Protein AF-K2BB56-F1 (afdb_monomer_lite)

pLDDT: mean 77.37, std 14.76, range [31.28, 95.56]

Sequence (658 aa):
MFTKQLYRYIFGKWENLSQQEIQAIPMFFKDHKHNRELRSAIYKLNPELGEKLYGDADGHFYYYVPDDDSIRKSFETADQHYHYFSGRNTEIIFQAYQSLYLFYELIKNAFSGYSYESVTFFTYKMLVMFGNEENIEKSFELFDAYCDKNKITDLSDIINTTLKDELRQNPLQSKIDLAAWRKILNEKGIEAGNKLFYIATEIEAILGRAPVNYAEAVSAAGIIVYKQAEQYPVLAAFCVANFVPEEIFDKCVSHDKNQRENAANSRYWIFNHLLENQQIEFVQAMPHQDMDLDELSHIASHLNAEGQFVFVNQFANELKSEIQDRDDFSASLKSVKEEKAQRRLIELLGNENVRNFTKNMFEFKYNLKNIHVNYRTDYVEKVIGKEKILLLVKSYCEYNDFLELINKSDKQVTYLANFFGKEKIQAFVESHCQVIDQLNRIQPKERYAYLTQLIGAEKLRSVLSENWCMLEAVLKVFDESEREKILFDVIGLDELRKIIPLGSDKRAIDAITPLLPVDQQTSLLDKLTTDEEKAAKIEVLKVKEKIIKTTFSLGLFGMGWSGGEIELDDGSKKSVPASVQKQWNYVKWAEKESVPFAEAWKEISKIGIEAANAPVYLTQPTTVLSYLTRATATTEYYQSFLPKDEKLDAVNVNILKQ

Structure (mmCIF, N/CA/C/O backbone):
data_AF-K2BB56-F1
#
_entry.id   AF-K2BB56-F1
#
loop_
_atom_site.group_PDB
_atom_site.id
_atom_site.type_symbol
_atom_site.label_atom_id
_atom_site.label_alt_id
_atom_site.label_comp_id
_atom_site.label_asym_id
_atom_site.label_entity_id
_atom_site.label_seq_id
_atom_site.pdbx_PDB_ins_code
_atom_site.Cartn_x
_atom_site.Cartn_y
_atom_site.Cartn_z
_atom_site.occupancy
_atom_site.B_iso_or_equiv
_atom_site.auth_seq_id
_atom_site.auth_comp_id
_atom_site.auth_asym_id
_atom_site.auth_atom_id
_atom_site.pdbx_PDB_model_num
ATOM 1 N N . MET A 1 1 ? 23.797 20.425 -31.970 1.00 57.47 1 MET A N 1
ATOM 2 C CA . MET A 1 1 ? 24.286 21.027 -33.242 1.00 57.47 1 MET A CA 1
ATOM 3 C C . MET A 1 1 ? 25.611 21.787 -33.063 1.00 57.47 1 MET A C 1
ATOM 5 O O . MET A 1 1 ? 25.598 23.002 -32.887 1.00 57.47 1 MET A O 1
ATOM 9 N N . PHE A 1 2 ? 26.762 21.102 -33.083 1.00 73.88 2 PHE A N 1
ATOM 10 C CA . PHE A 1 2 ? 28.058 21.774 -32.863 1.00 73.88 2 PHE A CA 1
ATOM 11 C C . PHE A 1 2 ? 29.228 21.177 -33.669 1.00 73.88 2 PHE A C 1
ATOM 13 O O . PHE A 1 2 ? 30.092 21.934 -34.110 1.00 73.88 2 PHE A O 1
ATOM 20 N N . THR A 1 3 ? 29.274 19.863 -33.927 1.00 83.38 3 THR A N 1
ATOM 21 C CA . THR A 1 3 ? 30.502 19.207 -34.424 1.00 83.38 3 THR A CA 1
ATOM 22 C C . THR A 1 3 ? 30.732 19.380 -35.924 1.00 83.38 3 THR A C 1
ATOM 24 O O . THR A 1 3 ? 31.839 19.749 -36.318 1.00 83.38 3 THR A O 1
ATOM 27 N N . LYS A 1 4 ? 29.697 19.238 -36.766 1.00 88.62 4 LYS A N 1
ATOM 28 C CA . LYS A 1 4 ? 29.796 19.498 -38.214 1.00 88.62 4 LYS A CA 1
ATOM 29 C C . LYS A 1 4 ? 30.174 20.947 -38.488 1.00 88.62 4 LYS A C 1
ATOM 31 O O . LYS A 1 4 ? 31.019 21.220 -39.339 1.00 88.62 4 LYS A O 1
ATOM 36 N N . GLN A 1 5 ? 29.557 21.880 -37.764 1.00 86.94 5 GLN A N 1
ATOM 37 C CA . GLN A 1 5 ? 29.815 23.303 -37.960 1.00 86.94 5 GLN A CA 1
ATOM 38 C C . GLN A 1 5 ? 31.226 23.688 -37.499 1.00 86.94 5 GLN A C 1
ATOM 40 O O . GLN A 1 5 ? 31.925 24.391 -38.226 1.00 86.94 5 GLN A O 1
ATOM 45 N N . LEU A 1 6 ? 31.680 23.170 -36.348 1.00 86.00 6 LEU A N 1
ATOM 46 C CA . LEU A 1 6 ? 33.061 23.335 -35.890 1.00 86.00 6 LEU A CA 1
ATOM 47 C C . LEU A 1 6 ? 34.058 22.779 -36.918 1.00 86.00 6 LEU A C 1
ATOM 49 O O . LEU A 1 6 ? 35.023 23.462 -37.260 1.00 86.00 6 LEU A O 1
ATOM 53 N N . TYR A 1 7 ? 33.805 21.574 -37.442 1.00 88.56 7 TYR A N 1
ATOM 54 C CA . TYR A 1 7 ? 34.637 20.971 -38.482 1.00 88.56 7 TYR A CA 1
ATOM 55 C C . TYR A 1 7 ? 34.706 21.857 -39.731 1.00 88.56 7 TYR A C 1
ATOM 57 O O . TYR A 1 7 ? 35.798 22.162 -40.205 1.00 88.56 7 TYR A O 1
ATOM 65 N N . ARG A 1 8 ? 33.563 22.341 -40.233 1.00 88.25 8 ARG A N 1
ATOM 66 C CA . ARG A 1 8 ? 33.519 23.209 -41.422 1.00 88.25 8 ARG A CA 1
ATOM 67 C C . ARG A 1 8 ? 34.235 24.538 -41.209 1.00 88.25 8 ARG A C 1
ATOM 69 O O . ARG A 1 8 ? 34.868 25.024 -42.138 1.00 88.25 8 ARG A O 1
ATOM 76 N N . TYR A 1 9 ? 34.186 25.113 -40.009 1.00 88.12 9 TYR A N 1
ATOM 77 C CA . TYR A 1 9 ? 34.941 26.329 -39.710 1.00 88.12 9 TYR A CA 1
ATOM 78 C C . TYR A 1 9 ? 36.450 26.080 -39.648 1.00 88.12 9 TYR A C 1
ATOM 80 O O . TYR A 1 9 ? 37.216 26.873 -40.185 1.00 88.12 9 TYR A O 1
ATOM 88 N N . ILE A 1 10 ? 36.894 24.990 -39.023 1.00 85.81 10 ILE A N 1
ATOM 89 C CA . ILE A 1 10 ? 38.324 24.771 -38.760 1.00 85.81 10 ILE A CA 1
ATOM 90 C C . ILE A 1 10 ? 39.042 24.054 -39.904 1.00 85.81 10 ILE A C 1
ATOM 92 O O . ILE A 1 10 ? 40.208 24.326 -40.144 1.00 85.81 10 ILE A O 1
ATOM 96 N N . PHE A 1 11 ? 38.373 23.162 -40.622 1.00 86.00 11 PHE A N 1
ATOM 97 C CA . PHE A 1 11 ? 38.989 22.340 -41.668 1.00 86.00 11 PHE A CA 1
ATOM 98 C C . PHE A 1 11 ? 38.384 22.586 -43.055 1.00 86.00 11 PHE A C 1
ATOM 100 O O . PHE A 1 11 ? 38.945 22.154 -44.061 1.00 86.00 11 PHE A O 1
ATOM 107 N N . GLY A 1 12 ? 37.247 23.284 -43.133 1.00 82.25 12 GLY A N 1
ATOM 108 C CA . GLY A 1 12 ? 36.641 23.676 -44.399 1.00 82.25 12 GLY A CA 1
ATOM 109 C C . GLY A 1 12 ? 37.352 24.870 -45.035 1.00 82.25 12 GLY A C 1
ATOM 110 O O . GLY A 1 12 ? 37.909 25.736 -44.359 1.00 82.25 12 GLY A O 1
ATOM 111 N N . LYS A 1 13 ? 37.303 24.943 -46.368 1.00 79.88 13 LYS A N 1
ATOM 112 C CA . LYS A 1 13 ? 37.768 26.132 -47.088 1.00 79.88 13 LYS A CA 1
ATOM 113 C C . LYS A 1 13 ? 36.797 27.286 -46.870 1.00 79.88 13 LYS A C 1
ATOM 115 O O . LYS A 1 13 ? 35.587 27.101 -46.987 1.00 79.88 13 LYS A O 1
ATOM 120 N N . TRP A 1 14 ? 37.328 28.484 -46.641 1.00 76.44 14 TRP A N 1
ATOM 121 C CA . TRP A 1 14 ? 36.526 29.684 -46.387 1.00 76.44 14 TRP A CA 1
ATOM 122 C C . TRP A 1 14 ? 35.512 29.984 -47.503 1.00 76.44 14 TRP A C 1
ATOM 124 O O . TRP A 1 14 ? 34.374 30.364 -47.239 1.00 76.44 14 TRP A O 1
ATOM 134 N N . GLU A 1 15 ? 35.909 29.750 -48.754 1.00 79.56 15 GLU A N 1
ATOM 135 C CA . GLU A 1 15 ? 35.081 29.909 -49.959 1.00 79.56 15 GLU A CA 1
ATOM 136 C C . GLU A 1 15 ? 33.853 28.979 -50.011 1.00 79.56 15 GLU A C 1
ATOM 138 O O . GLU A 1 15 ? 32.899 29.265 -50.731 1.00 79.56 15 GLU A O 1
ATOM 143 N N . ASN A 1 16 ? 33.845 27.908 -49.209 1.00 83.00 16 ASN A N 1
ATOM 144 C CA . ASN A 1 16 ? 32.752 26.935 -49.128 1.00 83.00 16 ASN A CA 1
ATOM 145 C C . ASN A 1 16 ? 31.754 27.238 -47.992 1.00 83.00 16 ASN A C 1
ATOM 147 O O . ASN A 1 16 ? 30.825 26.457 -47.759 1.00 83.00 16 ASN A O 1
ATOM 151 N N . LEU A 1 17 ? 31.939 28.340 -47.257 1.00 83.19 17 LEU A N 1
ATOM 152 C CA . LEU A 1 17 ? 31.014 28.790 -46.217 1.00 83.19 17 LEU A CA 1
ATOM 153 C C . LEU A 1 17 ? 30.020 29.802 -46.796 1.00 83.19 17 LEU A C 1
ATOM 155 O O . LEU A 1 17 ? 30.388 30.733 -47.513 1.00 83.19 17 LEU A O 1
ATOM 159 N N . SER A 1 18 ? 28.741 29.649 -46.461 1.00 86.88 18 SER A N 1
ATOM 160 C CA . SER A 1 18 ? 27.720 30.630 -46.830 1.00 86.88 18 SER A CA 1
ATOM 161 C C . SER A 1 18 ? 27.905 31.947 -46.067 1.00 86.88 18 SER A C 1
ATOM 163 O O . SER A 1 18 ? 28.501 31.999 -44.991 1.00 86.88 18 SER A O 1
ATOM 165 N N . GLN A 1 19 ? 27.331 33.037 -46.585 1.00 85.19 19 GLN A N 1
ATOM 166 C CA . GLN A 1 19 ? 27.387 34.342 -45.911 1.00 85.19 19 GLN A CA 1
ATOM 167 C C . GLN A 1 19 ? 26.772 34.313 -44.503 1.00 85.19 19 GLN A C 1
ATOM 169 O O . GLN A 1 19 ? 27.274 34.977 -43.601 1.00 85.19 19 GLN A O 1
ATOM 174 N N . GLN A 1 20 ? 25.718 33.518 -44.297 1.00 86.81 20 GLN A N 1
ATOM 175 C CA . GLN A 1 20 ? 25.095 33.346 -42.981 1.00 86.81 20 GLN A CA 1
ATOM 176 C C . GLN A 1 20 ? 26.036 32.642 -41.997 1.00 86.81 20 GLN A C 1
ATOM 178 O O . GLN A 1 20 ? 26.155 33.065 -40.850 1.00 86.81 20 GLN A O 1
ATOM 183 N N . GLU A 1 21 ? 26.745 31.610 -42.452 1.00 85.56 21 GLU A N 1
ATOM 184 C CA . GLU A 1 21 ? 27.734 30.895 -41.642 1.00 85.56 21 GLU A CA 1
ATOM 185 C C . GLU A 1 21 ? 28.905 31.801 -41.271 1.00 85.56 21 GLU A C 1
ATOM 187 O O . GLU A 1 21 ? 29.275 31.887 -40.104 1.00 85.56 21 GLU A O 1
ATOM 192 N N . ILE A 1 22 ? 29.424 32.559 -42.240 1.00 85.81 22 ILE A N 1
ATOM 193 C CA . ILE A 1 22 ? 30.499 33.529 -42.009 1.00 85.81 22 ILE A CA 1
ATOM 194 C C . ILE A 1 22 ? 30.091 34.571 -40.955 1.00 85.81 22 ILE A C 1
ATOM 196 O O . ILE A 1 22 ? 30.876 34.889 -40.063 1.00 85.81 22 ILE A O 1
ATOM 200 N N . GLN A 1 23 ? 28.857 35.078 -41.015 1.00 86.62 23 GLN A N 1
ATOM 201 C CA . GLN A 1 23 ? 28.334 36.029 -40.026 1.00 86.62 23 GLN A CA 1
ATOM 202 C C . GLN A 1 23 ? 28.134 35.404 -38.635 1.00 86.62 23 GLN A C 1
ATOM 204 O O . GLN A 1 23 ? 28.211 36.114 -37.632 1.00 86.62 23 GLN A O 1
ATOM 209 N N . ALA A 1 24 ? 27.903 34.091 -38.555 1.00 88.38 24 ALA A N 1
ATOM 210 C CA . ALA A 1 24 ? 27.702 33.371 -37.300 1.00 88.38 24 ALA A CA 1
ATOM 211 C C . ALA A 1 24 ? 29.014 32.998 -36.583 1.00 88.38 24 ALA A C 1
ATOM 213 O O . ALA A 1 24 ? 28.994 32.791 -35.368 1.00 88.38 24 ALA A O 1
ATOM 214 N N . ILE A 1 25 ? 30.152 32.950 -37.292 1.00 87.12 25 ILE A N 1
ATOM 215 C CA . ILE A 1 25 ? 31.470 32.560 -36.752 1.00 87.12 25 ILE A CA 1
ATOM 216 C C . ILE A 1 25 ? 31.843 33.307 -35.451 1.00 87.12 25 ILE A C 1
ATOM 218 O O . ILE A 1 25 ? 32.153 32.637 -34.464 1.00 87.12 25 ILE A O 1
ATOM 222 N N . PRO A 1 26 ? 31.780 34.655 -35.362 1.00 86.50 26 PRO A N 1
ATOM 223 C CA . PRO A 1 26 ? 32.160 35.358 -34.133 1.00 86.50 26 PRO A CA 1
ATOM 224 C C . PRO A 1 26 ? 31.279 35.003 -32.933 1.00 86.50 26 PRO A C 1
ATOM 226 O O . PRO A 1 26 ? 31.759 34.970 -31.802 1.00 86.50 26 PRO A O 1
ATOM 229 N N . MET A 1 27 ? 29.990 34.738 -33.174 1.00 86.06 27 MET A N 1
ATOM 230 C CA . MET A 1 27 ? 29.059 34.334 -32.122 1.00 86.06 27 MET A CA 1
ATOM 231 C C . MET A 1 27 ? 29.323 32.890 -31.682 1.00 86.06 27 MET A C 1
ATOM 233 O O . MET A 1 27 ? 29.310 32.618 -30.487 1.00 86.06 27 MET A O 1
ATOM 237 N N . PHE A 1 28 ? 29.626 31.994 -32.627 1.00 85.81 28 PHE A N 1
ATOM 238 C CA . PHE A 1 28 ? 29.928 30.587 -32.357 1.00 85.81 28 PHE A CA 1
ATOM 239 C C . PHE A 1 28 ? 31.138 30.414 -31.423 1.00 85.81 28 PHE A C 1
ATOM 241 O O . PHE A 1 28 ? 31.110 29.581 -30.525 1.00 85.81 28 PHE A O 1
ATOM 248 N N . PHE A 1 29 ? 32.182 31.235 -31.584 1.00 84.50 29 PHE A N 1
ATOM 249 C CA . PHE A 1 29 ? 33.397 31.176 -30.755 1.00 84.50 29 PHE A CA 1
ATOM 250 C C . PHE A 1 29 ? 33.402 32.148 -29.562 1.00 84.50 29 PHE A C 1
ATOM 252 O O . PHE A 1 29 ? 34.416 32.255 -28.865 1.00 84.50 29 PHE A O 1
ATOM 259 N N . LYS A 1 30 ? 32.300 32.868 -29.306 1.00 83.75 30 LYS A N 1
ATOM 260 C CA . LYS A 1 30 ? 32.235 33.944 -28.302 1.00 83.75 30 LYS A CA 1
ATOM 261 C C . LYS A 1 30 ? 32.651 33.475 -26.906 1.00 83.75 30 LYS A C 1
ATOM 263 O O . LYS A 1 30 ? 33.483 34.124 -26.270 1.00 83.75 30 LYS A O 1
ATOM 268 N N . ASP A 1 31 ? 32.122 32.337 -26.472 1.00 77.31 31 ASP A N 1
ATOM 269 C CA . ASP A 1 31 ? 32.330 31.807 -25.118 1.00 77.31 31 ASP A CA 1
ATOM 270 C C . ASP A 1 31 ? 33.710 31.147 -24.945 1.00 77.31 31 ASP A C 1
ATOM 272 O O . ASP A 1 31 ? 34.175 30.932 -23.828 1.00 77.31 31 ASP A O 1
ATOM 276 N N . HIS A 1 32 ? 34.426 30.914 -26.051 1.00 75.25 32 HIS A N 1
ATOM 277 C CA . HIS A 1 32 ? 35.775 30.345 -26.066 1.00 75.25 32 HIS A CA 1
ATOM 278 C C . HIS A 1 32 ? 36.850 31.352 -26.498 1.00 75.25 32 HIS A C 1
ATOM 280 O O . HIS A 1 32 ? 37.993 30.973 -26.752 1.00 75.25 32 HIS A O 1
ATOM 286 N N . LYS A 1 33 ? 36.528 32.653 -26.546 1.00 73.44 33 LYS A N 1
ATOM 287 C CA . LYS A 1 33 ? 37.449 33.706 -27.010 1.00 73.44 33 LYS A CA 1
ATOM 288 C C . LYS A 1 33 ? 38.763 33.780 -26.218 1.00 73.44 33 LYS A C 1
ATOM 290 O O . LYS A 1 33 ? 39.783 34.209 -26.756 1.00 73.44 33 LYS A O 1
ATOM 295 N N . HIS A 1 34 ? 38.739 33.374 -24.951 1.00 76.56 34 HIS A N 1
ATOM 296 C CA . HIS A 1 34 ? 39.899 33.385 -24.054 1.00 76.56 34 HIS A CA 1
ATOM 297 C C . HIS A 1 34 ? 40.629 32.036 -23.963 1.00 76.56 34 HIS A C 1
ATOM 299 O O . HIS A 1 34 ? 41.622 31.938 -23.247 1.00 76.56 34 HIS A O 1
ATOM 305 N N . ASN A 1 35 ? 40.167 31.008 -24.680 1.00 79.56 35 ASN A N 1
ATOM 306 C CA . ASN A 1 35 ? 40.778 29.684 -24.672 1.00 79.56 35 ASN A CA 1
ATOM 307 C C . ASN A 1 35 ? 42.062 29.688 -25.520 1.00 79.56 35 ASN A C 1
ATOM 309 O O . ASN A 1 35 ? 42.016 29.814 -26.747 1.00 79.56 35 ASN A O 1
ATOM 313 N N . ARG A 1 36 ? 43.221 29.606 -24.857 1.00 79.81 36 ARG A N 1
ATOM 314 C CA . ARG A 1 36 ? 44.534 29.771 -25.496 1.00 79.81 36 ARG A CA 1
ATOM 315 C C . ARG A 1 36 ? 44.864 28.595 -26.412 1.00 79.81 36 ARG A C 1
ATOM 317 O O . ARG A 1 36 ? 45.452 28.796 -27.476 1.00 79.81 36 ARG A O 1
ATOM 324 N N . GLU A 1 37 ? 44.481 27.396 -26.007 1.00 78.06 37 GLU A N 1
ATOM 325 C CA . GLU A 1 37 ? 44.699 26.138 -26.704 1.00 78.06 37 GLU A CA 1
ATOM 326 C C . GLU A 1 37 ? 43.855 26.078 -27.981 1.00 78.06 37 GLU A C 1
ATOM 328 O O . GLU A 1 37 ? 44.403 25.854 -29.061 1.00 78.06 37 GLU A O 1
ATOM 333 N N . LEU A 1 38 ? 42.557 26.397 -27.887 1.00 80.62 38 LEU A N 1
ATOM 334 C CA . LEU A 1 38 ? 41.653 26.489 -29.037 1.00 80.62 38 LEU A CA 1
ATOM 335 C C . LEU A 1 38 ? 42.133 27.539 -30.039 1.00 80.62 38 LEU A C 1
ATOM 337 O O . LEU A 1 38 ? 42.207 27.270 -31.235 1.00 80.62 38 LEU A O 1
ATOM 341 N N . ARG A 1 39 ? 42.502 28.730 -29.553 1.00 81.50 39 ARG A N 1
ATOM 342 C CA . ARG A 1 39 ? 43.033 29.807 -30.394 1.00 81.50 39 ARG A CA 1
ATOM 343 C C . ARG A 1 39 ? 44.294 29.365 -31.134 1.00 81.50 39 ARG A C 1
ATOM 345 O O . ARG A 1 39 ? 44.382 29.547 -32.345 1.00 81.50 39 ARG A O 1
ATOM 352 N N . SER A 1 40 ? 45.244 28.754 -30.423 1.00 81.50 40 SER A N 1
ATOM 353 C CA . SER A 1 40 ? 46.497 28.256 -31.009 1.00 81.50 40 SER A CA 1
ATOM 354 C C . SER A 1 40 ? 46.246 27.175 -32.063 1.00 81.50 40 SER A C 1
ATOM 356 O O . SER A 1 40 ? 46.901 27.171 -33.103 1.00 81.50 40 SER A O 1
ATOM 358 N N . ALA A 1 41 ? 45.282 26.286 -31.818 1.00 81.31 41 ALA A N 1
ATOM 359 C CA . ALA A 1 41 ? 44.890 25.251 -32.765 1.00 81.31 41 ALA A CA 1
ATOM 360 C C . ALA A 1 41 ? 44.223 25.835 -34.018 1.00 81.31 41 ALA A C 1
ATOM 362 O O . ALA A 1 41 ? 44.574 25.446 -35.129 1.00 81.31 41 ALA A O 1
ATOM 363 N N . ILE A 1 42 ? 43.326 26.817 -33.860 1.00 84.00 42 ILE A N 1
ATOM 364 C CA . ILE A 1 42 ? 42.674 27.503 -34.984 1.00 84.00 42 ILE A CA 1
ATOM 365 C C . ILE A 1 42 ? 43.711 28.194 -35.870 1.00 84.00 42 ILE A C 1
ATOM 367 O O . ILE A 1 42 ? 43.692 27.960 -37.068 1.00 84.00 42 ILE A O 1
ATOM 371 N N . TYR A 1 43 ? 44.660 28.966 -35.326 1.00 82.69 43 TYR A N 1
ATOM 372 C CA . TYR A 1 43 ? 45.709 29.578 -36.162 1.00 82.69 43 TYR A CA 1
ATOM 373 C C . TYR A 1 43 ? 46.558 28.549 -36.907 1.00 82.69 43 TYR A C 1
ATOM 375 O O . TYR A 1 43 ? 47.042 28.828 -37.999 1.00 82.69 43 TYR A O 1
ATOM 383 N N . LYS A 1 44 ? 46.771 27.369 -36.315 1.00 83.38 44 LYS A N 1
ATOM 384 C CA . LYS A 1 44 ? 47.599 26.326 -36.918 1.00 83.38 44 LYS A CA 1
ATOM 385 C C . LYS A 1 44 ? 46.867 25.552 -38.018 1.00 83.38 44 LYS A C 1
ATOM 387 O O . LYS A 1 44 ? 47.503 25.184 -39.001 1.00 83.38 44 LYS A O 1
ATOM 392 N N . LEU A 1 45 ? 45.570 25.303 -37.842 1.00 83.38 45 LEU A N 1
ATOM 393 C CA . LEU A 1 45 ? 44.737 24.499 -38.743 1.00 83.38 45 LEU A CA 1
ATOM 394 C C . LEU A 1 45 ? 44.007 25.352 -39.797 1.00 83.38 45 LEU A C 1
ATOM 396 O O . LEU A 1 45 ? 43.843 24.910 -40.929 1.00 83.38 45 LEU A O 1
ATOM 400 N N . ASN A 1 46 ? 43.625 26.584 -39.450 1.00 85.38 46 ASN A N 1
ATOM 401 C CA . ASN A 1 46 ? 42.994 27.568 -40.331 1.00 85.38 46 ASN A CA 1
ATOM 402 C C . ASN A 1 46 ? 43.443 29.006 -39.981 1.00 85.38 46 ASN A C 1
ATOM 404 O O . ASN A 1 46 ? 42.743 29.725 -39.256 1.00 85.38 46 ASN A O 1
ATOM 408 N N . PRO A 1 47 ? 44.608 29.443 -40.502 1.00 83.50 47 PRO A N 1
ATOM 409 C CA . PRO A 1 47 ? 45.169 30.766 -40.220 1.00 83.50 47 PRO A CA 1
ATOM 410 C C . PRO A 1 47 ? 44.208 31.919 -40.538 1.00 83.50 47 PRO A C 1
ATOM 412 O O . PRO A 1 47 ? 44.077 32.843 -39.739 1.00 83.50 47 PRO A O 1
ATOM 415 N N . GLU A 1 48 ? 43.473 31.826 -41.653 1.00 84.69 48 GLU A N 1
ATOM 416 C CA . GLU A 1 48 ? 42.521 32.853 -42.097 1.00 84.69 48 GLU A CA 1
ATOM 417 C C . GLU A 1 48 ? 41.367 33.043 -41.095 1.00 84.69 48 GLU A C 1
ATOM 419 O O . GLU A 1 48 ? 40.957 34.170 -40.801 1.00 84.69 48 GLU A O 1
ATOM 424 N N . LEU A 1 49 ? 40.848 31.946 -40.529 1.00 85.12 49 LEU A N 1
ATOM 425 C CA . LEU A 1 49 ? 39.854 32.007 -39.456 1.00 85.12 49 LEU A CA 1
ATOM 426 C C . LEU A 1 49 ? 40.451 32.618 -38.178 1.00 85.12 49 LEU A C 1
ATOM 428 O O . LEU A 1 49 ? 39.792 33.429 -37.523 1.00 85.12 49 LEU A O 1
ATOM 432 N N . GLY A 1 50 ? 41.686 32.246 -37.831 1.00 83.00 50 GLY A N 1
ATOM 433 C CA . GLY A 1 50 ? 42.398 32.769 -36.664 1.00 83.00 50 GLY A CA 1
ATOM 434 C C . GLY A 1 50 ? 42.585 34.287 -36.714 1.00 83.00 50 GLY A C 1
ATOM 435 O O . GLY A 1 50 ? 42.245 34.980 -35.751 1.00 83.00 50 GLY A O 1
ATOM 436 N N . GLU A 1 51 ? 43.040 34.811 -37.854 1.00 83.00 51 GLU A N 1
ATOM 437 C CA . GLU A 1 51 ? 43.197 36.250 -38.102 1.00 83.00 51 GLU A CA 1
ATOM 438 C C . GLU A 1 51 ? 41.861 36.999 -37.991 1.00 83.00 51 GLU A C 1
ATOM 440 O O . GLU A 1 51 ? 41.782 38.046 -37.348 1.00 83.00 51 GLU A O 1
ATOM 445 N N . LYS A 1 52 ? 40.772 36.448 -38.542 1.00 81.62 52 LYS A N 1
ATOM 446 C CA . LYS A 1 52 ? 39.440 37.081 -38.481 1.00 81.62 52 LYS A CA 1
ATOM 447 C C . LYS A 1 52 ? 38.825 37.079 -37.084 1.00 81.62 52 LYS A C 1
ATOM 449 O O . LYS A 1 52 ? 38.163 38.045 -36.710 1.00 81.62 52 LYS A O 1
ATOM 454 N N . LEU A 1 53 ? 39.005 36.003 -36.319 1.00 81.75 53 LEU A N 1
ATOM 455 C CA . LEU A 1 53 ? 38.442 35.881 -34.971 1.00 81.75 53 LEU A CA 1
ATOM 456 C C . LEU A 1 53 ? 39.235 36.666 -33.924 1.00 81.75 53 LEU A C 1
ATOM 458 O O . LEU A 1 53 ? 38.648 37.190 -32.972 1.00 81.75 53 LEU A O 1
ATOM 462 N N . TYR A 1 54 ? 40.560 36.719 -34.071 1.00 81.38 54 TYR A N 1
ATOM 463 C CA . TYR A 1 54 ? 41.442 37.158 -32.994 1.00 81.38 54 TYR A CA 1
ATOM 464 C C . TYR A 1 54 ? 42.502 38.198 -33.401 1.00 81.38 54 TYR A C 1
ATOM 466 O O . TYR A 1 54 ? 43.266 38.618 -32.527 1.00 81.38 54 TYR A O 1
ATOM 474 N N . GLY A 1 55 ? 42.528 38.639 -34.665 1.00 79.56 55 GLY A N 1
ATOM 475 C CA . GLY A 1 55 ? 43.466 39.632 -35.207 1.00 79.56 55 GLY A CA 1
ATOM 476 C C . GLY A 1 55 ? 44.884 39.095 -35.422 1.00 79.56 55 GLY A C 1
ATOM 477 O O . GLY A 1 55 ? 45.114 37.889 -35.375 1.00 79.56 55 GLY A O 1
ATOM 478 N N . ASP A 1 56 ? 45.853 39.993 -35.597 1.00 68.50 56 ASP A N 1
ATOM 479 C CA . ASP A 1 56 ? 47.270 39.669 -35.403 1.00 68.50 56 ASP A CA 1
ATOM 480 C C . ASP A 1 56 ? 47.555 39.637 -33.901 1.00 68.50 56 ASP A C 1
ATOM 482 O O . ASP A 1 56 ? 47.239 40.589 -33.182 1.00 68.50 56 ASP A O 1
ATOM 486 N N . ALA A 1 57 ? 48.150 38.560 -33.393 1.00 53.88 57 ALA A N 1
ATOM 487 C CA . ALA A 1 57 ? 48.711 38.615 -32.049 1.00 53.88 57 ALA A CA 1
ATOM 488 C C . ALA A 1 57 ? 49.992 37.801 -31.933 1.00 53.88 57 ALA A C 1
ATOM 490 O O . ALA A 1 57 ? 50.073 36.656 -32.365 1.00 53.88 57 ALA A O 1
ATOM 491 N N . ASP A 1 58 ? 50.977 38.396 -31.280 1.00 53.25 58 ASP A N 1
ATOM 492 C CA . ASP A 1 58 ? 52.173 37.713 -30.819 1.00 53.25 58 ASP A CA 1
ATOM 493 C C . ASP A 1 58 ? 51.812 36.559 -29.861 1.00 53.25 58 ASP A C 1
ATOM 495 O O . ASP A 1 58 ? 51.006 36.725 -28.940 1.00 53.25 58 ASP A O 1
ATOM 499 N N . GLY A 1 59 ? 52.435 35.386 -30.058 1.00 54.62 59 GLY A N 1
ATOM 500 C CA . GLY A 1 59 ? 52.396 34.259 -29.107 1.00 54.62 59 GLY A CA 1
ATOM 501 C C . GLY A 1 59 ? 51.783 32.928 -29.579 1.00 54.62 59 GLY A C 1
ATOM 502 O O . GLY A 1 59 ? 51.588 32.040 -28.743 1.00 54.62 59 GLY A O 1
ATOM 503 N N . HIS A 1 60 ? 51.501 32.744 -30.873 1.00 61.22 60 HIS A N 1
ATOM 504 C CA . HIS A 1 60 ? 50.786 31.563 -31.405 1.00 61.22 60 HIS A CA 1
ATOM 505 C C . HIS A 1 60 ? 51.694 30.408 -31.855 1.00 61.22 60 HIS A C 1
ATOM 507 O O . HIS A 1 60 ? 51.848 30.210 -33.053 1.00 61.22 60 HIS A O 1
ATOM 513 N N . PHE A 1 61 ? 52.297 29.614 -30.956 1.00 55.97 61 PHE A N 1
ATOM 514 C CA . PHE A 1 61 ? 53.210 28.538 -31.419 1.00 55.97 61 PHE A CA 1
ATOM 515 C C . PHE A 1 61 ? 53.237 27.223 -30.621 1.00 55.97 61 PHE A C 1
ATOM 517 O O . PHE A 1 61 ? 54.188 26.461 -30.767 1.00 55.97 61 PHE A O 1
ATOM 524 N N . TYR A 1 62 ? 52.226 26.896 -29.811 1.00 63.59 62 TYR A N 1
ATOM 525 C CA . TYR A 1 62 ? 52.305 25.696 -28.953 1.00 63.59 62 TYR A CA 1
ATOM 526 C C . TYR A 1 62 ? 51.374 24.538 -29.338 1.00 63.59 62 TYR A C 1
ATOM 528 O O . TYR A 1 62 ? 51.440 23.490 -28.702 1.00 63.59 62 TYR A O 1
ATOM 536 N N . TYR A 1 63 ? 50.533 24.680 -30.372 1.00 70.50 63 TYR A N 1
ATOM 537 C CA . TYR A 1 63 ? 49.692 23.569 -30.826 1.00 70.50 63 TYR A CA 1
ATOM 538 C C . TYR A 1 63 ? 50.480 22.631 -31.749 1.00 70.50 63 TYR A C 1
ATOM 540 O O . TYR A 1 63 ? 50.860 23.007 -32.863 1.00 70.50 63 TYR A O 1
ATOM 548 N N . TYR A 1 64 ? 50.740 21.416 -31.271 1.00 76.00 64 TYR A N 1
ATOM 549 C CA . TYR A 1 64 ? 51.341 20.351 -32.066 1.00 76.00 64 TYR A CA 1
ATOM 550 C C . TYR A 1 64 ? 50.282 19.730 -32.981 1.00 76.00 64 TYR A C 1
ATOM 552 O O . TYR A 1 64 ? 49.238 19.287 -32.512 1.00 76.00 64 TYR A O 1
ATOM 560 N N . VAL A 1 65 ? 50.573 19.689 -34.282 1.00 76.25 65 VAL A N 1
ATOM 561 C CA . VAL A 1 65 ? 49.802 18.915 -35.259 1.00 76.25 65 VAL A CA 1
ATOM 562 C C . VAL A 1 65 ? 50.638 17.685 -35.603 1.00 76.25 65 VAL A C 1
ATOM 564 O O . VAL A 1 65 ? 51.759 17.863 -36.087 1.00 76.25 65 VAL A O 1
ATOM 567 N N . PRO A 1 66 ? 50.140 16.469 -35.334 1.00 81.75 66 PRO A N 1
ATOM 568 C CA . PRO A 1 66 ? 50.809 15.236 -35.733 1.00 81.75 66 PRO A CA 1
ATOM 569 C C . PRO A 1 66 ? 51.039 15.185 -37.244 1.00 81.75 66 PRO A C 1
ATOM 571 O O . PRO A 1 66 ? 50.185 15.626 -38.012 1.00 81.75 66 PRO A O 1
ATOM 574 N N . ASP A 1 67 ? 52.185 14.649 -37.663 1.00 86.19 67 ASP A N 1
ATOM 575 C CA . ASP A 1 67 ? 52.455 14.405 -39.080 1.00 86.19 67 ASP A CA 1
ATOM 576 C C . ASP A 1 67 ? 51.633 13.226 -39.628 1.00 86.19 67 ASP A C 1
ATOM 578 O O . ASP A 1 67 ? 51.165 12.354 -38.888 1.00 86.19 67 ASP A O 1
ATOM 582 N N . ASP A 1 68 ? 51.456 13.211 -40.949 1.00 87.69 68 ASP A N 1
ATOM 583 C CA . ASP A 1 68 ? 50.626 12.224 -41.642 1.00 87.69 68 ASP A CA 1
ATOM 584 C C . ASP A 1 68 ? 51.112 10.788 -41.418 1.00 87.69 68 ASP A C 1
ATOM 586 O O . ASP A 1 68 ? 50.290 9.881 -41.281 1.00 87.69 68 ASP A O 1
ATOM 590 N N . ASP A 1 69 ? 52.427 10.577 -41.313 1.00 89.69 69 ASP A N 1
ATOM 591 C CA . ASP A 1 69 ? 53.023 9.262 -41.057 1.00 89.69 69 ASP A CA 1
ATOM 592 C C . ASP A 1 69 ? 52.650 8.742 -39.661 1.00 89.69 69 ASP A C 1
ATOM 594 O O . ASP A 1 69 ? 52.311 7.567 -39.486 1.00 89.69 69 ASP A O 1
ATOM 598 N N . SER A 1 70 ? 52.638 9.623 -38.660 1.00 87.94 70 SER A N 1
ATOM 599 C CA . SER A 1 70 ? 52.219 9.308 -37.293 1.00 87.94 70 SER A CA 1
ATOM 600 C C . SER A 1 70 ? 50.728 8.978 -37.224 1.00 87.94 70 SER A C 1
ATOM 602 O O . SER A 1 70 ? 50.339 8.000 -36.576 1.00 87.94 70 SER A O 1
ATOM 604 N N . ILE A 1 71 ? 49.885 9.746 -37.925 1.00 90.88 71 ILE A N 1
ATOM 605 C CA . ILE A 1 71 ? 48.440 9.482 -38.011 1.00 90.88 71 ILE A CA 1
ATOM 606 C C . ILE A 1 71 ? 48.183 8.158 -38.745 1.00 90.88 71 ILE A C 1
ATOM 608 O O . ILE A 1 71 ? 47.342 7.366 -38.312 1.00 90.88 71 ILE A O 1
ATOM 612 N N . ARG A 1 72 ? 48.937 7.872 -39.812 1.00 91.50 72 ARG A N 1
ATOM 613 C CA . ARG A 1 72 ? 48.830 6.627 -40.586 1.00 91.50 72 ARG A CA 1
ATOM 614 C C . ARG A 1 72 ? 49.212 5.414 -39.761 1.00 91.50 72 ARG A C 1
ATOM 616 O O . ARG A 1 72 ? 48.439 4.465 -39.694 1.00 91.50 72 ARG A O 1
ATOM 623 N N . LYS A 1 73 ? 50.324 5.480 -39.033 1.00 89.44 73 LYS A N 1
ATOM 624 C CA . LYS A 1 73 ? 50.727 4.415 -38.110 1.00 89.44 73 LYS A CA 1
ATOM 625 C C . LYS A 1 73 ? 49.686 4.177 -37.012 1.00 89.44 73 LYS A C 1
ATOM 627 O O . LYS A 1 73 ? 49.438 3.034 -36.630 1.00 89.44 73 LYS A O 1
ATOM 632 N N . SER A 1 74 ? 49.064 5.245 -36.514 1.00 89.56 74 SER A N 1
ATOM 633 C CA . SER A 1 74 ? 47.951 5.192 -35.556 1.00 89.56 74 SER A CA 1
ATOM 634 C C . SER A 1 74 ? 46.739 4.448 -36.136 1.00 89.56 74 SER A C 1
ATOM 636 O O . SER A 1 74 ? 46.239 3.518 -35.502 1.00 89.56 74 SER A O 1
ATOM 638 N N . PHE A 1 75 ? 46.326 4.780 -37.364 1.00 90.69 75 PHE A N 1
ATOM 639 C CA . PHE A 1 75 ? 45.263 4.069 -38.080 1.00 90.69 75 PHE A CA 1
ATOM 640 C C . PHE A 1 75 ? 45.596 2.589 -38.298 1.00 90.69 75 PHE A C 1
ATOM 642 O O . PHE A 1 75 ? 44.790 1.725 -37.969 1.00 90.69 75 PHE A O 1
ATOM 649 N N . GLU A 1 76 ? 46.792 2.291 -38.807 1.00 89.38 76 GLU A N 1
ATOM 650 C CA . GLU A 1 76 ? 47.241 0.922 -39.075 1.00 89.38 76 GLU A CA 1
ATOM 651 C C . GLU A 1 76 ? 47.288 0.082 -37.800 1.00 89.38 76 GLU A C 1
ATOM 653 O O . GLU A 1 76 ? 46.845 -1.062 -37.805 1.00 89.38 76 GLU A O 1
ATOM 658 N N . THR A 1 77 ? 47.762 0.652 -36.689 1.00 87.88 77 THR A N 1
ATOM 659 C CA . THR A 1 77 ? 47.785 -0.031 -35.387 1.00 87.88 77 THR A CA 1
ATOM 660 C C . THR A 1 77 ? 46.367 -0.343 -34.906 1.00 87.88 77 THR A C 1
ATOM 662 O O . THR A 1 77 ? 46.110 -1.439 -34.409 1.00 87.88 77 THR A O 1
ATOM 665 N N . ALA A 1 78 ? 45.433 0.597 -35.072 1.00 87.06 78 ALA A N 1
ATOM 666 C CA . ALA A 1 78 ? 44.038 0.384 -34.711 1.00 87.06 78 ALA A CA 1
ATOM 667 C C . ALA A 1 78 ? 43.367 -0.668 -35.613 1.00 87.06 78 ALA A C 1
ATOM 669 O O . ALA A 1 78 ? 42.709 -1.570 -35.100 1.00 87.06 78 ALA A O 1
ATOM 670 N N . ASP A 1 79 ? 43.572 -0.626 -36.933 1.00 88.12 79 ASP A N 1
ATOM 671 C CA . ASP A 1 79 ? 42.992 -1.618 -37.850 1.00 88.12 79 ASP A CA 1
ATOM 672 C C . ASP A 1 79 ? 43.612 -3.010 -37.685 1.00 88.12 79 ASP A C 1
ATOM 674 O O . ASP A 1 79 ? 42.911 -4.011 -37.802 1.00 88.12 79 ASP A O 1
ATOM 678 N N . GLN A 1 80 ? 44.898 -3.096 -37.334 1.00 86.00 80 GLN A N 1
ATOM 679 C CA . GLN A 1 80 ? 45.543 -4.358 -36.957 1.00 86.00 80 GLN A CA 1
ATOM 680 C C . GLN A 1 80 ? 44.955 -4.964 -35.685 1.00 86.00 80 GLN A C 1
ATOM 682 O O . GLN A 1 80 ? 45.021 -6.175 -35.514 1.00 86.00 80 GLN A O 1
ATOM 687 N N . HIS A 1 81 ? 44.423 -4.140 -34.785 1.00 84.69 81 HIS A N 1
ATOM 688 C CA . HIS A 1 81 ? 43.807 -4.617 -33.556 1.00 84.69 81 HIS A CA 1
ATOM 689 C C . HIS A 1 81 ? 42.328 -4.976 -33.757 1.00 84.69 81 HIS A C 1
ATOM 691 O O . HIS A 1 81 ? 41.865 -5.983 -33.230 1.00 84.69 81 HIS A O 1
ATOM 697 N N . TYR A 1 82 ? 41.578 -4.165 -34.511 1.00 84.31 82 TYR A N 1
ATOM 698 C CA . TYR A 1 82 ? 40.118 -4.278 -34.606 1.00 84.31 82 TYR A CA 1
ATOM 699 C C . TYR A 1 82 ? 39.592 -4.896 -35.911 1.00 84.31 82 TYR A C 1
ATOM 701 O O . TYR A 1 82 ? 38.493 -5.444 -35.901 1.00 84.31 82 TYR A O 1
ATOM 709 N N . HIS A 1 83 ? 40.354 -4.852 -37.008 1.00 85.38 83 HIS A N 1
ATOM 710 C CA . HIS A 1 83 ? 40.074 -5.515 -38.292 1.00 85.38 83 HIS A CA 1
ATOM 711 C C . HIS A 1 83 ? 38.757 -5.134 -39.008 1.00 85.38 83 HIS A C 1
ATOM 713 O O . HIS A 1 83 ? 38.153 -5.978 -39.677 1.00 85.38 83 HIS A O 1
ATOM 719 N N . TYR A 1 84 ? 38.277 -3.887 -38.907 1.00 85.38 84 TYR A N 1
ATOM 720 C CA . TYR A 1 84 ? 37.032 -3.469 -39.585 1.00 85.38 84 TYR A CA 1
ATOM 721 C C . TYR A 1 84 ? 37.236 -2.935 -41.014 1.00 85.38 84 TYR A C 1
ATOM 723 O O . TYR A 1 84 ? 36.305 -2.996 -41.822 1.00 85.38 84 TYR A O 1
ATOM 731 N N . PHE A 1 85 ? 38.427 -2.433 -41.360 1.00 85.75 85 PHE A N 1
ATOM 732 C CA . PHE A 1 85 ? 38.710 -1.844 -42.679 1.00 85.75 85 PHE A CA 1
ATOM 733 C C . PHE A 1 85 ? 39.689 -2.662 -43.528 1.00 85.75 85 PHE A C 1
ATOM 735 O O . PHE A 1 85 ? 39.967 -2.304 -44.678 1.00 85.75 85 PHE A O 1
ATOM 742 N N . SER A 1 86 ? 40.166 -3.790 -43.005 1.00 73.81 86 SER A N 1
ATOM 743 C CA . SER A 1 86 ? 41.109 -4.667 -43.687 1.00 73.81 86 SER A CA 1
ATOM 744 C C . SER A 1 86 ? 40.578 -5.113 -45.065 1.00 73.81 86 SER A C 1
ATOM 746 O O . SER A 1 86 ? 39.463 -5.619 -45.208 1.00 73.81 86 SER A O 1
ATOM 748 N N . GLY A 1 87 ? 41.373 -4.901 -46.121 1.00 65.44 87 GLY A N 1
ATOM 749 C CA . GLY A 1 87 ? 41.018 -5.285 -47.496 1.00 65.44 87 GLY A CA 1
ATOM 750 C C . GLY A 1 87 ? 40.032 -4.355 -48.227 1.00 65.44 87 GLY A C 1
ATOM 751 O O . GLY A 1 87 ? 39.407 -4.792 -49.201 1.00 65.44 87 GLY A O 1
ATOM 752 N N . ARG A 1 88 ? 39.874 -3.103 -47.768 1.00 73.62 88 ARG A N 1
ATOM 753 C CA . ARG A 1 88 ? 39.158 -2.006 -48.457 1.00 73.62 88 ARG A CA 1
ATOM 754 C C . ARG A 1 88 ? 40.131 -0.990 -49.078 1.00 73.62 88 ARG A C 1
ATOM 756 O O . ARG A 1 88 ? 41.343 -1.142 -48.954 1.00 73.62 88 ARG A O 1
ATOM 763 N N . ASN A 1 89 ? 39.609 0.035 -49.763 1.00 71.94 89 ASN A N 1
ATOM 764 C CA . ASN A 1 89 ? 40.423 1.143 -50.274 1.00 71.94 89 ASN A CA 1
ATOM 765 C C . ASN A 1 89 ? 40.991 1.957 -49.102 1.00 71.94 89 ASN A C 1
ATOM 767 O O . ASN A 1 89 ? 40.319 2.820 -48.541 1.00 71.94 89 ASN A O 1
ATOM 771 N N . THR A 1 90 ? 42.230 1.650 -48.735 1.00 76.06 90 THR A N 1
ATOM 772 C CA . THR A 1 90 ? 42.888 2.175 -47.540 1.00 76.06 90 THR A CA 1
ATOM 773 C C . THR A 1 90 ? 43.095 3.683 -47.578 1.00 76.06 90 THR A C 1
ATOM 775 O O . THR A 1 90 ? 43.089 4.299 -46.518 1.00 76.06 90 THR A O 1
ATOM 778 N N . GLU A 1 91 ? 43.223 4.304 -48.754 1.00 85.69 91 GLU A N 1
ATOM 779 C CA . GLU A 1 91 ? 43.583 5.724 -48.829 1.00 85.69 91 GLU A CA 1
ATOM 780 C C . GLU A 1 91 ? 42.400 6.656 -48.543 1.00 85.69 91 GLU A C 1
ATOM 782 O O . GLU A 1 91 ? 42.536 7.600 -47.770 1.00 85.69 91 GLU A O 1
ATOM 787 N N . ILE A 1 92 ? 41.216 6.366 -49.091 1.00 86.25 92 ILE A N 1
ATOM 788 C CA . ILE A 1 92 ? 40.001 7.155 -48.812 1.00 86.25 92 ILE A CA 1
ATOM 789 C C . ILE A 1 92 ? 39.616 7.028 -47.327 1.00 86.25 92 ILE A C 1
ATOM 791 O O . ILE A 1 92 ? 39.293 8.013 -46.664 1.00 86.25 92 ILE A O 1
ATOM 795 N N . ILE A 1 93 ? 39.717 5.814 -46.779 1.00 88.56 93 ILE A N 1
ATOM 796 C CA . ILE A 1 93 ? 39.448 5.536 -45.363 1.00 88.56 93 ILE A CA 1
ATOM 797 C C . ILE A 1 93 ? 40.454 6.270 -44.475 1.00 88.56 93 ILE A C 1
ATOM 799 O O . ILE A 1 93 ? 40.064 6.869 -43.474 1.00 88.56 93 ILE A O 1
ATOM 803 N N . PHE A 1 94 ? 41.733 6.270 -44.859 1.00 90.62 94 PHE A N 1
ATOM 804 C CA . PHE A 1 94 ? 42.769 7.001 -44.145 1.00 90.62 94 PHE A CA 1
ATOM 805 C C . PHE A 1 94 ? 42.515 8.514 -44.147 1.00 90.62 94 PHE A C 1
ATOM 807 O O . PHE A 1 94 ? 42.633 9.135 -43.098 1.00 90.62 94 PHE A O 1
ATOM 814 N N . GLN A 1 95 ? 42.099 9.113 -45.266 1.00 89.62 95 GLN A N 1
ATOM 815 C CA . GLN A 1 95 ? 41.770 10.547 -45.322 1.00 89.62 95 GLN A CA 1
ATOM 816 C C . GLN A 1 95 ? 40.596 10.913 -44.398 1.00 89.62 95 GLN A C 1
ATOM 818 O O . GLN A 1 95 ? 40.628 11.934 -43.698 1.00 89.62 95 GLN A O 1
ATOM 823 N N . ALA A 1 96 ? 39.570 10.057 -44.343 1.00 89.81 96 ALA A N 1
ATOM 824 C CA . ALA A 1 96 ? 38.465 10.212 -43.401 1.00 89.81 96 ALA A CA 1
ATOM 825 C C . ALA A 1 96 ? 38.939 10.062 -41.943 1.00 89.81 96 ALA A C 1
ATOM 827 O O . ALA A 1 96 ? 38.595 10.884 -41.090 1.00 89.81 96 ALA A O 1
ATOM 828 N N . TYR A 1 97 ? 39.779 9.059 -41.664 1.00 91.62 97 TYR A N 1
ATOM 829 C CA . TYR A 1 97 ? 40.402 8.858 -40.356 1.00 91.62 97 TYR A CA 1
ATOM 830 C C . TYR A 1 97 ? 41.235 10.069 -39.931 1.00 91.62 97 TYR A C 1
ATOM 832 O O . TYR A 1 97 ? 41.071 10.556 -38.822 1.00 91.62 97 TYR A O 1
ATOM 840 N N . GLN A 1 98 ? 42.087 10.589 -40.813 1.00 91.31 98 GLN A N 1
ATOM 841 C CA . GLN A 1 98 ? 42.949 11.744 -40.570 1.00 91.31 98 GLN A CA 1
ATOM 842 C C . GLN A 1 98 ? 42.128 12.977 -40.188 1.00 91.31 98 GLN A C 1
ATOM 844 O O . GLN A 1 98 ? 42.441 13.653 -39.209 1.00 91.31 98 GLN A O 1
ATOM 849 N N . SER A 1 99 ? 41.035 13.233 -40.909 1.00 88.94 99 SER A N 1
ATOM 850 C CA . SER A 1 99 ? 40.132 14.348 -40.616 1.00 88.94 99 SER A CA 1
ATOM 851 C C . SER A 1 99 ? 39.477 14.219 -39.236 1.00 88.94 99 SER A C 1
ATOM 853 O O . SER A 1 99 ? 39.431 15.190 -38.481 1.00 88.94 99 SER A O 1
ATOM 855 N N . LEU A 1 100 ? 39.008 13.017 -38.876 1.00 89.25 100 LEU A N 1
ATOM 856 C CA . LEU A 1 100 ? 38.474 12.743 -37.536 1.00 89.25 100 LEU A CA 1
ATOM 857 C C . LEU A 1 100 ? 39.568 12.859 -36.466 1.00 89.25 100 LEU A C 1
ATOM 859 O O . LEU A 1 100 ? 39.329 13.437 -35.411 1.00 89.25 100 LEU A O 1
ATOM 863 N N . TYR A 1 101 ? 40.772 12.361 -36.747 1.00 89.06 101 TYR A N 1
ATOM 864 C CA . TYR A 1 101 ? 41.898 12.350 -35.817 1.00 89.06 101 TYR A CA 1
ATOM 865 C C . TYR A 1 101 ? 42.288 13.773 -35.419 1.00 89.06 101 TYR A C 1
ATOM 867 O O . TYR A 1 101 ? 42.383 14.092 -34.235 1.00 89.06 101 TYR A O 1
ATOM 875 N N . LEU A 1 102 ? 42.448 14.655 -36.408 1.00 87.06 102 LEU A N 1
ATOM 876 C CA . LEU A 1 102 ? 42.766 16.064 -36.183 1.00 87.06 102 LEU A CA 1
ATOM 877 C C . LEU A 1 102 ? 41.638 16.797 -35.449 1.00 87.06 102 LEU A C 1
ATOM 879 O O . LEU A 1 102 ? 41.903 17.624 -34.577 1.00 87.06 102 LEU A O 1
ATOM 883 N N . PHE A 1 103 ? 40.380 16.472 -35.755 1.00 86.31 103 PHE A N 1
ATOM 884 C CA . PHE A 1 103 ? 39.230 17.011 -35.034 1.00 86.31 103 PHE A CA 1
ATOM 885 C C . PHE A 1 103 ? 39.226 16.594 -33.552 1.00 86.31 103 PHE A C 1
ATOM 887 O O . PHE A 1 103 ? 38.975 17.423 -32.678 1.00 86.31 103 PHE A O 1
ATOM 894 N N . TYR A 1 104 ? 39.562 15.342 -33.237 1.00 82.06 104 TYR A N 1
ATOM 895 C CA . TYR A 1 104 ? 39.634 14.874 -31.851 1.00 82.06 104 TYR A CA 1
ATOM 896 C C . TYR A 1 104 ? 40.877 15.363 -31.103 1.00 82.06 104 TYR A C 1
ATOM 898 O O . TYR A 1 104 ? 40.768 15.692 -29.923 1.00 82.06 104 TYR A O 1
ATOM 906 N N . GLU A 1 105 ? 42.032 15.491 -31.763 1.00 81.19 105 GLU A N 1
ATOM 907 C CA . GLU A 1 105 ? 43.204 16.175 -31.193 1.00 81.19 105 GLU A CA 1
ATOM 908 C C . GLU A 1 105 ? 42.884 17.634 -30.848 1.00 81.19 105 GLU A C 1
ATOM 910 O O . GLU A 1 105 ? 43.314 18.153 -29.815 1.00 81.19 105 GLU A O 1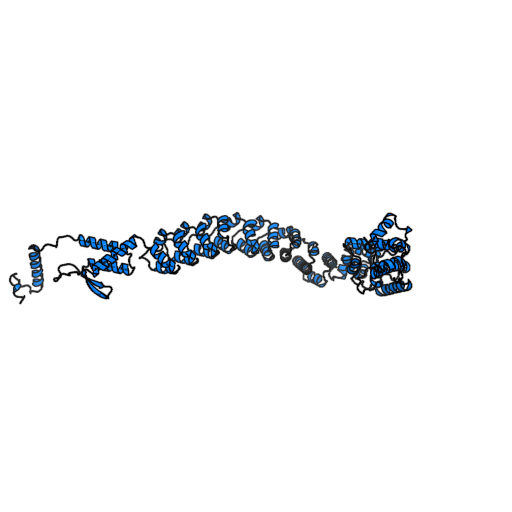
ATOM 915 N N . LEU A 1 106 ? 42.107 18.320 -31.688 1.00 80.81 106 LEU A N 1
ATOM 916 C CA . LEU A 1 106 ? 41.622 19.665 -31.395 1.00 80.81 106 LEU A CA 1
ATOM 917 C C . LEU A 1 106 ? 40.747 19.654 -30.141 1.00 80.81 106 LEU A C 1
ATOM 919 O O . LEU A 1 106 ? 41.008 20.424 -29.219 1.00 80.81 106 LEU A O 1
ATOM 923 N N . ILE A 1 107 ? 39.745 18.774 -30.085 1.00 78.25 107 ILE A N 1
ATOM 924 C CA . ILE A 1 107 ? 38.825 18.706 -28.948 1.00 78.25 107 ILE A CA 1
ATOM 925 C C . ILE A 1 107 ? 39.572 18.393 -27.644 1.00 78.25 107 ILE A C 1
ATOM 927 O O . ILE A 1 107 ? 39.391 19.089 -26.642 1.00 78.25 107 ILE A O 1
ATOM 931 N N . LYS A 1 108 ? 40.454 17.389 -27.667 1.00 76.50 108 LYS A N 1
ATOM 932 C CA . LYS A 1 108 ? 41.227 16.942 -26.505 1.00 76.50 108 LYS A CA 1
ATOM 933 C C . LYS A 1 108 ? 42.062 18.065 -25.897 1.00 76.50 108 LYS A C 1
ATOM 935 O O . LYS A 1 108 ? 42.061 18.251 -24.682 1.00 76.50 108 LYS A O 1
ATOM 940 N N . ASN A 1 109 ? 42.783 18.792 -26.744 1.00 73.69 109 ASN A N 1
ATOM 941 C CA . ASN A 1 109 ? 43.727 19.813 -26.304 1.00 73.69 109 ASN A CA 1
ATOM 942 C C . ASN A 1 109 ? 43.029 21.136 -25.953 1.00 73.69 109 ASN A C 1
ATOM 944 O O . ASN A 1 109 ? 43.504 21.855 -25.081 1.00 73.69 109 ASN A O 1
ATOM 948 N N . ALA A 1 110 ? 41.904 21.456 -26.600 1.00 70.06 110 ALA A N 1
ATOM 949 C CA . ALA A 1 110 ? 41.206 22.723 -26.407 1.00 70.06 110 ALA A CA 1
ATOM 950 C C . ALA A 1 110 ? 40.150 22.708 -25.288 1.00 70.06 110 ALA A C 1
ATOM 952 O O . ALA A 1 110 ? 39.874 23.759 -24.723 1.00 70.06 110 ALA A O 1
ATOM 953 N N . PHE A 1 111 ? 39.551 21.570 -24.929 1.00 66.69 111 PHE A N 1
ATOM 954 C CA . PHE A 1 111 ? 38.380 21.535 -24.031 1.00 66.69 111 PHE A CA 1
ATOM 955 C C . PHE A 1 111 ? 38.641 20.780 -22.710 1.00 66.69 111 PHE A C 1
ATOM 957 O O . PHE A 1 111 ? 37.800 20.009 -22.266 1.00 66.69 111 PHE A O 1
ATOM 964 N N . SER A 1 112 ? 39.822 20.990 -22.106 1.00 51.66 112 SER A N 1
ATOM 965 C CA . SER A 1 112 ? 40.349 20.401 -20.852 1.00 51.66 112 SER A CA 1
ATOM 966 C C . SER A 1 112 ? 39.349 19.621 -19.973 1.00 51.66 112 SER A C 1
ATOM 968 O O . SER A 1 112 ? 38.584 20.213 -19.213 1.00 51.66 112 SER A O 1
ATOM 970 N N . GLY A 1 113 ? 39.418 18.287 -20.017 1.00 52.56 113 GLY A N 1
ATOM 971 C CA . GLY A 1 113 ? 38.618 17.406 -19.150 1.00 52.56 113 GLY A CA 1
ATOM 972 C C . GLY A 1 113 ? 38.732 15.901 -19.431 1.00 52.56 113 GLY A C 1
ATOM 973 O O . GLY A 1 113 ? 37.992 15.116 -18.849 1.00 52.56 113 GLY A O 1
ATOM 974 N N . TYR A 1 114 ? 39.634 15.472 -20.319 1.00 56.50 114 TYR A N 1
ATOM 975 C CA . TYR A 1 114 ? 39.641 14.104 -20.846 1.00 56.50 114 TYR A CA 1
ATOM 976 C C . TYR A 1 114 ? 40.496 13.145 -20.011 1.00 56.50 114 TYR A C 1
ATOM 978 O O . TYR A 1 114 ? 41.668 13.416 -19.740 1.00 56.50 114 TYR A O 1
ATOM 986 N N . SER A 1 115 ? 39.930 11.990 -19.648 1.00 47.31 115 SER A N 1
ATOM 987 C CA . SER A 1 115 ? 40.678 10.868 -19.078 1.00 47.31 115 SER A CA 1
ATOM 988 C C . SER A 1 115 ? 41.331 10.024 -20.177 1.00 47.31 115 SER A C 1
ATOM 990 O O . SER A 1 115 ? 40.648 9.634 -21.113 1.00 47.31 115 SER A O 1
ATOM 992 N N . TYR A 1 116 ? 42.629 9.754 -20.007 1.00 47.00 116 TYR A N 1
ATOM 993 C CA . TYR A 1 116 ? 43.526 8.672 -20.477 1.00 47.00 116 TYR A CA 1
ATOM 994 C C . TYR A 1 116 ? 43.261 7.764 -21.709 1.00 47.00 116 TYR A C 1
ATOM 996 O O . TYR A 1 116 ? 44.190 7.046 -22.080 1.00 47.00 116 TYR A O 1
ATOM 1004 N N . GL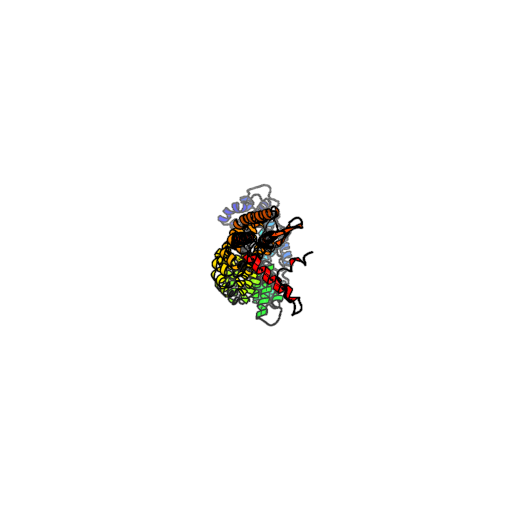U A 1 117 ? 42.111 7.756 -22.382 1.00 55.41 117 GLU A N 1
ATOM 1005 C CA . GLU A 1 117 ? 41.917 6.961 -23.603 1.00 55.41 117 GLU A CA 1
ATOM 1006 C C . GLU A 1 117 ? 42.574 7.635 -24.823 1.00 55.41 117 GLU A C 1
ATOM 1008 O O . GLU A 1 117 ? 42.584 8.860 -24.976 1.00 55.41 117 GLU A O 1
ATOM 1013 N N . SER A 1 118 ? 43.203 6.827 -25.684 1.00 69.19 118 SER A N 1
ATOM 1014 C CA . SER A 1 118 ? 43.978 7.326 -26.828 1.00 69.19 118 SER A CA 1
ATOM 1015 C C . SER A 1 118 ? 43.067 7.943 -27.900 1.00 69.19 118 SER A C 1
ATOM 1017 O O . SER A 1 118 ? 42.056 7.351 -28.270 1.00 69.19 118 SER A O 1
ATOM 1019 N N . VAL A 1 119 ? 43.443 9.102 -28.458 1.00 78.25 119 VAL A N 1
ATOM 1020 C CA . VAL A 1 119 ? 42.738 9.749 -29.591 1.00 78.25 119 VAL A CA 1
ATOM 1021 C C . VAL A 1 119 ? 42.551 8.777 -30.760 1.00 78.25 119 VAL A C 1
ATOM 1023 O O . VAL A 1 119 ? 41.516 8.784 -31.424 1.00 78.25 119 VAL A O 1
ATOM 1026 N N . THR A 1 120 ? 43.516 7.877 -30.946 1.00 83.19 120 THR A N 1
ATOM 1027 C CA . THR A 1 120 ? 43.466 6.743 -31.871 1.00 83.19 120 THR A CA 1
ATOM 1028 C C . THR A 1 120 ? 42.206 5.889 -31.710 1.00 83.19 120 THR A C 1
ATOM 1030 O O . THR A 1 120 ? 41.513 5.638 -32.695 1.00 83.19 120 THR A O 1
ATOM 1033 N N . PHE A 1 121 ? 41.868 5.473 -30.485 1.00 79.19 121 PHE A N 1
ATOM 1034 C CA . PHE A 1 121 ? 40.711 4.612 -30.224 1.00 79.19 121 PHE A CA 1
ATOM 1035 C C . PHE A 1 121 ? 39.395 5.295 -30.611 1.00 79.19 121 PHE A C 1
ATOM 1037 O O . PHE A 1 121 ? 38.616 4.746 -31.393 1.00 79.19 121 PHE A O 1
ATOM 1044 N N . PHE A 1 122 ? 39.178 6.521 -30.128 1.00 79.12 122 PHE A N 1
ATOM 1045 C CA . PHE A 1 122 ? 37.958 7.271 -30.423 1.00 79.12 122 PHE A CA 1
ATOM 1046 C C . PHE A 1 122 ? 37.803 7.556 -31.910 1.00 79.12 122 PHE A C 1
ATOM 1048 O O . PHE A 1 122 ? 36.722 7.364 -32.464 1.00 79.12 122 PHE A O 1
ATOM 1055 N N . THR A 1 123 ? 38.891 7.953 -32.567 1.00 87.19 123 THR A N 1
ATOM 1056 C CA . THR A 1 123 ? 38.893 8.227 -34.006 1.00 87.19 123 THR A CA 1
ATOM 1057 C C . THR A 1 123 ? 38.490 6.986 -34.794 1.00 87.19 123 THR A C 1
ATOM 1059 O O . THR A 1 123 ? 37.603 7.051 -35.648 1.00 87.19 123 THR A O 1
ATOM 1062 N N . TYR A 1 124 ? 39.101 5.839 -34.486 1.00 88.00 124 TYR A N 1
ATOM 1063 C CA . TYR A 1 124 ? 38.814 4.592 -35.184 1.00 88.00 124 TYR A CA 1
ATOM 1064 C C . TYR A 1 124 ? 37.365 4.148 -34.957 1.00 88.00 124 TYR A C 1
ATOM 1066 O O . TYR A 1 124 ? 36.646 3.852 -35.909 1.00 88.00 124 TYR A O 1
ATOM 1074 N N . LYS A 1 125 ? 36.890 4.184 -33.708 1.00 84.44 125 LYS A N 1
ATOM 1075 C CA . LYS A 1 125 ? 35.510 3.827 -33.358 1.00 84.44 125 LYS A CA 1
ATOM 1076 C C . LYS A 1 125 ? 34.483 4.730 -34.043 1.00 84.44 125 LYS A C 1
ATOM 1078 O O . LYS A 1 125 ? 33.490 4.238 -34.572 1.00 84.44 125 LYS A O 1
ATOM 1083 N N . MET A 1 126 ? 34.735 6.034 -34.092 1.00 84.62 126 MET A N 1
ATOM 1084 C CA . MET A 1 126 ? 33.880 6.992 -34.796 1.00 84.62 126 MET A CA 1
ATOM 1085 C C . MET A 1 126 ? 33.812 6.714 -36.288 1.00 84.62 126 MET A C 1
ATOM 1087 O O . MET A 1 126 ? 32.733 6.748 -36.882 1.00 84.62 126 MET A O 1
ATOM 1091 N N . LEU A 1 127 ? 34.950 6.373 -36.886 1.00 89.31 127 LEU A N 1
ATOM 1092 C CA . LEU A 1 127 ? 34.990 5.972 -38.279 1.00 89.31 127 LEU A CA 1
ATOM 1093 C C . LEU A 1 127 ? 34.181 4.687 -38.507 1.00 89.31 127 LEU A C 1
ATOM 1095 O O . LEU A 1 127 ? 33.442 4.601 -39.482 1.00 89.31 127 LEU A O 1
ATOM 1099 N N . VAL A 1 128 ? 34.235 3.710 -37.600 1.00 87.88 128 VAL A N 1
ATOM 1100 C CA . VAL A 1 128 ? 33.411 2.490 -37.680 1.00 87.88 128 VAL A CA 1
ATOM 1101 C C . VAL A 1 128 ? 31.916 2.815 -37.550 1.00 87.88 128 VAL A C 1
ATOM 1103 O O . VAL A 1 128 ? 31.136 2.423 -38.417 1.00 87.88 128 VAL A O 1
ATOM 1106 N N . MET A 1 129 ? 31.513 3.578 -36.532 1.00 84.31 129 MET A N 1
ATOM 1107 C CA . MET A 1 129 ? 30.102 3.789 -36.163 1.00 84.31 129 MET A CA 1
ATOM 1108 C C . MET A 1 129 ? 29.372 4.863 -36.975 1.00 84.31 129 MET A C 1
ATOM 1110 O O . MET A 1 129 ? 28.165 4.761 -37.177 1.00 84.31 129 MET A O 1
ATOM 1114 N N . PHE A 1 130 ? 30.082 5.883 -37.451 1.00 85.50 130 PHE A N 1
ATOM 1115 C CA . PHE A 1 130 ? 29.486 7.046 -38.121 1.00 85.50 130 PHE A CA 1
ATOM 1116 C C . PHE A 1 130 ? 30.160 7.407 -39.438 1.00 85.50 130 PHE A C 1
ATOM 1118 O O . PHE A 1 130 ? 29.675 8.284 -40.150 1.00 85.50 130 PHE A O 1
ATOM 1125 N N . GLY A 1 131 ? 31.273 6.751 -39.770 1.00 86.62 131 GLY A N 1
ATOM 1126 C CA . GLY A 1 131 ? 32.065 7.095 -40.936 1.00 86.62 131 GLY A CA 1
ATOM 1127 C C . GLY A 1 131 ? 31.260 7.083 -42.231 1.00 86.62 131 GLY A C 1
ATOM 1128 O O . GLY A 1 131 ? 30.474 6.181 -42.524 1.00 86.62 131 GLY A O 1
ATOM 1129 N N . ASN A 1 132 ? 31.513 8.082 -43.055 1.00 86.00 132 ASN A N 1
ATOM 1130 C CA . ASN A 1 132 ? 31.215 8.080 -44.467 1.00 86.00 132 ASN A CA 1
ATOM 1131 C C . ASN A 1 132 ? 32.524 8.394 -45.188 1.00 86.00 132 ASN A C 1
ATOM 1133 O O . ASN A 1 132 ? 33.001 9.525 -45.176 1.00 86.00 132 ASN A O 1
ATOM 1137 N N . GLU A 1 133 ? 33.114 7.344 -45.751 1.00 81.50 133 GLU A N 1
ATOM 1138 C CA . GLU A 1 133 ? 34.474 7.339 -46.298 1.00 81.50 133 GLU A CA 1
ATOM 1139 C C . GLU A 1 133 ? 34.610 8.345 -47.456 1.00 81.50 133 GLU A C 1
ATOM 1141 O O . GLU A 1 133 ? 35.642 8.986 -47.600 1.00 81.50 133 GLU A O 1
ATOM 1146 N N . GLU A 1 134 ? 33.538 8.561 -48.222 1.00 83.88 134 GLU A N 1
ATOM 1147 C CA . GLU A 1 134 ? 33.506 9.487 -49.361 1.00 83.88 134 GLU A CA 1
ATOM 1148 C C . GLU A 1 134 ? 33.112 10.923 -48.973 1.00 83.88 134 GLU A C 1
ATOM 1150 O O . GLU A 1 134 ? 33.375 11.864 -49.721 1.00 83.88 134 GLU A O 1
ATOM 1155 N N . ASN A 1 135 ? 32.452 11.111 -47.825 1.00 86.88 135 ASN A N 1
ATOM 1156 C CA . ASN A 1 135 ? 31.970 12.412 -47.370 1.00 86.88 135 ASN A CA 1
ATOM 1157 C C . ASN A 1 135 ? 32.100 12.555 -45.850 1.00 86.88 135 ASN A C 1
ATOM 1159 O O . ASN A 1 135 ? 31.190 12.250 -45.076 1.00 86.88 135 ASN A O 1
ATOM 1163 N N . ILE A 1 136 ? 33.230 13.106 -45.430 1.00 88.00 136 ILE A N 1
ATOM 1164 C CA . ILE A 1 136 ? 33.545 13.316 -44.023 1.00 88.00 136 ILE A CA 1
ATOM 1165 C C . ILE A 1 136 ? 32.545 14.229 -43.297 1.00 88.00 136 ILE A C 1
ATOM 1167 O O . ILE A 1 136 ? 32.179 13.939 -42.160 1.00 88.00 136 ILE A O 1
ATOM 1171 N N . GLU A 1 137 ? 32.012 15.264 -43.956 1.00 87.69 137 GLU A N 1
ATOM 1172 C CA . GLU A 1 137 ? 30.999 16.144 -43.356 1.00 87.69 137 GLU A CA 1
ATOM 1173 C C . GLU A 1 137 ? 29.727 15.378 -42.990 1.00 87.69 137 GLU A C 1
ATOM 1175 O O . GLU A 1 137 ? 29.106 15.657 -41.965 1.00 87.69 137 GLU A O 1
ATOM 1180 N N . LYS A 1 138 ? 29.361 14.374 -43.795 1.00 87.38 138 LYS A N 1
ATOM 1181 C CA . LYS A 1 138 ? 28.231 13.492 -43.499 1.00 87.38 138 LYS A CA 1
ATOM 1182 C C . LYS A 1 138 ? 28.492 12.608 -42.278 1.00 87.38 138 LYS A C 1
ATOM 1184 O O . LYS A 1 138 ? 27.542 12.271 -41.580 1.00 87.38 138 LYS A O 1
ATOM 1189 N N . SER A 1 139 ? 29.750 12.281 -41.977 1.00 87.62 139 SER A N 1
ATOM 1190 C CA . SER A 1 139 ? 30.107 11.575 -40.735 1.00 87.62 139 SER A CA 1
ATOM 1191 C C . SER A 1 139 ? 29.791 12.432 -39.507 1.00 87.62 139 SER A C 1
ATOM 1193 O O . SER A 1 139 ? 29.158 11.960 -38.565 1.00 87.62 139 SER A O 1
ATOM 1195 N N . PHE A 1 140 ? 30.158 13.717 -39.547 1.00 87.62 140 PHE A N 1
ATOM 1196 C CA . PHE A 1 140 ? 29.827 14.670 -38.484 1.00 87.62 140 PHE A CA 1
ATOM 1197 C C . PHE A 1 140 ? 28.332 14.984 -38.411 1.00 87.62 140 PHE A C 1
ATOM 1199 O O . PHE A 1 140 ? 27.805 15.172 -37.324 1.00 87.62 140 PHE A O 1
ATOM 1206 N N . GLU A 1 141 ? 27.626 15.002 -39.542 1.00 87.81 141 GLU A N 1
ATOM 1207 C CA . GLU A 1 141 ? 26.169 15.173 -39.563 1.00 87.81 141 GLU A CA 1
ATOM 1208 C C . GLU A 1 141 ? 25.439 14.023 -38.864 1.00 87.81 141 GLU A C 1
ATOM 1210 O O . GLU A 1 141 ? 24.545 14.259 -38.053 1.00 87.81 141 GLU A O 1
ATOM 1215 N N . LEU A 1 142 ? 25.839 12.779 -39.150 1.00 83.44 142 LEU A N 1
ATOM 1216 C CA . LEU A 1 142 ? 25.295 11.595 -38.483 1.00 83.44 142 LEU A CA 1
ATOM 1217 C C . LEU A 1 142 ? 25.588 11.625 -36.980 1.00 83.44 142 LEU A C 1
ATOM 1219 O O . LEU A 1 142 ? 24.734 11.253 -36.175 1.00 83.44 142 LEU A O 1
ATOM 1223 N N . PHE A 1 143 ? 26.769 12.109 -36.604 1.00 83.06 143 PHE A N 1
ATOM 1224 C CA . PHE A 1 143 ? 27.144 12.265 -35.208 1.00 83.06 143 PHE A CA 1
ATOM 1225 C C . PHE A 1 143 ? 26.351 13.365 -34.490 1.00 83.06 143 PHE A C 1
ATOM 1227 O O . PHE A 1 143 ? 25.813 13.126 -33.413 1.00 83.06 143 PHE A O 1
ATOM 1234 N N . ASP A 1 144 ? 26.200 14.544 -35.099 1.00 84.38 144 ASP A N 1
ATOM 1235 C CA . ASP A 1 144 ? 25.381 15.633 -34.556 1.00 84.38 144 ASP A CA 1
ATOM 1236 C C . ASP A 1 144 ? 23.919 15.191 -34.378 1.00 84.38 144 ASP A C 1
ATOM 1238 O O . ASP A 1 144 ? 23.329 15.438 -33.326 1.00 84.38 144 ASP A O 1
ATOM 1242 N N . ALA A 1 145 ? 23.349 14.478 -35.359 1.00 82.12 145 ALA A N 1
ATOM 1243 C CA . ALA A 1 145 ? 21.991 13.940 -35.269 1.00 82.12 145 ALA A CA 1
ATOM 1244 C C . ALA A 1 145 ? 21.832 12.954 -34.100 1.00 82.12 145 ALA A C 1
ATOM 1246 O O . ALA A 1 145 ? 20.797 12.938 -33.426 1.00 82.12 145 ALA A O 1
ATOM 1247 N N . TYR A 1 146 ? 22.862 12.148 -33.832 1.00 78.06 146 TYR A N 1
ATOM 1248 C CA . TYR A 1 146 ? 22.894 11.282 -32.663 1.00 78.06 146 TYR A CA 1
ATOM 1249 C C . TYR A 1 146 ? 22.933 12.083 -31.352 1.00 78.06 146 TYR A C 1
ATOM 1251 O O . TYR A 1 146 ? 22.142 11.802 -30.447 1.00 78.06 146 TYR A O 1
ATOM 1259 N N . CYS A 1 147 ? 23.802 13.091 -31.246 1.00 78.50 147 CYS A N 1
ATOM 1260 C CA . CYS A 1 147 ? 23.900 13.939 -30.056 1.00 78.50 147 CYS A CA 1
ATOM 1261 C C . CYS A 1 147 ? 22.575 14.655 -29.761 1.00 78.50 147 CYS A C 1
ATOM 1263 O O . CYS A 1 147 ? 22.110 14.641 -28.621 1.00 78.50 147 CYS A O 1
ATOM 1265 N N . ASP A 1 148 ? 21.920 15.200 -30.791 1.00 81.06 148 ASP A N 1
ATOM 1266 C CA . ASP A 1 148 ? 20.631 15.883 -30.658 1.00 81.06 148 ASP A CA 1
ATOM 1267 C C . ASP A 1 148 ? 19.522 14.907 -30.198 1.00 81.06 148 ASP A C 1
ATOM 1269 O O . ASP A 1 148 ? 18.758 15.226 -29.282 1.00 81.06 148 ASP A O 1
ATOM 1273 N N . LYS A 1 149 ? 19.468 13.682 -30.754 1.00 76.69 149 LYS A N 1
ATOM 1274 C CA . LYS A 1 149 ? 18.513 12.629 -30.341 1.00 76.69 149 LYS A CA 1
ATOM 1275 C C . LYS A 1 149 ? 18.671 12.244 -28.866 1.00 76.69 149 LYS A C 1
ATOM 1277 O O . LYS A 1 149 ? 17.672 11.979 -28.199 1.00 76.69 149 LYS A O 1
ATOM 1282 N N . ASN A 1 150 ? 19.903 12.237 -28.358 1.00 71.50 150 ASN A N 1
ATOM 1283 C CA . ASN A 1 150 ? 20.229 11.838 -26.985 1.00 71.50 150 ASN A CA 1
ATOM 1284 C C . ASN A 1 150 ? 20.397 13.026 -26.025 1.00 71.50 150 ASN A C 1
ATOM 1286 O O . ASN A 1 150 ? 20.806 12.834 -24.884 1.00 71.50 150 ASN A O 1
ATOM 1290 N N . LYS A 1 151 ? 20.048 14.245 -26.463 1.00 77.94 151 LYS A N 1
ATOM 1291 C CA . LYS A 1 151 ? 20.135 15.483 -25.668 1.00 77.94 151 LYS A CA 1
ATOM 1292 C C . LYS A 1 151 ? 21.534 15.741 -25.097 1.00 77.94 151 LYS A C 1
ATOM 1294 O O . LYS A 1 151 ? 21.664 16.306 -24.013 1.00 77.94 151 LYS A O 1
ATOM 1299 N N . ILE A 1 152 ? 22.574 15.345 -25.826 1.00 72.75 152 ILE A N 1
ATOM 1300 C CA . ILE A 1 152 ? 23.956 15.586 -25.424 1.00 72.75 152 ILE A CA 1
ATOM 1301 C C . ILE A 1 152 ? 24.329 17.005 -25.851 1.00 72.75 152 ILE A C 1
ATOM 1303 O O . ILE A 1 152 ? 24.409 17.305 -27.043 1.00 72.75 152 ILE A O 1
ATOM 1307 N N . THR A 1 153 ? 24.515 17.889 -24.874 1.00 70.56 153 THR A N 1
ATOM 1308 C CA . THR A 1 153 ? 24.735 19.324 -25.112 1.00 70.56 153 THR A CA 1
ATOM 1309 C C . THR A 1 153 ? 26.178 19.777 -24.902 1.00 70.56 153 THR A C 1
ATOM 1311 O O . THR A 1 153 ? 26.536 20.848 -25.385 1.00 70.56 153 THR A O 1
ATOM 1314 N N . ASP A 1 154 ? 27.001 18.986 -24.210 1.00 68.81 154 ASP A N 1
ATOM 1315 C CA . ASP A 1 154 ? 28.403 19.303 -23.912 1.00 68.81 154 ASP A CA 1
ATOM 1316 C C . ASP A 1 154 ? 29.355 18.414 -24.731 1.00 68.81 154 ASP A C 1
ATOM 1318 O O . ASP A 1 154 ? 29.194 17.197 -24.775 1.00 68.81 154 ASP A O 1
ATOM 1322 N N . LEU A 1 155 ? 30.371 19.006 -25.369 1.00 64.38 155 LEU A N 1
ATOM 1323 C CA . LEU A 1 155 ? 31.407 18.278 -26.120 1.00 64.38 155 LEU A CA 1
ATOM 1324 C C . LEU A 1 155 ? 32.192 17.271 -25.288 1.00 64.38 155 LEU A C 1
ATOM 1326 O O . LEU A 1 155 ? 32.629 16.249 -25.819 1.00 64.38 155 LEU A O 1
ATOM 1330 N N . SER A 1 156 ? 32.381 17.562 -24.006 1.00 62.34 156 SER A N 1
ATOM 1331 C CA . SER A 1 156 ? 33.041 16.646 -23.084 1.00 62.34 156 SER A CA 1
ATOM 1332 C C . SER A 1 156 ? 32.163 15.418 -22.811 1.00 62.34 156 SER A C 1
ATOM 1334 O O . SER A 1 156 ? 32.657 14.288 -22.847 1.00 62.34 156 SER A O 1
ATOM 1336 N N . ASP A 1 157 ? 30.847 15.608 -22.675 1.00 60.03 157 ASP A N 1
ATOM 1337 C CA . ASP A 1 157 ? 29.875 14.520 -22.539 1.00 60.03 157 ASP A CA 1
ATOM 1338 C C . ASP A 1 157 ? 29.761 13.697 -23.824 1.00 60.03 157 ASP A C 1
ATOM 1340 O O . ASP A 1 157 ? 29.666 12.473 -23.753 1.00 60.03 157 ASP A O 1
ATOM 1344 N N . ILE A 1 158 ? 29.837 14.329 -25.001 1.00 61.34 158 ILE A N 1
ATOM 1345 C CA . ILE A 1 158 ? 29.769 13.665 -26.314 1.00 61.34 158 ILE A CA 1
ATOM 1346 C C . ILE A 1 158 ? 30.765 12.498 -26.418 1.00 61.34 158 ILE A C 1
ATOM 1348 O O . ILE A 1 158 ? 30.392 11.417 -26.880 1.00 61.34 158 ILE A O 1
ATOM 1352 N N . ILE A 1 159 ? 32.005 12.683 -25.961 1.00 58.66 159 ILE A N 1
ATOM 1353 C CA . ILE A 1 159 ? 33.058 11.656 -26.021 1.00 58.66 159 ILE A CA 1
ATOM 1354 C C . ILE A 1 159 ? 32.924 10.665 -24.857 1.00 58.66 159 ILE A C 1
ATOM 1356 O O . ILE A 1 159 ? 32.973 9.453 -25.075 1.00 58.66 159 ILE A O 1
ATOM 1360 N N . ASN A 1 160 ? 32.683 11.166 -23.642 1.00 56.53 160 ASN A N 1
ATOM 1361 C CA . ASN A 1 160 ? 32.639 10.355 -22.421 1.00 56.53 160 ASN A CA 1
ATOM 1362 C C . ASN A 1 160 ? 31.392 9.455 -22.304 1.00 56.53 160 ASN A C 1
ATOM 1364 O O . ASN A 1 160 ? 31.432 8.458 -21.583 1.00 56.53 160 ASN A O 1
ATOM 1368 N N . THR A 1 161 ? 30.289 9.785 -22.986 1.00 57.16 161 THR A N 1
ATOM 1369 C CA . THR A 1 161 ? 29.024 9.023 -22.919 1.00 57.16 161 THR A CA 1
ATOM 1370 C C . THR A 1 161 ? 28.777 8.152 -24.151 1.00 57.16 161 THR A C 1
ATOM 1372 O O . THR A 1 161 ? 28.335 7.017 -24.011 1.00 57.16 161 THR A O 1
ATOM 1375 N N . THR A 1 162 ? 29.109 8.627 -25.356 1.00 56.78 162 THR A N 1
ATOM 1376 C CA . THR A 1 162 ? 28.797 7.915 -26.613 1.00 56.78 162 THR A CA 1
ATOM 1377 C C . THR A 1 162 ? 29.788 6.796 -26.930 1.00 56.78 162 THR A C 1
ATOM 1379 O O . THR A 1 162 ? 29.441 5.814 -27.587 1.00 56.78 162 THR A O 1
ATOM 1382 N N . LEU A 1 163 ? 31.045 6.940 -26.496 1.00 60.97 163 LEU A N 1
ATOM 1383 C CA . LEU A 1 163 ? 32.146 6.093 -26.954 1.00 60.97 163 LEU A CA 1
ATOM 1384 C C . LEU A 1 163 ? 32.804 5.254 -25.851 1.00 60.97 163 LEU A C 1
ATOM 1386 O O . LEU A 1 163 ? 33.757 4.547 -26.163 1.00 60.97 163 LEU A O 1
ATOM 1390 N N . LYS A 1 164 ? 32.253 5.247 -24.634 1.00 58.19 164 LYS A N 1
ATOM 1391 C CA . LYS A 1 164 ? 32.827 4.590 -23.448 1.00 58.19 164 LYS A CA 1
ATOM 1392 C C . LYS A 1 164 ? 33.015 3.070 -23.565 1.00 58.19 164 LYS A C 1
ATOM 1394 O O . LYS A 1 164 ? 33.955 2.530 -22.998 1.00 58.19 164 LYS A O 1
ATOM 1399 N N . ASP A 1 165 ? 32.130 2.375 -24.278 1.00 60.88 165 ASP A N 1
ATOM 1400 C CA . ASP A 1 165 ? 32.233 0.915 -24.411 1.00 60.88 165 ASP A CA 1
ATOM 1401 C C . ASP A 1 165 ? 33.352 0.513 -25.380 1.00 60.88 165 ASP A C 1
ATOM 1403 O O . ASP A 1 165 ? 33.463 1.066 -26.475 1.00 60.88 165 ASP A O 1
ATOM 1407 N N . GLU A 1 166 ? 34.168 -0.475 -25.027 1.00 64.88 166 GLU A N 1
ATOM 1408 C CA . GLU A 1 166 ? 35.244 -0.934 -25.906 1.00 64.88 166 GLU A CA 1
ATOM 1409 C C . GLU A 1 166 ? 34.673 -1.506 -27.219 1.00 64.88 166 GLU A C 1
ATOM 1411 O O . GLU A 1 166 ? 33.731 -2.303 -27.220 1.00 64.88 166 GLU A O 1
ATOM 1416 N N . LEU A 1 167 ? 35.232 -1.096 -28.362 1.00 73.06 167 LEU A N 1
ATOM 1417 C CA . LEU A 1 167 ? 34.957 -1.766 -29.632 1.00 73.06 167 LEU A CA 1
ATOM 1418 C C . LEU A 1 167 ? 35.588 -3.158 -29.529 1.00 73.06 167 LEU A C 1
ATOM 1420 O O . LEU A 1 167 ? 36.789 -3.229 -29.322 1.00 73.06 167 LEU A O 1
ATOM 1424 N N . ARG A 1 168 ? 34.860 -4.275 -29.652 1.00 72.19 168 ARG A N 1
ATOM 1425 C CA . ARG A 1 168 ? 35.568 -5.569 -29.680 1.00 72.19 168 ARG A CA 1
ATOM 1426 C C . ARG A 1 168 ? 36.265 -5.789 -31.012 1.00 72.19 168 ARG A C 1
ATOM 1428 O O . ARG A 1 168 ? 35.820 -5.326 -32.066 1.00 72.19 168 ARG A O 1
ATOM 1435 N N . GLN A 1 169 ? 37.373 -6.517 -30.924 1.00 76.69 169 GLN A N 1
ATOM 1436 C CA . GLN A 1 169 ? 38.089 -7.036 -32.081 1.00 76.69 169 GLN A CA 1
ATOM 1437 C C . GLN A 1 169 ? 37.126 -7.853 -32.936 1.00 76.69 169 GLN A C 1
ATOM 1439 O O . GLN A 1 169 ? 36.413 -8.690 -32.389 1.00 76.69 169 GLN A O 1
ATOM 1444 N N . ASN A 1 170 ? 37.116 -7.630 -34.250 1.00 72.19 170 ASN A N 1
ATOM 1445 C CA . ASN A 1 170 ? 36.377 -8.477 -35.176 1.00 72.19 170 ASN A CA 1
ATOM 1446 C C . ASN A 1 170 ? 37.071 -9.855 -35.238 1.00 72.19 170 ASN A C 1
ATOM 1448 O O . ASN A 1 170 ? 38.124 -9.976 -35.876 1.00 72.19 170 ASN A O 1
ATOM 1452 N N . PRO A 1 171 ? 36.522 -10.897 -34.580 1.00 61.59 171 PRO A N 1
ATOM 1453 C CA . PRO A 1 171 ? 37.260 -12.128 -34.290 1.00 61.59 171 PRO A CA 1
ATOM 1454 C C . PRO A 1 171 ? 37.497 -12.991 -35.534 1.00 61.59 171 PRO A C 1
ATOM 1456 O O . PRO A 1 171 ? 38.397 -13.827 -35.545 1.00 61.59 171 PRO A O 1
ATOM 1459 N N . LEU A 1 172 ? 36.703 -12.794 -36.589 1.00 61.91 172 LEU A N 1
ATOM 1460 C CA . LEU A 1 172 ? 36.755 -13.603 -37.808 1.00 61.91 172 LEU A CA 1
ATOM 1461 C C . LEU A 1 172 ? 37.499 -12.913 -38.956 1.00 61.91 172 LEU A C 1
ATOM 1463 O O . LEU A 1 172 ? 37.616 -13.504 -40.028 1.00 61.91 172 LEU A O 1
ATOM 1467 N N . GLN A 1 173 ? 37.977 -11.673 -38.760 1.00 65.31 173 GLN A N 1
ATOM 1468 C CA . GLN A 1 173 ? 38.610 -10.847 -39.806 1.00 65.31 173 GLN A CA 1
ATOM 1469 C C . GLN A 1 173 ? 37.789 -10.779 -41.110 1.00 65.31 173 GLN A C 1
ATOM 1471 O O . GLN A 1 173 ? 38.312 -10.549 -42.203 1.00 65.31 173 GLN A O 1
ATOM 1476 N N . SER A 1 174 ? 36.483 -11.015 -41.013 1.00 66.25 174 SER A N 1
ATOM 1477 C CA . SER A 1 174 ? 35.573 -11.083 -42.145 1.00 66.25 174 SER A CA 1
ATOM 1478 C C . SER A 1 174 ? 35.055 -9.696 -42.490 1.00 66.25 174 SER A C 1
ATOM 1480 O O . SER A 1 174 ? 34.927 -8.822 -41.630 1.00 66.25 174 SER A O 1
ATOM 1482 N N . LYS A 1 175 ? 34.722 -9.497 -43.768 1.00 71.81 175 LYS A N 1
ATOM 1483 C CA . LYS A 1 175 ? 34.144 -8.241 -44.248 1.00 71.81 175 LYS A CA 1
ATOM 1484 C C . LYS A 1 175 ? 32.722 -8.085 -43.708 1.00 71.81 175 LYS A C 1
ATOM 1486 O O . LYS A 1 175 ? 31.808 -8.673 -44.266 1.00 71.81 175 LYS A O 1
ATOM 1491 N N . ILE A 1 176 ? 32.567 -7.271 -42.667 1.00 83.25 176 ILE A N 1
ATOM 1492 C CA . ILE A 1 176 ? 31.268 -6.802 -42.168 1.00 83.25 176 ILE A CA 1
ATOM 1493 C C . ILE A 1 176 ? 30.785 -5.653 -43.062 1.00 83.25 176 ILE A C 1
ATOM 1495 O O . ILE A 1 176 ? 31.577 -4.772 -43.436 1.00 83.25 176 ILE A O 1
ATOM 1499 N N . ASP A 1 177 ? 29.492 -5.609 -43.383 1.00 86.50 177 ASP A N 1
ATOM 1500 C CA . ASP A 1 177 ? 28.903 -4.471 -44.095 1.00 86.50 177 ASP A CA 1
ATOM 1501 C C . ASP A 1 177 ? 28.646 -3.297 -43.137 1.00 86.50 177 ASP A C 1
ATOM 1503 O O . ASP A 1 177 ? 27.537 -3.052 -42.655 1.00 86.50 177 ASP A O 1
ATOM 1507 N N . LEU A 1 178 ? 29.702 -2.523 -42.876 1.00 87.06 178 LEU A N 1
ATOM 1508 C CA . LEU A 1 178 ? 29.620 -1.315 -42.053 1.00 87.06 178 LEU A CA 1
ATOM 1509 C C . LEU A 1 178 ? 28.510 -0.348 -42.502 1.00 87.06 178 LEU A C 1
ATOM 1511 O O . LEU A 1 178 ? 27.922 0.319 -41.658 1.00 87.06 178 LEU A O 1
ATOM 1515 N N . ALA A 1 179 ? 28.190 -0.254 -43.797 1.00 85.06 179 ALA A N 1
ATOM 1516 C CA . ALA A 1 179 ? 27.172 0.686 -44.261 1.00 85.06 179 ALA A CA 1
ATOM 1517 C C . ALA A 1 179 ? 25.762 0.250 -43.837 1.00 85.06 179 ALA A C 1
ATOM 1519 O O . ALA A 1 179 ? 24.955 1.096 -43.443 1.00 85.06 179 ALA A O 1
ATOM 1520 N N . ALA A 1 180 ? 25.470 -1.052 -43.886 1.00 86.31 180 ALA A N 1
ATOM 1521 C CA . ALA A 1 180 ? 24.227 -1.607 -43.358 1.00 86.31 180 ALA A CA 1
ATOM 1522 C C . ALA A 1 180 ? 24.155 -1.460 -41.831 1.00 86.31 180 ALA A C 1
ATOM 1524 O O . ALA A 1 180 ? 23.182 -0.909 -41.319 1.00 86.31 180 ALA A O 1
ATOM 1525 N N . TRP A 1 181 ? 25.211 -1.828 -41.104 1.00 87.00 181 TRP A N 1
ATOM 1526 C CA . TRP A 1 181 ? 25.229 -1.734 -39.639 1.00 87.00 181 TRP A CA 1
ATOM 1527 C C . TRP A 1 181 ? 25.094 -0.308 -39.109 1.00 87.00 181 TRP A C 1
ATOM 1529 O O . TRP A 1 181 ? 24.355 -0.077 -38.154 1.00 87.00 181 TRP A O 1
ATOM 1539 N N . ARG A 1 182 ? 25.706 0.679 -39.770 1.00 86.00 182 ARG A N 1
ATOM 1540 C CA . ARG A 1 182 ? 25.512 2.102 -39.444 1.00 86.00 182 ARG A CA 1
ATOM 1541 C C . ARG A 1 182 ? 24.040 2.524 -39.533 1.00 86.00 182 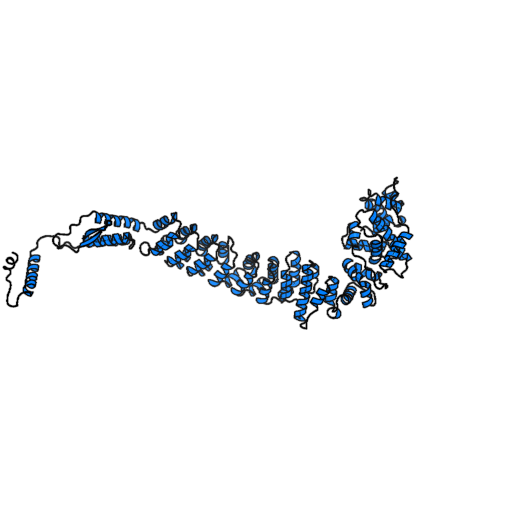ARG A C 1
ATOM 1543 O O . ARG A 1 182 ? 23.615 3.389 -38.772 1.00 86.00 182 ARG A O 1
ATOM 1550 N N . LYS A 1 183 ? 23.229 1.928 -40.418 1.00 83.31 183 LYS A N 1
ATOM 1551 C CA . LYS A 1 183 ? 21.776 2.194 -40.453 1.00 83.31 183 LYS A CA 1
ATOM 1552 C C . LYS A 1 183 ? 21.088 1.632 -39.209 1.00 83.31 183 LYS A C 1
ATOM 1554 O O . LYS A 1 183 ? 20.342 2.358 -38.561 1.00 83.31 183 LYS A O 1
ATOM 1559 N N . ILE A 1 184 ? 21.423 0.400 -38.826 1.00 84.00 184 ILE A N 1
ATOM 1560 C CA . ILE A 1 184 ? 20.882 -0.273 -37.634 1.00 84.00 184 ILE A CA 1
ATOM 1561 C C . ILE A 1 184 ? 21.191 0.506 -36.349 1.00 84.00 184 ILE A C 1
ATOM 1563 O O . ILE A 1 184 ? 20.289 0.744 -35.545 1.00 84.00 184 ILE A O 1
ATOM 1567 N N . LEU A 1 185 ? 22.439 0.964 -36.184 1.00 78.25 185 LEU A N 1
ATOM 1568 C CA . LEU A 1 185 ? 22.875 1.777 -35.038 1.00 78.25 185 LEU A CA 1
ATOM 1569 C C . LEU A 1 185 ? 22.025 3.053 -34.870 1.00 78.25 185 LEU A C 1
ATOM 1571 O O . LEU A 1 185 ? 21.755 3.491 -33.751 1.00 78.25 185 LEU A O 1
ATOM 1575 N N . ASN A 1 186 ? 21.552 3.632 -35.977 1.00 73.50 186 ASN A N 1
ATOM 1576 C CA . ASN A 1 186 ? 20.775 4.870 -35.977 1.00 73.50 186 ASN A CA 1
ATOM 1577 C C . ASN A 1 186 ? 19.263 4.661 -35.739 1.00 73.50 186 ASN A C 1
ATOM 1579 O O . ASN A 1 186 ? 18.603 5.553 -35.191 1.00 73.50 186 ASN A O 1
ATOM 1583 N N . GLU A 1 187 ? 18.705 3.493 -36.085 1.00 75.38 187 GLU A N 1
ATOM 1584 C CA . GLU A 1 187 ? 17.264 3.200 -35.978 1.00 75.38 187 GLU A CA 1
ATOM 1585 C C . GLU A 1 187 ? 16.746 3.265 -34.528 1.00 75.38 187 GLU A C 1
ATOM 1587 O O . GLU A 1 187 ? 15.839 4.046 -34.221 1.00 75.38 187 GLU A O 1
ATOM 1592 N N . LYS A 1 188 ? 17.337 2.494 -33.605 1.00 67.94 188 LYS A N 1
ATOM 1593 C CA . LYS A 1 188 ? 16.877 2.395 -32.200 1.00 67.94 188 LYS A CA 1
ATOM 1594 C C . LYS A 1 188 ? 17.779 3.085 -31.176 1.00 67.94 188 LYS A C 1
ATOM 1596 O O . LYS A 1 188 ? 17.388 3.196 -30.021 1.00 67.94 188 LYS A O 1
ATOM 1601 N N . GLY A 1 189 ? 18.901 3.651 -31.618 1.00 65.25 189 GLY A N 1
ATOM 1602 C CA . GLY A 1 189 ? 19.899 4.289 -30.759 1.00 65.25 189 GLY A CA 1
ATOM 1603 C C . GLY A 1 189 ? 21.164 3.440 -30.645 1.00 65.25 189 GLY A C 1
ATOM 1604 O O . GLY A 1 189 ? 21.118 2.214 -30.746 1.00 65.25 189 GLY A O 1
ATOM 1605 N N . ILE A 1 190 ? 22.297 4.113 -30.447 1.00 63.72 190 ILE A N 1
ATOM 1606 C CA . ILE A 1 190 ? 23.627 3.499 -30.522 1.00 63.72 190 ILE A CA 1
ATOM 1607 C C . ILE A 1 190 ? 23.868 2.510 -29.400 1.00 63.72 190 ILE A C 1
ATOM 1609 O O . ILE A 1 190 ? 24.506 1.506 -29.648 1.00 63.72 190 ILE A O 1
ATOM 1613 N N . GLU A 1 191 ? 23.316 2.706 -28.207 1.00 64.50 191 GLU A N 1
ATOM 1614 C CA . GLU A 1 191 ? 23.465 1.725 -27.127 1.00 64.50 191 GLU A CA 1
ATOM 1615 C C . GLU A 1 191 ? 22.825 0.371 -27.489 1.00 64.50 191 GLU A C 1
ATOM 1617 O O . GLU A 1 191 ? 23.463 -0.680 -27.412 1.00 64.50 191 GLU A O 1
ATOM 1622 N N . ALA A 1 192 ? 21.583 0.406 -27.980 1.00 66.12 192 ALA A N 1
ATOM 1623 C CA . ALA A 1 192 ? 20.843 -0.777 -28.411 1.00 66.12 192 ALA A CA 1
ATOM 1624 C C . ALA A 1 192 ? 21.456 -1.428 -29.660 1.00 66.12 192 ALA A C 1
ATOM 1626 O O . ALA A 1 192 ? 21.460 -2.651 -29.794 1.00 66.12 192 ALA A O 1
ATOM 1627 N N . GLY A 1 193 ? 21.986 -0.615 -30.574 1.00 71.75 193 GLY A N 1
ATOM 1628 C CA . GLY A 1 193 ? 22.678 -1.085 -31.765 1.00 71.75 193 GLY A CA 1
ATOM 1629 C C . GLY A 1 193 ? 24.089 -1.613 -31.486 1.00 71.75 193 GLY A C 1
ATOM 1630 O O . GLY A 1 193 ? 24.484 -2.596 -32.101 1.00 71.75 193 GLY A O 1
ATOM 1631 N N . ASN A 1 194 ? 24.840 -1.018 -30.554 1.00 71.44 194 ASN A N 1
ATOM 1632 C CA . ASN 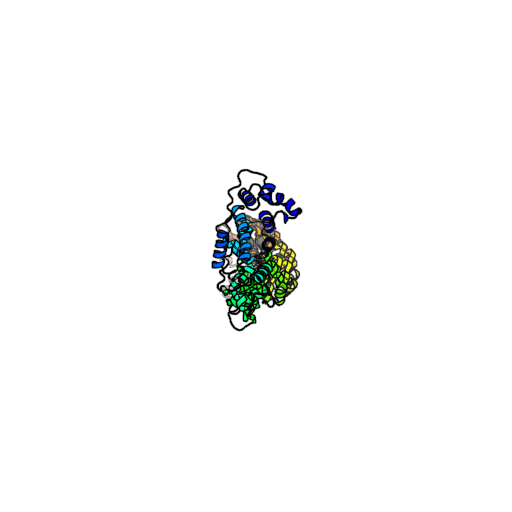A 1 194 ? 26.233 -1.368 -30.257 1.00 71.44 194 ASN A CA 1
ATOM 1633 C C . ASN A 1 194 ? 26.353 -2.793 -29.737 1.00 71.44 194 ASN A C 1
ATOM 1635 O O . ASN A 1 194 ? 27.277 -3.501 -30.122 1.00 71.44 194 ASN A O 1
ATOM 1639 N N . LYS A 1 195 ? 25.409 -3.241 -28.904 1.00 71.88 195 LYS A N 1
ATOM 1640 C CA . LYS A 1 195 ? 25.414 -4.621 -28.397 1.00 71.88 195 LYS A CA 1
ATOM 1641 C C . LYS A 1 195 ? 25.011 -5.654 -29.449 1.00 71.88 195 LYS A C 1
ATOM 1643 O O . LYS A 1 195 ? 25.391 -6.810 -29.326 1.00 71.88 195 LYS A O 1
ATOM 1648 N N . LEU A 1 196 ? 24.277 -5.260 -30.489 1.00 81.06 196 LEU A N 1
ATOM 1649 C CA . LEU A 1 196 ? 24.061 -6.122 -31.656 1.00 81.06 196 LEU A CA 1
ATOM 1650 C C . LEU A 1 196 ? 25.288 -6.105 -32.567 1.00 81.06 196 LEU A C 1
ATOM 1652 O O . LEU A 1 196 ? 25.732 -7.150 -33.025 1.00 81.06 196 LEU A O 1
ATOM 1656 N N . PHE A 1 197 ? 25.872 -4.925 -32.773 1.00 82.44 197 PHE A N 1
ATOM 1657 C CA . PHE A 1 197 ? 27.087 -4.739 -33.561 1.00 82.44 197 PHE A CA 1
ATOM 1658 C C . PHE A 1 197 ? 28.276 -5.515 -32.980 1.00 82.44 197 PHE A C 1
ATOM 1660 O O . PHE A 1 197 ? 29.131 -6.008 -33.707 1.00 82.44 197 PHE A O 1
ATOM 1667 N N . TYR A 1 198 ? 28.277 -5.685 -31.662 1.00 78.94 198 TYR A N 1
ATOM 1668 C CA . TYR A 1 198 ? 29.199 -6.513 -30.903 1.00 78.94 198 TYR A CA 1
ATOM 1669 C C . TYR A 1 198 ? 29.274 -7.981 -31.394 1.00 78.94 198 TYR A C 1
ATOM 1671 O O . TYR A 1 198 ? 30.345 -8.581 -31.355 1.00 78.94 198 TYR A O 1
ATOM 1679 N N . ILE A 1 199 ? 28.161 -8.534 -31.888 1.00 80.94 199 ILE A N 1
ATOM 1680 C CA . ILE A 1 199 ? 28.060 -9.866 -32.515 1.00 80.94 199 ILE A CA 1
ATOM 1681 C C . ILE A 1 199 ? 27.687 -9.754 -34.005 1.00 80.94 199 ILE A C 1
ATOM 1683 O O . ILE A 1 199 ? 27.011 -10.621 -34.563 1.00 80.94 199 ILE A O 1
ATOM 1687 N N . ALA A 1 200 ? 28.073 -8.652 -34.662 1.00 86.31 200 ALA A N 1
ATOM 1688 C CA . ALA A 1 200 ? 27.698 -8.382 -36.049 1.00 86.31 200 ALA A CA 1
ATOM 1689 C C . ALA A 1 200 ? 28.124 -9.508 -36.988 1.00 86.31 200 ALA A C 1
ATOM 1691 O O . ALA A 1 200 ? 27.376 -9.882 -37.889 1.00 86.31 200 ALA A O 1
ATOM 1692 N N . THR A 1 201 ? 29.312 -10.064 -36.768 1.00 84.38 201 THR A N 1
ATOM 1693 C CA . THR A 1 201 ? 29.844 -11.105 -37.634 1.00 84.38 201 THR A CA 1
ATOM 1694 C C . THR A 1 201 ? 29.063 -12.405 -37.514 1.00 84.38 201 THR A C 1
ATOM 1696 O O . THR A 1 201 ? 28.753 -13.035 -38.522 1.00 84.38 201 THR A O 1
ATOM 1699 N N . GLU A 1 202 ? 28.710 -12.804 -36.298 1.00 86.00 202 GLU A N 1
ATOM 1700 C CA . GLU A 1 202 ? 27.881 -13.971 -36.027 1.00 86.00 202 GLU A CA 1
ATOM 1701 C C . GLU A 1 202 ? 26.472 -13.778 -36.602 1.00 86.00 202 GLU A C 1
ATOM 1703 O O . GLU A 1 202 ? 25.919 -14.698 -37.205 1.00 86.00 202 GLU A O 1
ATOM 1708 N N . ILE A 1 203 ? 25.916 -12.564 -36.496 1.00 88.44 203 ILE A N 1
ATOM 1709 C CA . ILE A 1 203 ? 24.626 -12.206 -37.100 1.00 88.44 203 ILE A CA 1
ATOM 1710 C C . ILE A 1 203 ? 24.689 -12.328 -38.626 1.00 88.44 203 ILE A C 1
ATOM 1712 O O . ILE A 1 203 ? 23.820 -12.964 -39.224 1.00 88.44 203 ILE A O 1
ATOM 1716 N N . GLU A 1 204 ? 25.714 -11.766 -39.270 1.00 89.75 204 GLU A N 1
ATOM 1717 C CA . GLU A 1 204 ? 25.893 -11.879 -40.722 1.00 89.75 204 GLU A CA 1
ATOM 1718 C C . GLU A 1 204 ? 26.142 -13.321 -41.168 1.00 89.75 204 GLU A C 1
ATOM 1720 O O . GLU A 1 204 ? 25.650 -13.725 -42.220 1.00 89.75 204 GLU A O 1
ATOM 1725 N N . ALA A 1 205 ? 26.854 -14.118 -40.367 1.00 86.31 205 ALA A N 1
ATOM 1726 C CA . ALA A 1 205 ? 27.085 -15.531 -40.643 1.00 86.31 205 ALA A CA 1
ATOM 1727 C C . ALA A 1 205 ? 25.781 -16.344 -40.606 1.00 86.31 205 ALA A C 1
ATOM 1729 O O . ALA A 1 205 ? 25.578 -17.198 -41.468 1.00 86.31 205 ALA A O 1
ATOM 1730 N N . ILE A 1 206 ? 24.879 -16.053 -39.660 1.00 87.44 206 ILE A N 1
ATOM 1731 C CA . ILE A 1 206 ? 23.546 -16.674 -39.597 1.00 87.44 206 ILE A CA 1
ATOM 1732 C C . ILE A 1 206 ? 22.674 -16.245 -40.777 1.00 87.44 206 ILE A C 1
ATOM 1734 O O . ILE A 1 206 ? 21.995 -17.073 -41.381 1.00 87.44 206 ILE A O 1
ATOM 1738 N N . LEU A 1 207 ? 22.675 -14.953 -41.107 1.00 88.31 207 LEU A N 1
ATOM 1739 C CA . LEU A 1 207 ? 21.811 -14.400 -42.151 1.00 88.31 207 LEU A CA 1
ATOM 1740 C C . LEU A 1 207 ? 22.362 -14.611 -43.572 1.00 88.31 207 LEU A C 1
ATOM 1742 O O . LEU A 1 207 ? 21.630 -14.439 -44.548 1.00 88.31 207 LEU A O 1
ATOM 1746 N N . GLY A 1 208 ? 23.651 -14.927 -43.713 1.00 86.88 208 GLY A N 1
ATOM 1747 C CA . GLY A 1 208 ? 24.381 -14.940 -44.986 1.00 86.88 208 GLY A CA 1
ATOM 1748 C C . GLY A 1 208 ? 24.575 -13.552 -45.617 1.00 86.88 208 GLY A C 1
ATOM 1749 O O . GLY A 1 208 ? 25.048 -13.452 -46.750 1.00 86.88 208 GLY A O 1
ATOM 1750 N N . ARG A 1 209 ? 24.172 -12.485 -44.918 1.00 90.88 209 ARG A N 1
ATOM 1751 C CA . ARG A 1 209 ? 24.246 -11.076 -45.330 1.00 90.88 209 ARG A CA 1
ATOM 1752 C C . ARG A 1 209 ? 24.088 -10.157 -44.119 1.00 90.88 209 ARG A C 1
ATOM 1754 O O . ARG A 1 209 ? 23.638 -10.589 -43.063 1.00 90.88 209 ARG A O 1
ATOM 1761 N N . ALA A 1 210 ? 24.338 -8.868 -44.315 1.00 88.62 210 ALA A N 1
ATOM 1762 C CA . ALA A 1 210 ? 23.982 -7.845 -43.342 1.00 88.62 210 ALA A CA 1
ATOM 1763 C C . ALA A 1 210 ? 22.465 -7.774 -43.077 1.00 88.62 210 ALA A C 1
ATOM 1765 O O . ALA A 1 210 ? 21.664 -7.983 -44.006 1.00 88.62 210 ALA A O 1
ATOM 1766 N N . PRO A 1 211 ? 22.048 -7.478 -41.831 1.00 89.44 211 PRO A N 1
ATOM 1767 C CA . PRO A 1 211 ? 20.640 -7.291 -41.502 1.00 89.44 211 PRO A CA 1
ATOM 1768 C C . PRO A 1 211 ? 20.067 -6.056 -42.213 1.00 89.44 211 PRO A C 1
ATOM 1770 O O . PRO A 1 211 ? 20.736 -5.035 -42.369 1.00 89.44 211 PRO A O 1
ATOM 1773 N N . VAL A 1 212 ? 18.805 -6.142 -42.638 1.00 89.19 212 VAL A N 1
ATOM 1774 C CA . VAL A 1 212 ? 18.089 -5.058 -43.329 1.00 89.19 212 VAL A CA 1
ATOM 1775 C C . VAL A 1 212 ? 17.583 -4.002 -42.347 1.00 89.19 212 VAL A C 1
ATOM 1777 O O . VAL A 1 212 ? 17.511 -2.829 -42.705 1.00 89.19 212 VAL A O 1
ATOM 1780 N N . ASN A 1 213 ? 17.200 -4.413 -41.135 1.00 87.88 213 ASN A N 1
ATOM 1781 C CA . ASN A 1 213 ? 16.635 -3.549 -40.097 1.00 87.88 213 ASN A CA 1
ATOM 1782 C C . ASN A 1 213 ? 16.921 -4.097 -38.689 1.00 87.88 213 ASN A C 1
ATOM 1784 O O . ASN A 1 213 ? 17.361 -5.239 -38.523 1.00 87.88 213 ASN A O 1
ATOM 1788 N N . TYR A 1 214 ? 16.663 -3.277 -37.668 1.00 85.06 214 TYR A N 1
ATOM 1789 C CA . TYR A 1 214 ? 16.943 -3.616 -36.272 1.00 85.06 214 TYR A CA 1
ATOM 1790 C C . TYR A 1 214 ? 16.232 -4.896 -35.796 1.00 85.06 214 TYR A C 1
ATOM 1792 O O . TYR A 1 214 ? 16.821 -5.690 -35.068 1.00 85.06 214 TYR A O 1
ATOM 1800 N N . ALA A 1 215 ? 14.989 -5.137 -36.224 1.00 85.00 215 ALA A N 1
ATOM 1801 C CA . ALA A 1 215 ? 14.222 -6.312 -35.797 1.00 85.00 215 ALA A CA 1
ATOM 1802 C C . ALA A 1 215 ? 14.827 -7.630 -36.314 1.00 85.00 215 ALA A C 1
ATOM 1804 O O . ALA A 1 215 ? 14.848 -8.632 -35.596 1.00 85.00 215 ALA A O 1
ATOM 1805 N N . GLU A 1 216 ? 15.354 -7.623 -37.539 1.00 88.00 216 GLU A N 1
ATOM 1806 C CA . GLU A 1 216 ? 16.063 -8.771 -38.105 1.00 88.00 216 GLU A CA 1
ATOM 1807 C C . GLU A 1 216 ? 17.370 -9.047 -37.350 1.00 88.00 216 GLU A C 1
ATOM 1809 O O . GLU A 1 216 ? 17.641 -10.194 -36.998 1.00 88.00 216 GLU A O 1
ATOM 1814 N N . ALA A 1 217 ? 18.134 -7.997 -37.022 1.00 88.94 217 ALA A N 1
ATOM 1815 C CA . ALA A 1 217 ? 19.359 -8.120 -36.232 1.00 88.94 217 ALA A CA 1
ATOM 1816 C C . ALA A 1 217 ? 19.087 -8.700 -34.832 1.00 88.94 217 ALA A C 1
ATOM 1818 O O . ALA A 1 217 ? 19.798 -9.599 -34.392 1.00 88.94 217 ALA A O 1
ATOM 1819 N N . VAL A 1 218 ? 18.025 -8.241 -34.161 1.00 87.88 218 VAL A N 1
ATOM 1820 C CA . VAL A 1 218 ? 17.582 -8.768 -32.857 1.00 87.88 218 VAL A CA 1
ATOM 1821 C C . VAL A 1 218 ? 17.180 -10.241 -32.944 1.00 87.88 218 VAL A C 1
ATOM 1823 O O . VAL A 1 218 ? 17.529 -11.031 -32.069 1.00 87.88 218 VAL A O 1
ATOM 1826 N N . SER A 1 219 ? 16.466 -10.628 -34.001 1.00 86.00 219 SER A N 1
ATOM 1827 C CA . SER A 1 219 ? 16.020 -12.015 -34.182 1.00 86.00 219 SER A CA 1
ATOM 1828 C C . SER A 1 219 ? 17.206 -12.958 -34.400 1.00 86.00 219 SER A C 1
ATOM 1830 O O . SER A 1 219 ? 17.287 -14.006 -33.762 1.00 86.00 219 SER A O 1
ATOM 1832 N N . ALA A 1 220 ? 18.160 -12.562 -35.249 1.00 89.25 220 ALA A N 1
ATOM 1833 C CA . ALA A 1 220 ? 19.388 -13.318 -35.485 1.00 89.25 220 ALA A CA 1
ATOM 1834 C C . ALA A 1 220 ? 20.262 -13.403 -34.223 1.00 89.25 220 ALA A C 1
ATOM 1836 O O . ALA A 1 220 ? 20.739 -14.480 -33.876 1.00 89.25 220 ALA A O 1
ATOM 1837 N N . ALA A 1 221 ? 20.401 -12.296 -33.487 1.00 88.81 221 ALA A N 1
ATOM 1838 C CA . ALA A 1 221 ? 21.063 -12.269 -32.185 1.00 88.81 221 ALA A CA 1
ATOM 1839 C C . ALA A 1 221 ? 20.420 -13.235 -31.183 1.00 88.81 221 ALA A C 1
ATOM 1841 O O . ALA A 1 221 ? 21.134 -13.908 -30.445 1.00 88.81 221 ALA A O 1
ATOM 1842 N N . GLY A 1 222 ? 19.089 -13.354 -31.184 1.00 87.06 222 GLY A N 1
ATOM 1843 C CA . GLY A 1 222 ? 18.378 -14.292 -30.318 1.00 87.06 222 GLY A CA 1
ATOM 1844 C C . GLY A 1 222 ? 18.825 -15.736 -30.535 1.00 87.06 222 GLY A C 1
ATOM 1845 O O . GLY A 1 222 ? 19.069 -16.443 -29.563 1.00 87.06 222 GLY A O 1
ATOM 1846 N N . ILE A 1 223 ? 19.014 -16.143 -31.794 1.00 87.88 223 ILE A N 1
ATOM 1847 C CA . ILE A 1 223 ? 19.489 -17.486 -32.169 1.00 87.88 223 ILE A CA 1
ATOM 1848 C C . ILE A 1 223 ? 20.932 -17.729 -31.699 1.00 87.88 223 ILE A C 1
ATOM 1850 O O . ILE A 1 223 ? 21.280 -18.848 -31.335 1.00 87.88 223 ILE A O 1
ATOM 1854 N N . ILE A 1 224 ? 21.762 -16.683 -31.674 1.00 86.69 224 ILE A N 1
ATOM 1855 C CA . ILE A 1 224 ? 23.161 -16.758 -31.221 1.00 86.69 224 ILE A CA 1
ATOM 1856 C C . ILE A 1 224 ? 23.233 -16.902 -29.703 1.00 86.69 224 ILE A C 1
ATOM 1858 O O . ILE A 1 224 ? 24.007 -17.708 -29.193 1.00 86.69 224 ILE A O 1
ATOM 1862 N N . VAL A 1 225 ? 22.461 -16.080 -28.991 1.00 83.94 225 VAL A N 1
ATOM 1863 C CA . VAL A 1 225 ? 22.586 -15.902 -27.540 1.00 83.94 225 VAL A CA 1
ATOM 1864 C C . VAL A 1 225 ? 21.791 -16.949 -26.762 1.00 83.94 225 VAL A C 1
ATOM 1866 O O . VAL A 1 225 ? 22.212 -17.332 -25.676 1.00 83.94 225 VAL A O 1
ATOM 1869 N N . TYR A 1 226 ? 20.664 -17.434 -27.293 1.00 86.69 226 TYR A N 1
ATOM 1870 C CA . TYR A 1 226 ? 19.760 -18.314 -26.555 1.00 86.69 226 TYR A CA 1
ATOM 1871 C C . TYR A 1 226 ? 19.549 -19.658 -27.259 1.00 86.69 226 TYR A C 1
ATOM 1873 O O . TYR A 1 226 ? 18.961 -19.736 -28.339 1.00 86.69 226 TYR A O 1
ATOM 1881 N N . LYS A 1 227 ? 19.934 -20.757 -26.598 1.00 83.31 227 LYS A N 1
ATOM 1882 C CA . LYS A 1 227 ? 19.895 -22.121 -27.170 1.00 83.31 227 LYS A CA 1
ATOM 1883 C C . LYS A 1 227 ? 18.517 -22.578 -27.651 1.00 83.31 227 LYS A C 1
ATOM 1885 O O . LYS A 1 227 ? 18.434 -23.396 -28.560 1.00 83.31 227 LYS A O 1
ATOM 1890 N N . GLN A 1 228 ? 17.439 -22.088 -27.034 1.00 78.06 228 GLN A N 1
ATOM 1891 C CA . GLN A 1 228 ? 16.057 -22.451 -27.385 1.00 78.06 228 GLN A CA 1
ATOM 1892 C C . GLN A 1 228 ? 15.321 -21.349 -28.162 1.00 78.06 228 GLN A C 1
ATOM 1894 O O . GLN A 1 228 ? 14.093 -21.376 -28.252 1.00 78.06 228 GLN A O 1
ATOM 1899 N N . ALA A 1 229 ? 16.039 -20.380 -28.738 1.00 82.19 229 ALA A N 1
ATOM 1900 C CA . ALA A 1 229 ? 15.432 -19.287 -29.499 1.00 82.19 229 ALA A CA 1
ATOM 1901 C C . ALA A 1 229 ? 14.540 -19.767 -30.651 1.00 82.19 229 ALA A C 1
ATOM 1903 O O . ALA A 1 229 ? 13.522 -19.143 -30.924 1.00 82.19 229 ALA A O 1
ATOM 1904 N N . GLU A 1 230 ? 14.867 -20.894 -31.291 1.00 81.06 230 GLU A N 1
ATOM 1905 C CA . GLU A 1 230 ? 14.038 -21.469 -32.361 1.00 81.06 230 GLU A CA 1
ATOM 1906 C C . GLU A 1 230 ? 12.639 -21.881 -31.875 1.00 81.06 230 GLU A C 1
ATOM 1908 O O . GLU A 1 230 ? 11.669 -21.792 -32.625 1.00 81.06 230 GLU A O 1
ATOM 1913 N N . GLN A 1 231 ? 12.522 -22.306 -30.614 1.00 73.38 231 GLN A N 1
ATOM 1914 C CA . GLN A 1 231 ? 11.249 -22.703 -30.006 1.00 73.38 231 GLN A CA 1
ATOM 1915 C C . GLN A 1 231 ? 10.477 -21.495 -29.457 1.00 73.38 231 GLN A C 1
ATOM 1917 O O . GLN A 1 231 ? 9.247 -21.511 -29.439 1.00 73.38 231 GLN A O 1
ATOM 1922 N N . TYR A 1 232 ? 11.186 -20.433 -29.055 1.00 73.50 232 TYR A N 1
ATOM 1923 C CA . TYR A 1 232 ? 10.611 -19.226 -28.450 1.00 73.50 232 TYR A CA 1
ATOM 1924 C C . TYR A 1 232 ? 11.161 -17.930 -29.085 1.00 73.50 232 TYR A C 1
ATOM 1926 O O . TYR A 1 232 ? 11.756 -17.1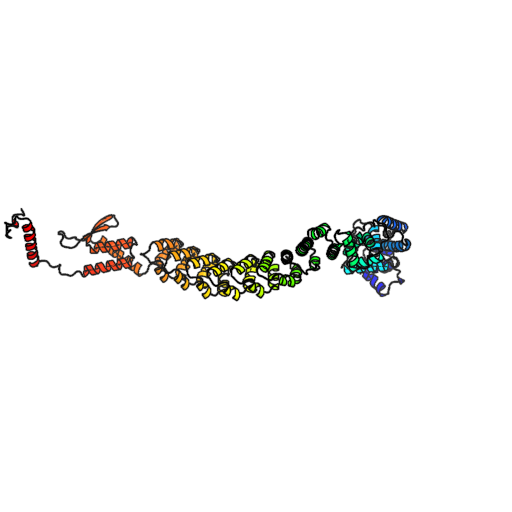01 -28.388 1.00 73.50 232 TYR A O 1
ATOM 1934 N N . PRO A 1 233 ? 10.950 -17.698 -30.396 1.00 73.25 233 PRO A N 1
ATOM 1935 C CA . PRO A 1 233 ? 11.640 -16.634 -31.134 1.00 73.25 233 PRO A CA 1
ATOM 1936 C C . PRO A 1 233 ? 11.233 -15.223 -30.695 1.00 73.25 233 PRO A C 1
ATOM 1938 O O . PRO A 1 233 ? 12.070 -14.326 -30.628 1.00 73.25 233 PRO A O 1
ATOM 1941 N N . VAL A 1 234 ? 9.961 -15.023 -30.336 1.00 70.75 234 VAL A N 1
ATOM 1942 C CA . VAL A 1 234 ? 9.456 -13.728 -29.844 1.00 70.75 234 VAL A CA 1
ATOM 1943 C C . VAL A 1 234 ? 10.057 -13.388 -28.478 1.00 70.75 234 VAL A C 1
ATOM 1945 O O . VAL A 1 234 ? 10.434 -12.243 -28.235 1.00 70.75 234 VAL A O 1
ATOM 1948 N N . LEU A 1 235 ? 10.190 -14.391 -27.604 1.00 71.62 235 LEU A N 1
ATOM 1949 C CA . LEU A 1 235 ? 10.779 -14.229 -26.278 1.00 71.62 235 LEU A CA 1
ATOM 1950 C C . LEU A 1 235 ? 12.278 -13.942 -26.375 1.00 71.62 235 LEU A C 1
ATOM 1952 O O . LEU A 1 235 ? 12.758 -13.012 -25.742 1.00 71.62 235 LEU A O 1
ATOM 1956 N N . ALA A 1 236 ? 12.999 -14.686 -27.214 1.00 79.81 236 ALA A N 1
ATOM 1957 C CA . ALA A 1 236 ? 14.422 -14.469 -27.453 1.00 79.81 236 ALA A CA 1
ATOM 1958 C C . ALA A 1 236 ? 14.689 -13.064 -28.013 1.00 79.81 236 ALA A C 1
ATOM 1960 O O . ALA A 1 236 ? 15.567 -12.361 -27.518 1.00 79.81 236 ALA A O 1
ATOM 1961 N N . ALA A 1 237 ? 13.888 -12.611 -28.984 1.00 77.06 237 ALA A N 1
ATOM 1962 C CA . ALA A 1 237 ? 13.983 -11.258 -29.525 1.00 77.06 237 ALA A CA 1
ATOM 1963 C C . ALA A 1 237 ? 13.740 -10.182 -28.449 1.00 77.06 237 ALA A C 1
ATOM 1965 O O . ALA A 1 237 ? 14.486 -9.206 -28.365 1.00 77.06 237 ALA A O 1
ATOM 1966 N N . PHE A 1 238 ? 12.734 -10.374 -27.590 1.00 74.75 238 PHE A N 1
ATOM 1967 C CA . PHE A 1 238 ? 12.495 -9.494 -26.445 1.00 74.75 238 PHE A CA 1
ATOM 1968 C C . PHE A 1 238 ? 13.686 -9.497 -25.477 1.00 74.75 238 PHE A C 1
ATOM 1970 O O . PHE A 1 238 ? 14.153 -8.438 -25.067 1.00 74.75 238 PHE A O 1
ATOM 1977 N N . CYS A 1 239 ? 14.214 -10.669 -25.132 1.00 78.94 239 CYS A N 1
ATOM 1978 C CA . CYS A 1 239 ? 15.339 -10.799 -24.215 1.00 78.94 239 CYS A CA 1
ATOM 1979 C C . CYS A 1 239 ? 16.611 -10.132 -24.766 1.00 78.94 239 CYS A C 1
ATOM 1981 O O . CYS A 1 239 ? 17.273 -9.416 -24.017 1.00 78.94 239 CYS A O 1
ATOM 1983 N N . VAL A 1 240 ? 16.896 -10.245 -26.071 1.00 81.56 240 VAL A N 1
ATOM 1984 C CA . VAL A 1 240 ? 18.002 -9.516 -26.721 1.00 81.56 240 VAL A CA 1
ATOM 1985 C C . VAL A 1 240 ? 17.788 -8.006 -26.656 1.00 81.56 240 VAL A C 1
ATOM 1987 O O . VAL A 1 240 ? 18.697 -7.277 -26.260 1.00 81.56 240 VAL A O 1
ATOM 1990 N N . ALA A 1 241 ? 16.601 -7.526 -27.041 1.00 74.31 241 ALA A N 1
ATOM 1991 C CA . ALA A 1 241 ? 16.306 -6.093 -27.088 1.00 74.31 241 ALA A CA 1
ATOM 1992 C C . ALA A 1 241 ? 16.409 -5.421 -25.707 1.00 74.31 241 ALA A C 1
ATOM 1994 O O . ALA A 1 241 ? 16.722 -4.235 -25.629 1.00 74.31 241 ALA A O 1
ATOM 1995 N N . ASN A 1 242 ? 16.179 -6.191 -24.640 1.00 71.62 242 ASN A N 1
ATOM 1996 C CA . ASN A 1 242 ? 16.153 -5.719 -23.255 1.00 71.62 242 ASN A CA 1
ATOM 1997 C C . ASN A 1 242 ? 17.324 -6.241 -22.409 1.00 71.62 242 ASN A C 1
ATOM 1999 O O . ASN A 1 242 ? 17.319 -6.092 -21.192 1.00 71.62 242 ASN A O 1
ATOM 2003 N N . PHE A 1 243 ? 18.334 -6.845 -23.040 1.00 72.88 243 PHE A N 1
ATOM 2004 C CA . PHE A 1 243 ? 19.561 -7.316 -22.387 1.00 72.88 243 PHE A CA 1
ATOM 2005 C C . PHE A 1 243 ? 19.349 -8.324 -21.247 1.00 72.88 243 PHE A C 1
ATOM 2007 O O . PHE A 1 243 ? 20.111 -8.346 -20.280 1.00 72.88 243 PHE A O 1
ATOM 2014 N N . VAL A 1 244 ? 18.334 -9.177 -21.365 1.00 76.94 244 VAL A N 1
ATOM 2015 C CA . VAL A 1 244 ? 18.035 -10.211 -20.371 1.00 76.94 244 VAL A CA 1
ATOM 2016 C C . VAL A 1 244 ? 19.087 -11.333 -20.466 1.00 76.94 244 VAL A C 1
ATOM 2018 O O . VAL A 1 244 ? 19.286 -11.877 -21.554 1.00 76.94 244 VAL A O 1
ATOM 2021 N N . PRO A 1 245 ? 19.767 -11.722 -19.371 1.00 77.88 245 PRO A N 1
ATOM 2022 C CA . PRO A 1 245 ? 20.796 -12.767 -19.407 1.00 77.88 245 PRO A CA 1
ATOM 2023 C C . PRO A 1 245 ? 20.283 -14.134 -19.892 1.00 77.88 245 PRO A C 1
ATOM 2025 O O . PRO A 1 245 ? 19.135 -14.495 -19.620 1.00 77.88 245 PRO A O 1
ATOM 2028 N N . GLU A 1 246 ? 21.157 -14.929 -20.534 1.00 82.38 246 GLU A N 1
ATOM 2029 C CA . GLU A 1 246 ? 20.852 -16.306 -20.984 1.00 82.38 246 GLU A CA 1
ATOM 2030 C C . GLU A 1 246 ? 20.292 -17.156 -19.843 1.00 82.38 246 GLU A C 1
ATOM 2032 O O . GLU A 1 246 ? 19.296 -17.829 -20.037 1.00 82.38 246 GLU A O 1
ATOM 2037 N N . GLU A 1 247 ? 20.825 -17.047 -18.624 1.00 78.38 247 GLU A N 1
ATOM 2038 C CA . GLU A 1 247 ? 20.328 -17.802 -17.465 1.00 78.38 247 GLU A CA 1
ATOM 2039 C C . GLU A 1 247 ? 18.865 -17.497 -17.107 1.00 78.38 247 GLU A C 1
ATOM 2041 O O . GLU A 1 247 ? 18.147 -18.378 -16.635 1.00 78.38 247 GLU A O 1
ATOM 2046 N N . ILE A 1 248 ? 18.415 -16.251 -17.298 1.00 71.12 248 ILE A N 1
ATOM 2047 C CA . ILE A 1 248 ? 17.022 -15.865 -17.048 1.00 71.12 248 ILE A CA 1
ATOM 2048 C C . ILE A 1 248 ? 16.147 -16.401 -18.172 1.00 71.12 248 ILE A C 1
ATOM 2050 O O . ILE A 1 248 ? 15.119 -17.007 -17.886 1.00 71.12 248 ILE A O 1
ATOM 2054 N N . PHE A 1 249 ? 16.578 -16.254 -19.428 1.00 77.00 249 PHE A N 1
ATOM 2055 C CA . PHE A 1 249 ? 15.893 -16.866 -20.564 1.00 77.00 249 PHE A CA 1
ATOM 2056 C C . PHE A 1 249 ? 15.777 -18.385 -20.387 1.00 77.00 249 PHE A C 1
ATOM 2058 O O . PHE A 1 249 ? 14.682 -18.926 -20.477 1.00 77.00 249 PHE A O 1
ATOM 2065 N N . ASP A 1 250 ? 16.868 -19.064 -20.041 1.00 74.50 250 ASP A N 1
ATOM 2066 C CA . ASP A 1 250 ? 16.916 -20.503 -19.813 1.00 74.50 250 ASP A CA 1
ATOM 2067 C C . ASP A 1 250 ? 16.011 -20.909 -18.656 1.00 74.50 250 ASP A C 1
ATOM 2069 O O . ASP A 1 250 ? 15.286 -21.884 -18.794 1.00 74.50 250 ASP A O 1
ATOM 2073 N N . LYS A 1 251 ? 15.950 -20.161 -17.549 1.00 67.69 251 LYS A N 1
ATOM 2074 C CA . LYS A 1 251 ? 14.940 -20.390 -16.496 1.00 67.69 251 LYS A CA 1
ATOM 2075 C C . LYS A 1 251 ? 13.510 -20.222 -17.008 1.00 67.69 251 LYS A C 1
ATOM 2077 O O . LYS A 1 251 ? 12.630 -20.960 -16.583 1.00 67.69 251 LYS A O 1
ATOM 2082 N N . CYS A 1 252 ? 13.278 -19.291 -17.931 1.00 65.62 252 CYS A N 1
ATOM 2083 C CA . CYS A 1 252 ? 11.970 -19.104 -18.552 1.00 65.62 252 CYS A CA 1
ATOM 2084 C C . CYS A 1 252 ? 11.597 -20.276 -19.462 1.00 65.62 252 CYS A C 1
ATOM 2086 O O . CYS A 1 252 ? 10.426 -20.627 -19.535 1.00 65.62 252 CYS A O 1
ATOM 2088 N N . VAL A 1 253 ? 12.561 -20.886 -20.153 1.00 67.25 253 VAL A N 1
ATOM 2089 C CA . VAL A 1 253 ? 12.294 -21.961 -21.124 1.00 67.25 253 VAL A CA 1
ATOM 2090 C C . VAL A 1 253 ? 12.591 -23.371 -20.593 1.00 67.25 253 VAL A C 1
ATOM 2092 O O . VAL A 1 253 ? 12.242 -24.362 -21.232 1.00 67.25 253 VAL A O 1
ATOM 2095 N N . SER A 1 254 ? 13.213 -23.502 -19.418 1.00 60.81 254 SER A N 1
ATOM 2096 C CA . SER A 1 254 ? 13.504 -24.779 -18.766 1.00 60.81 254 SER A CA 1
ATOM 2097 C C . SER A 1 254 ? 12.409 -25.137 -17.757 1.00 60.81 254 SER A C 1
ATOM 2099 O O . SER A 1 254 ? 12.506 -24.806 -16.586 1.00 60.81 254 SER A O 1
ATOM 2101 N N . HIS A 1 255 ? 11.381 -25.861 -18.223 1.00 50.69 255 HIS A N 1
ATOM 2102 C CA . HIS A 1 255 ? 10.822 -27.097 -17.626 1.00 50.69 255 HIS A CA 1
ATOM 2103 C C . HIS A 1 255 ? 9.406 -27.453 -18.162 1.00 50.69 255 HIS A C 1
ATOM 2105 O O . HIS A 1 255 ? 8.547 -26.607 -18.370 1.00 50.69 255 HIS A O 1
ATOM 2111 N N . ASP A 1 256 ? 9.252 -28.759 -18.425 1.00 45.78 256 ASP A N 1
ATOM 2112 C CA . ASP A 1 256 ? 8.122 -29.663 -18.738 1.00 45.78 256 ASP A CA 1
ATOM 2113 C C . ASP A 1 256 ? 6.706 -29.193 -19.186 1.00 45.78 256 ASP A C 1
ATOM 2115 O O . ASP A 1 256 ? 5.918 -28.659 -18.416 1.00 45.78 256 ASP A O 1
ATOM 2119 N N . LYS A 1 257 ? 6.349 -29.594 -20.422 1.00 42.97 257 LYS A N 1
ATOM 2120 C CA . LYS A 1 257 ? 5.064 -30.080 -21.009 1.00 42.97 257 LYS A CA 1
ATOM 2121 C C . LYS A 1 257 ? 3.686 -29.429 -20.752 1.00 42.97 257 LYS A C 1
ATOM 2123 O O . LYS A 1 257 ? 2.813 -29.661 -21.591 1.00 42.97 257 LYS A O 1
ATOM 2128 N N . ASN A 1 258 ? 3.455 -28.600 -19.737 1.00 47.50 258 ASN A N 1
ATOM 2129 C CA . ASN A 1 258 ? 2.173 -27.899 -19.547 1.00 47.50 258 ASN A CA 1
ATOM 2130 C C . ASN A 1 258 ? 2.253 -26.451 -20.057 1.00 47.50 258 ASN A C 1
ATOM 2132 O O . ASN A 1 258 ? 2.440 -25.502 -19.305 1.00 47.50 258 ASN A O 1
ATOM 2136 N N . GLN A 1 259 ? 2.083 -26.269 -21.370 1.00 50.47 259 GLN A N 1
ATOM 2137 C CA . GLN A 1 259 ? 2.292 -24.990 -22.075 1.00 50.47 259 GLN A CA 1
ATOM 2138 C C . GLN A 1 259 ? 1.539 -23.764 -21.509 1.00 50.47 259 GLN A C 1
ATOM 2140 O O . GLN A 1 259 ? 1.977 -22.646 -21.763 1.00 50.47 259 GLN A O 1
ATOM 2145 N N . ARG A 1 260 ? 0.438 -23.934 -20.760 1.00 46.59 260 ARG A N 1
ATOM 2146 C CA . ARG A 1 260 ? -0.339 -22.811 -20.191 1.00 46.59 260 ARG A CA 1
ATOM 2147 C C . ARG A 1 260 ? 0.148 -22.357 -18.812 1.00 46.59 260 ARG A C 1
ATOM 2149 O O . ARG A 1 260 ? 0.392 -21.172 -18.644 1.00 46.59 260 ARG A O 1
ATOM 2156 N N . GLU A 1 261 ? 0.371 -23.278 -17.875 1.00 44.75 261 GLU A N 1
ATOM 2157 C CA . GLU A 1 261 ? 0.949 -22.964 -16.549 1.00 44.75 261 GLU A CA 1
ATOM 2158 C C . GLU A 1 261 ? 2.412 -22.494 -16.659 1.00 44.75 261 GLU A C 1
ATOM 2160 O O . GLU A 1 261 ? 2.920 -21.756 -15.814 1.00 44.75 261 GLU A O 1
ATOM 2165 N N . ASN A 1 262 ? 3.103 -22.893 -17.730 1.00 51.81 262 ASN A N 1
ATOM 2166 C CA . ASN A 1 262 ? 4.506 -22.554 -17.934 1.00 51.81 262 ASN A CA 1
ATOM 2167 C C . ASN A 1 262 ? 4.706 -21.143 -18.487 1.00 51.81 262 ASN A C 1
ATOM 2169 O O . ASN A 1 262 ? 5.598 -20.453 -18.012 1.00 51.81 262 ASN A O 1
ATOM 2173 N N . ALA A 1 263 ? 3.869 -20.678 -19.424 1.00 50.12 263 ALA A N 1
ATOM 2174 C CA . ALA A 1 263 ? 3.969 -19.311 -19.946 1.00 50.12 263 ALA A CA 1
ATOM 2175 C C . ALA A 1 263 ? 3.830 -18.259 -18.831 1.00 50.12 263 ALA A C 1
ATOM 2177 O O . ALA A 1 263 ? 4.507 -17.228 -18.877 1.00 50.12 263 ALA A O 1
ATOM 2178 N N . ALA A 1 264 ? 3.008 -18.562 -17.821 1.00 50.28 264 ALA A N 1
ATOM 2179 C CA . ALA A 1 264 ? 2.813 -17.717 -16.655 1.00 50.28 264 ALA A CA 1
ATOM 2180 C C . ALA A 1 264 ? 4.076 -17.612 -15.772 1.00 50.28 264 ALA A C 1
ATOM 2182 O O . ALA A 1 264 ? 4.570 -16.534 -15.436 1.00 50.28 264 ALA A O 1
ATOM 2183 N N . ASN A 1 265 ? 4.701 -18.757 -15.484 1.00 54.16 265 ASN A N 1
ATOM 2184 C CA . ASN A 1 265 ? 5.940 -18.815 -14.705 1.00 54.16 265 ASN A CA 1
ATOM 2185 C C . ASN A 1 265 ? 7.153 -18.226 -15.450 1.00 54.16 265 ASN A C 1
ATOM 2187 O O . ASN A 1 265 ? 8.038 -17.638 -14.828 1.00 54.16 265 ASN A O 1
ATOM 2191 N N . SER A 1 266 ? 7.208 -18.338 -16.779 1.00 56.75 266 SER A N 1
ATOM 2192 C CA . SER A 1 266 ? 8.273 -17.762 -17.609 1.00 56.75 266 SER A CA 1
ATOM 2193 C C . SER A 1 266 ? 8.243 -16.230 -17.609 1.00 56.75 266 SER A C 1
ATOM 2195 O O . SER A 1 266 ? 9.275 -15.581 -17.439 1.00 56.75 266 SER A O 1
ATOM 2197 N N . ARG A 1 267 ? 7.060 -15.624 -17.775 1.00 62.06 267 ARG A N 1
ATOM 2198 C CA . ARG A 1 267 ? 6.917 -14.160 -17.784 1.00 62.06 267 ARG A CA 1
ATOM 2199 C C . ARG A 1 267 ? 7.200 -13.562 -16.409 1.00 62.06 267 ARG A C 1
ATOM 2201 O O . ARG A 1 267 ? 7.885 -12.543 -16.332 1.00 62.06 267 ARG A O 1
ATOM 2208 N N . TYR A 1 268 ? 6.794 -14.246 -15.341 1.00 63.31 268 TYR A N 1
ATOM 2209 C CA . TYR A 1 268 ? 7.110 -13.894 -13.955 1.00 63.31 268 TYR A CA 1
ATOM 2210 C C . TYR A 1 268 ? 8.612 -13.642 -13.708 1.00 63.31 268 TYR A C 1
ATOM 2212 O O . TYR A 1 268 ? 8.979 -12.640 -13.091 1.00 63.31 268 TYR A O 1
ATOM 2220 N N . TRP A 1 269 ? 9.507 -14.504 -14.211 1.00 65.94 269 TRP A N 1
ATOM 2221 C CA . TRP A 1 269 ? 10.956 -14.346 -14.004 1.00 65.94 269 TRP A CA 1
ATOM 2222 C C . TRP A 1 269 ? 11.541 -13.140 -14.741 1.00 65.94 269 TRP A C 1
ATOM 2224 O O . TRP A 1 269 ? 12.393 -12.442 -14.190 1.00 65.94 269 TRP A O 1
ATOM 2234 N N . ILE A 1 270 ? 11.062 -12.866 -15.956 1.00 66.75 270 ILE A N 1
ATOM 2235 C CA . ILE A 1 270 ? 11.467 -11.682 -16.723 1.00 66.75 270 ILE A CA 1
ATOM 2236 C C . ILE A 1 270 ? 10.949 -10.418 -16.045 1.00 66.75 270 ILE A C 1
ATOM 2238 O O . ILE A 1 270 ? 11.717 -9.478 -15.861 1.00 66.75 270 ILE A O 1
ATOM 2242 N N . PHE A 1 271 ? 9.689 -10.409 -15.606 1.00 69.06 271 PHE A N 1
ATOM 2243 C CA . PHE A 1 271 ? 9.125 -9.282 -14.871 1.00 69.06 271 PHE A CA 1
ATOM 2244 C C . PHE A 1 271 ? 9.911 -8.981 -13.598 1.00 69.06 271 PHE A C 1
ATOM 2246 O O . PHE A 1 271 ? 10.267 -7.827 -13.375 1.00 69.06 271 PHE A O 1
ATOM 2253 N N . ASN A 1 272 ? 10.254 -9.999 -12.807 1.00 66.50 272 ASN A N 1
ATOM 2254 C CA . ASN A 1 272 ? 11.087 -9.812 -11.620 1.00 66.50 272 ASN A CA 1
ATOM 2255 C C . ASN A 1 272 ? 12.458 -9.245 -11.955 1.00 66.50 272 ASN A C 1
ATOM 2257 O O . ASN A 1 272 ? 12.877 -8.279 -11.329 1.00 66.50 272 ASN A O 1
ATOM 2261 N N . HIS A 1 273 ? 13.126 -9.787 -12.972 1.00 68.88 273 HIS A N 1
ATOM 2262 C CA . HIS A 1 273 ? 14.428 -9.281 -13.384 1.00 68.88 273 HIS A CA 1
ATOM 2263 C C . HIS A 1 273 ? 14.360 -7.805 -13.808 1.00 68.88 273 HIS A C 1
ATOM 2265 O O . HIS A 1 273 ? 15.181 -7.001 -13.370 1.00 68.88 273 HIS A O 1
ATOM 2271 N N . LEU A 1 274 ? 13.362 -7.425 -14.611 1.00 68.75 274 LEU A N 1
ATOM 2272 C CA . LEU A 1 274 ? 13.180 -6.038 -15.049 1.00 68.75 274 LEU A CA 1
ATOM 2273 C C . LEU A 1 274 ? 12.833 -5.110 -13.872 1.00 68.75 274 LEU A C 1
ATOM 2275 O O . LEU A 1 274 ? 13.372 -4.009 -13.773 1.00 68.75 274 LEU A O 1
ATOM 2279 N N . LEU A 1 275 ? 11.974 -5.549 -12.948 1.00 66.94 275 LEU A N 1
ATOM 2280 C CA . LEU A 1 275 ? 11.596 -4.768 -11.767 1.00 66.94 275 LEU A CA 1
ATOM 2281 C C . LEU A 1 275 ? 12.770 -4.579 -10.795 1.00 66.94 275 LEU A C 1
ATOM 2283 O O . LEU A 1 275 ? 13.001 -3.459 -10.339 1.00 66.94 275 LEU A O 1
ATOM 2287 N N . GLU A 1 276 ? 13.545 -5.632 -10.520 1.00 67.31 276 GLU A N 1
ATOM 2288 C CA . GLU A 1 276 ? 14.748 -5.576 -9.674 1.00 67.31 276 GLU A CA 1
ATOM 2289 C C . GLU A 1 276 ? 15.808 -4.621 -10.242 1.00 67.31 276 GLU A C 1
ATOM 2291 O O . GLU A 1 276 ? 16.477 -3.917 -9.485 1.00 67.31 276 GLU A O 1
ATOM 2296 N N . ASN A 1 277 ? 15.916 -4.537 -11.571 1.00 64.31 277 ASN A N 1
ATOM 2297 C CA . ASN A 1 277 ? 16.847 -3.642 -12.264 1.00 64.31 277 ASN A CA 1
ATOM 2298 C C . ASN A 1 277 ? 16.255 -2.255 -12.582 1.00 64.31 277 ASN A C 1
ATOM 2300 O O . ASN A 1 277 ? 16.864 -1.488 -13.324 1.00 64.31 277 ASN A O 1
ATOM 2304 N N . GLN A 1 278 ? 15.090 -1.909 -12.017 1.00 64.25 278 GLN A N 1
ATOM 2305 C CA . GLN A 1 278 ? 14.401 -0.621 -12.217 1.00 64.25 278 GLN A CA 1
ATOM 2306 C C . GLN A 1 278 ? 14.077 -0.296 -13.689 1.00 64.25 278 GLN A C 1
ATOM 2308 O O . GLN A 1 278 ? 13.871 0.858 -14.056 1.00 64.25 278 GLN A O 1
ATOM 2313 N N . GLN A 1 279 ? 13.966 -1.323 -14.526 1.00 65.81 279 GLN A N 1
ATOM 2314 C CA . GLN A 1 279 ? 13.717 -1.258 -15.965 1.00 65.81 279 GLN A CA 1
ATOM 2315 C C . GLN A 1 279 ? 12.214 -1.203 -16.272 1.00 65.81 279 GLN A C 1
ATOM 2317 O O . GLN A 1 279 ? 11.642 -2.027 -16.989 1.00 65.81 279 GLN A O 1
ATOM 2322 N N . ILE A 1 280 ? 11.555 -0.216 -15.672 1.00 61.16 280 ILE A N 1
ATOM 2323 C CA . ILE A 1 280 ? 10.098 -0.086 -15.634 1.00 61.16 280 ILE A CA 1
ATOM 2324 C C . ILE A 1 280 ? 9.533 0.098 -17.053 1.00 61.16 280 ILE A C 1
ATOM 2326 O O . ILE A 1 280 ? 8.578 -0.583 -17.414 1.00 61.16 280 ILE A O 1
ATOM 2330 N N . GLU A 1 281 ? 10.134 0.922 -17.915 1.00 55.97 281 GLU A N 1
ATOM 2331 C CA . GLU A 1 281 ? 9.645 1.105 -19.293 1.00 55.97 281 GLU A CA 1
ATOM 2332 C C . GLU A 1 281 ? 9.551 -0.200 -20.108 1.00 55.97 281 GLU A C 1
ATOM 2334 O O . GLU A 1 281 ? 8.703 -0.319 -20.993 1.00 55.97 281 GLU A O 1
ATOM 2339 N N . PHE A 1 282 ? 10.356 -1.211 -19.780 1.00 61.19 282 PHE A N 1
ATOM 2340 C CA . PHE A 1 282 ? 10.381 -2.486 -20.497 1.00 61.19 282 PHE A CA 1
ATOM 2341 C C . PHE A 1 282 ? 9.305 -3.460 -20.019 1.00 61.19 282 PHE A C 1
ATOM 2343 O O . PHE A 1 282 ? 8.760 -4.217 -20.824 1.00 61.19 282 PHE A O 1
ATOM 2350 N N . VAL A 1 283 ? 8.905 -3.362 -18.749 1.00 62.44 283 VAL A N 1
ATOM 2351 C CA . VAL A 1 283 ? 7.704 -4.029 -18.223 1.00 62.44 283 VAL A CA 1
ATOM 2352 C C . VAL A 1 283 ? 6.463 -3.557 -19.010 1.00 62.44 283 VAL A C 1
ATOM 2354 O O . VAL A 1 283 ? 5.568 -4.354 -19.269 1.00 62.44 283 VAL A O 1
ATOM 2357 N N . GLN A 1 284 ? 6.419 -2.288 -19.460 1.00 57.75 284 GLN A N 1
ATOM 2358 C CA . GLN A 1 284 ? 5.264 -1.716 -20.188 1.00 57.75 284 GLN A CA 1
ATOM 2359 C C . GLN A 1 284 ? 5.146 -2.231 -21.622 1.00 57.75 284 GLN A C 1
ATOM 2361 O O . GLN A 1 284 ? 4.062 -2.213 -22.203 1.00 57.75 284 GLN A O 1
ATOM 2366 N N . ALA A 1 285 ? 6.268 -2.643 -22.209 1.00 58.91 285 ALA A N 1
ATOM 2367 C CA . ALA A 1 285 ? 6.336 -3.143 -23.576 1.00 58.91 285 ALA A CA 1
ATOM 2368 C C . ALA A 1 285 ? 6.084 -4.658 -23.667 1.00 58.91 285 ALA A C 1
ATOM 2370 O O . ALA A 1 285 ? 6.053 -5.206 -24.771 1.00 58.91 285 ALA A O 1
ATOM 2371 N N . MET A 1 286 ? 5.925 -5.342 -22.528 1.00 63.50 286 MET A N 1
ATOM 2372 C CA . MET A 1 286 ? 5.772 -6.789 -22.497 1.00 63.50 286 MET A CA 1
ATOM 2373 C C . MET A 1 286 ? 4.360 -7.211 -22.963 1.00 63.50 286 MET A C 1
ATOM 2375 O O . MET A 1 286 ? 3.364 -6.579 -22.586 1.00 63.50 286 MET A O 1
ATOM 2379 N N . PRO A 1 287 ? 4.237 -8.270 -23.789 1.00 60.75 287 PRO A N 1
ATOM 2380 C CA . PRO A 1 287 ? 2.939 -8.808 -24.186 1.00 60.75 287 PRO A CA 1
ATOM 2381 C C . PRO A 1 287 ? 2.148 -9.294 -22.965 1.00 60.75 287 PRO A C 1
ATOM 2383 O O . PRO A 1 287 ? 2.575 -10.207 -22.260 1.00 60.75 287 PRO A O 1
ATOM 2386 N N . HIS A 1 288 ? 0.990 -8.678 -22.737 1.00 61.81 288 HIS A N 1
ATOM 2387 C CA . HIS A 1 288 ? 0.158 -8.877 -21.546 1.00 61.81 288 HIS A CA 1
ATOM 2388 C C . HIS A 1 288 ? -1.117 -9.678 -21.787 1.00 61.81 288 HIS A C 1
ATOM 2390 O O . HIS A 1 288 ? -1.851 -9.973 -20.850 1.00 61.81 288 HIS A O 1
ATOM 2396 N N . GLN A 1 289 ? -1.361 -10.050 -23.042 1.00 59.47 289 GLN A N 1
ATOM 2397 C CA . GLN A 1 289 ? -2.442 -10.955 -23.403 1.00 59.47 289 GLN A CA 1
ATOM 2398 C C . GLN A 1 289 ? -2.215 -12.313 -22.724 1.00 59.47 289 GLN A C 1
ATOM 2400 O O . GLN A 1 289 ? -1.081 -12.801 -22.663 1.00 59.47 289 GLN A O 1
ATOM 2405 N N . ASP A 1 290 ? -3.295 -12.894 -22.203 1.00 57.62 290 ASP A N 1
ATOM 2406 C CA . ASP A 1 290 ? -3.310 -14.194 -21.525 1.00 57.62 290 ASP A CA 1
ATOM 2407 C C . ASP A 1 290 ? -2.476 -14.253 -20.229 1.00 57.62 290 ASP A C 1
ATOM 2409 O O . ASP A 1 290 ? -1.877 -15.292 -19.948 1.00 57.62 290 ASP A O 1
ATOM 2413 N N . MET A 1 291 ? -2.359 -13.148 -19.478 1.00 61.69 291 MET A N 1
ATOM 2414 C CA . MET A 1 291 ? -1.805 -13.201 -18.116 1.00 61.69 291 MET A CA 1
ATOM 2415 C C . MET A 1 291 ? -2.849 -13.696 -17.121 1.00 61.69 291 MET A C 1
ATOM 2417 O O . MET A 1 291 ? -3.996 -13.250 -17.162 1.00 61.69 291 MET A O 1
ATOM 2421 N N . ASP A 1 292 ? -2.437 -14.586 -16.224 1.00 62.97 292 ASP A N 1
ATOM 2422 C CA . ASP A 1 292 ? -3.305 -15.105 -15.172 1.00 62.97 292 ASP A CA 1
ATOM 2423 C C . ASP A 1 292 ? -3.324 -14.207 -13.922 1.00 62.97 292 ASP A C 1
ATOM 2425 O O . ASP A 1 292 ? -2.585 -13.223 -13.782 1.00 62.97 292 ASP A O 1
ATOM 2429 N N . LEU A 1 293 ? -4.220 -14.534 -12.991 1.00 64.50 293 LEU A N 1
ATOM 2430 C CA . LEU A 1 293 ? -4.423 -13.745 -11.784 1.00 64.50 293 LEU A CA 1
ATOM 2431 C C . LEU A 1 293 ? -3.202 -13.718 -10.851 1.00 64.50 293 LEU A C 1
ATOM 2433 O O . LEU A 1 293 ? -3.005 -12.719 -10.148 1.00 64.50 293 LEU A O 1
ATOM 2437 N N . ASP A 1 294 ? -2.398 -14.781 -10.825 1.00 62.53 294 ASP A N 1
ATOM 2438 C CA . ASP A 1 294 ? -1.217 -14.888 -9.967 1.00 62.53 294 ASP A CA 1
ATOM 2439 C C . ASP A 1 294 ? -0.089 -13.992 -10.497 1.00 62.53 294 ASP A C 1
ATOM 2441 O O . ASP A 1 294 ? 0.524 -13.246 -9.724 1.00 62.53 294 ASP A O 1
ATOM 2445 N N . GLU A 1 295 ? 0.119 -13.965 -11.816 1.00 63.53 295 GLU A N 1
ATOM 2446 C CA . GLU A 1 295 ? 1.043 -13.044 -12.487 1.00 63.53 295 GLU A CA 1
ATOM 2447 C C . GLU A 1 295 ? 0.659 -11.583 -12.235 1.00 63.53 295 GLU A C 1
ATOM 2449 O O . GLU A 1 295 ? 1.482 -10.770 -11.799 1.00 63.53 295 GLU A O 1
ATOM 2454 N N . LEU A 1 296 ? -0.614 -11.251 -12.459 1.00 65.88 296 LEU A N 1
ATOM 2455 C CA . LEU A 1 296 ? -1.138 -9.899 -12.276 1.00 65.88 296 LEU A CA 1
ATOM 2456 C C . LEU A 1 296 ? -1.036 -9.444 -10.816 1.00 65.88 296 LEU A C 1
ATOM 2458 O O . LEU A 1 296 ? -0.647 -8.308 -10.533 1.00 65.88 296 LEU A O 1
ATOM 2462 N N . SER A 1 297 ? -1.336 -10.348 -9.884 1.00 63.41 297 SER A N 1
ATOM 2463 C CA . SER A 1 297 ? -1.193 -10.147 -8.441 1.00 63.41 297 SER A CA 1
ATOM 2464 C C . SER A 1 297 ? 0.252 -9.878 -8.031 1.00 63.41 297 SER A C 1
ATOM 2466 O O . SER A 1 297 ? 0.521 -8.977 -7.230 1.00 63.41 297 SER A O 1
ATOM 2468 N N . HIS A 1 298 ? 1.194 -10.640 -8.585 1.00 66.06 298 HIS A N 1
ATOM 2469 C CA . HIS A 1 298 ? 2.612 -10.482 -8.297 1.00 66.06 298 HIS A CA 1
ATOM 2470 C C . HIS A 1 298 ? 3.158 -9.155 -8.821 1.00 66.06 298 HIS A C 1
ATOM 2472 O O . HIS A 1 298 ? 3.804 -8.422 -8.067 1.00 66.06 298 HIS A O 1
ATOM 2478 N N . ILE A 1 299 ? 2.832 -8.796 -10.066 1.00 64.88 299 ILE A N 1
ATOM 2479 C CA . ILE A 1 299 ? 3.185 -7.495 -10.648 1.00 64.88 299 ILE A CA 1
ATOM 2480 C C . ILE A 1 299 ? 2.621 -6.375 -9.773 1.00 64.88 299 ILE A C 1
ATOM 2482 O O . ILE A 1 299 ? 3.368 -5.494 -9.353 1.00 64.88 299 ILE A O 1
ATOM 2486 N N . ALA A 1 300 ? 1.332 -6.442 -9.425 1.00 64.50 300 ALA A N 1
ATOM 2487 C CA . ALA A 1 300 ? 0.665 -5.429 -8.614 1.00 64.50 300 ALA A CA 1
ATOM 2488 C C . ALA A 1 300 ? 1.277 -5.263 -7.209 1.00 64.50 300 ALA A C 1
ATOM 2490 O O . ALA A 1 300 ? 1.260 -4.158 -6.667 1.00 64.50 300 ALA A O 1
ATOM 2491 N N . SER A 1 301 ? 1.866 -6.321 -6.638 1.00 62.16 301 SER A N 1
ATOM 2492 C CA . SER A 1 301 ? 2.548 -6.270 -5.336 1.00 62.16 301 SER A CA 1
ATOM 2493 C C . SER A 1 301 ? 3.867 -5.480 -5.330 1.00 62.16 301 SER A C 1
ATOM 2495 O O . SER A 1 301 ? 4.336 -5.111 -4.255 1.00 62.16 301 SER A O 1
ATOM 2497 N N . HIS A 1 302 ? 4.434 -5.182 -6.506 1.00 60.78 302 HIS A N 1
ATOM 2498 C CA . HIS A 1 302 ? 5.684 -4.425 -6.672 1.00 60.78 302 HIS A CA 1
ATOM 2499 C C . HIS A 1 302 ? 5.458 -2.974 -7.141 1.00 60.78 302 HIS A C 1
ATOM 2501 O O . HIS A 1 302 ? 6.421 -2.229 -7.345 1.00 60.78 302 HIS A O 1
ATOM 2507 N N . LEU A 1 303 ? 4.200 -2.553 -7.326 1.00 60.47 303 LEU A N 1
ATOM 2508 C CA . LEU A 1 303 ? 3.844 -1.205 -7.780 1.00 60.47 303 LEU A CA 1
ATOM 2509 C C . LEU A 1 303 ? 3.744 -0.255 -6.581 1.00 60.47 303 LEU A C 1
ATOM 2511 O O . LEU A 1 303 ? 2.678 -0.060 -5.993 1.00 60.47 303 LEU A O 1
ATOM 2515 N N . ASN A 1 304 ? 4.876 0.353 -6.232 1.00 55.41 304 ASN A N 1
ATOM 2516 C CA . ASN A 1 304 ? 5.041 1.122 -4.996 1.00 55.41 304 ASN A CA 1
ATOM 2517 C C . ASN A 1 304 ? 5.141 2.642 -5.253 1.00 55.41 304 ASN A C 1
ATOM 2519 O O . ASN A 1 304 ? 5.023 3.440 -4.322 1.00 55.41 304 ASN A O 1
ATOM 2523 N N . ALA A 1 305 ? 5.348 3.069 -6.506 1.00 55.41 305 ALA A N 1
ATOM 2524 C CA . ALA A 1 305 ? 5.548 4.471 -6.887 1.00 55.41 305 ALA A CA 1
ATOM 2525 C C . ALA A 1 305 ? 4.462 5.010 -7.835 1.00 55.41 305 ALA A C 1
ATOM 2527 O O . ALA A 1 305 ? 3.888 4.282 -8.639 1.00 55.41 305 ALA A O 1
ATOM 2528 N N . GLU A 1 306 ? 4.217 6.327 -7.807 1.00 49.81 306 GLU A N 1
ATOM 2529 C CA . GLU A 1 306 ? 3.175 6.972 -8.627 1.00 49.81 306 GLU A CA 1
ATOM 2530 C C . GLU A 1 306 ? 3.350 6.771 -10.145 1.00 49.81 306 GLU A C 1
ATOM 2532 O O . GLU A 1 306 ? 2.365 6.595 -10.861 1.00 49.81 306 GLU A O 1
ATOM 2537 N N . GLY A 1 307 ? 4.596 6.694 -10.626 1.00 48.44 307 GLY A N 1
ATOM 2538 C CA . GLY A 1 307 ? 4.913 6.381 -12.028 1.00 48.44 307 GLY A CA 1
ATOM 2539 C C . GLY A 1 307 ? 4.663 4.919 -12.427 1.00 48.44 307 GLY A C 1
ATOM 2540 O O . GLY A 1 307 ? 4.583 4.611 -13.613 1.00 48.44 307 GLY A O 1
ATOM 2541 N N . GLN A 1 308 ? 4.486 4.023 -11.452 1.00 55.38 308 GLN A N 1
ATOM 2542 C CA . GLN A 1 308 ? 4.232 2.594 -11.648 1.00 55.38 308 GLN A CA 1
ATOM 2543 C C . GLN A 1 308 ? 2.725 2.254 -11.669 1.00 55.38 308 GLN A C 1
ATOM 2545 O O . GLN A 1 308 ? 2.349 1.103 -11.857 1.00 55.38 308 GLN A O 1
ATOM 2550 N N . PHE A 1 309 ? 1.812 3.225 -11.547 1.00 56.31 309 PHE A N 1
ATOM 2551 C CA . PHE A 1 309 ? 0.369 2.949 -11.689 1.00 56.31 309 PHE A CA 1
ATOM 2552 C C . PHE A 1 309 ? -0.122 2.921 -13.140 1.00 56.31 309 PHE A C 1
ATOM 2554 O O . PHE A 1 309 ? -1.244 2.481 -13.398 1.00 56.31 309 PHE A O 1
ATOM 2561 N N . VAL A 1 310 ? 0.716 3.330 -14.101 1.00 55.88 310 VAL A N 1
ATOM 2562 C CA . VAL A 1 310 ? 0.431 3.158 -15.538 1.00 55.88 310 VAL A CA 1
ATOM 2563 C C . VAL A 1 310 ? 0.223 1.673 -15.874 1.00 55.88 310 VAL A C 1
ATOM 2565 O O . VAL A 1 310 ? -0.659 1.349 -16.662 1.00 55.88 310 VAL A O 1
ATOM 2568 N N . PHE A 1 311 ? 0.935 0.778 -15.185 1.00 56.47 311 PHE A N 1
ATOM 2569 C CA . PHE A 1 311 ? 0.830 -0.678 -15.320 1.00 56.47 311 PHE A CA 1
ATOM 2570 C C . PHE A 1 311 ? -0.532 -1.223 -14.915 1.00 56.47 311 PHE A C 1
ATOM 2572 O O . PHE A 1 311 ? -1.138 -1.984 -15.658 1.00 56.47 311 PHE A O 1
ATOM 2579 N N . VAL A 1 312 ? -1.064 -0.772 -13.775 1.00 59.03 312 VAL A N 1
ATOM 2580 C CA . VAL A 1 312 ? -2.395 -1.188 -13.303 1.00 59.03 312 VAL A CA 1
ATOM 2581 C C . VAL A 1 312 ? -3.466 -0.839 -14.340 1.00 59.03 312 VAL A C 1
ATOM 2583 O O . VAL A 1 312 ? -4.389 -1.613 -14.557 1.00 59.03 312 VAL A O 1
ATOM 2586 N N . ASN A 1 313 ? -3.320 0.298 -15.031 1.00 61.88 313 ASN A N 1
ATOM 2587 C CA . ASN A 1 313 ? -4.230 0.691 -16.109 1.00 61.88 313 ASN A CA 1
ATOM 2588 C C . ASN A 1 313 ? -4.044 -0.127 -17.391 1.00 61.88 313 ASN A C 1
ATOM 2590 O O . ASN A 1 313 ? -5.029 -0.362 -18.086 1.00 61.88 313 ASN A O 1
ATOM 2594 N N . GLN A 1 314 ? -2.814 -0.534 -17.713 1.00 62.28 314 GLN A N 1
ATOM 2595 C CA . GLN A 1 314 ? -2.534 -1.386 -18.871 1.00 62.28 314 GLN A CA 1
ATOM 2596 C C . GLN A 1 314 ? -3.139 -2.779 -18.696 1.00 62.28 314 GLN A C 1
ATOM 2598 O O . GLN A 1 314 ? -3.747 -3.274 -19.633 1.00 62.28 314 GLN A O 1
ATOM 2603 N N . PHE A 1 315 ? -3.067 -3.346 -17.489 1.00 64.12 315 PHE A N 1
ATOM 2604 C CA . PHE A 1 315 ? -3.638 -4.660 -17.170 1.00 64.12 315 PHE A CA 1
ATOM 2605 C C . PHE A 1 315 ? -5.080 -4.593 -16.663 1.00 64.12 315 PHE A C 1
ATOM 2607 O O . PHE A 1 315 ? -5.605 -5.559 -16.118 1.00 64.12 315 PHE A O 1
ATOM 2614 N N . ALA A 1 316 ? -5.729 -3.432 -16.764 1.00 66.31 316 ALA A N 1
ATOM 2615 C CA . ALA A 1 316 ? -7.046 -3.227 -16.178 1.00 66.31 316 ALA A CA 1
ATOM 2616 C C . ALA A 1 316 ? -8.120 -4.120 -16.801 1.00 66.31 316 ALA A C 1
ATOM 2618 O O . ALA A 1 316 ? -9.084 -4.470 -16.123 1.00 66.31 316 ALA A O 1
ATOM 2619 N N . ASN A 1 317 ? -7.988 -4.441 -18.089 1.00 70.50 317 ASN A N 1
ATOM 2620 C CA . ASN A 1 317 ? -8.953 -5.278 -18.790 1.00 70.50 317 ASN A CA 1
ATOM 2621 C C . ASN A 1 317 ? -8.760 -6.751 -18.425 1.00 70.50 317 ASN A C 1
ATOM 2623 O O . ASN A 1 317 ? -9.746 -7.432 -18.171 1.00 70.50 317 ASN A O 1
ATOM 2627 N N . GLU A 1 318 ? -7.510 -7.192 -18.316 1.00 72.62 318 GLU A N 1
ATOM 2628 C CA . GLU A 1 318 ? -7.114 -8.536 -17.905 1.00 72.62 318 GLU A CA 1
ATOM 2629 C C . GLU A 1 318 ? -7.468 -8.778 -16.431 1.00 72.62 318 GLU A C 1
ATOM 2631 O O . GLU A 1 318 ? -8.141 -9.744 -16.099 1.00 72.62 318 GLU A O 1
ATOM 2636 N N . LEU A 1 319 ? -7.164 -7.831 -15.535 1.00 71.50 319 LEU A N 1
ATOM 2637 C CA . LEU A 1 319 ? -7.592 -7.893 -14.131 1.00 71.50 319 LEU A CA 1
ATOM 2638 C C . LEU A 1 319 ? -9.117 -7.989 -13.997 1.00 71.50 319 LEU A C 1
ATOM 2640 O O . LEU A 1 319 ? -9.618 -8.692 -13.126 1.00 71.50 319 LEU A O 1
ATOM 2644 N N . LYS A 1 320 ? -9.871 -7.288 -14.852 1.00 74.25 320 LYS A N 1
ATOM 2645 C CA . LYS A 1 320 ? -11.337 -7.388 -14.879 1.00 74.25 320 LYS A CA 1
ATOM 2646 C C . LYS A 1 320 ? -11.835 -8.714 -15.439 1.00 74.25 320 LYS A C 1
ATOM 2648 O O . LYS A 1 320 ? -12.917 -9.136 -15.042 1.00 74.25 320 LYS A O 1
ATOM 2653 N N . SER A 1 321 ? -11.122 -9.317 -16.391 1.00 77.00 321 SER A N 1
ATOM 2654 C CA . SER A 1 321 ? -11.515 -10.604 -16.965 1.00 77.00 321 SER A CA 1
ATOM 2655 C C . SER A 1 321 ? -11.176 -11.770 -16.050 1.00 77.00 321 SER A C 1
ATOM 2657 O O . SER A 1 321 ? -11.943 -12.726 -16.033 1.00 77.00 321 SER A O 1
ATOM 2659 N N . GLU A 1 322 ? -10.087 -11.676 -15.287 1.00 78.12 322 GLU A N 1
ATOM 2660 C CA . GLU A 1 322 ? -9.639 -12.727 -14.370 1.00 78.12 322 GLU A CA 1
ATOM 2661 C C . GLU A 1 322 ? -10.332 -12.654 -13.005 1.00 78.12 322 GLU A C 1
ATOM 2663 O O . GLU A 1 322 ? -10.648 -13.686 -12.428 1.00 78.12 322 GLU A O 1
ATOM 2668 N N . ILE A 1 323 ? -10.637 -11.457 -12.486 1.00 81.19 323 ILE A N 1
ATOM 2669 C CA . ILE A 1 323 ? -11.368 -11.313 -11.216 1.00 81.19 323 ILE A CA 1
ATOM 2670 C C . ILE A 1 323 ? -12.867 -11.467 -11.478 1.00 81.19 323 ILE A C 1
ATOM 2672 O O . ILE A 1 323 ? -13.611 -10.488 -11.611 1.00 81.19 323 ILE A O 1
ATOM 2676 N N . GLN A 1 324 ? -13.307 -12.719 -11.573 1.00 80.25 324 GLN A N 1
ATOM 2677 C CA . GLN A 1 324 ? -14.695 -13.074 -11.874 1.00 80.25 324 GLN A CA 1
ATOM 2678 C C . GLN A 1 324 ? -15.512 -13.268 -10.602 1.00 80.25 324 GLN A C 1
ATOM 2680 O O . GLN A 1 324 ? -16.724 -13.018 -10.592 1.00 80.25 324 GLN A O 1
ATOM 2685 N N . ASP A 1 325 ? -14.861 -13.697 -9.522 1.00 82.12 325 ASP A N 1
ATOM 2686 C CA . ASP A 1 325 ? -15.535 -14.005 -8.276 1.00 82.12 325 ASP A CA 1
ATOM 2687 C C . ASP A 1 325 ? -14.848 -13.448 -7.017 1.00 82.12 325 ASP A C 1
ATOM 2689 O O . ASP A 1 325 ? -13.933 -12.620 -7.032 1.00 82.12 325 ASP A O 1
ATOM 2693 N N . ARG A 1 326 ? -15.410 -13.844 -5.873 1.00 82.69 326 ARG A N 1
ATOM 2694 C CA . ARG A 1 326 ? -14.991 -13.389 -4.550 1.00 82.69 326 ARG A CA 1
ATOM 2695 C C . ARG A 1 326 ? -13.627 -13.949 -4.148 1.00 82.69 326 ARG A C 1
ATOM 2697 O O . ARG A 1 326 ? -12.905 -13.261 -3.421 1.00 82.69 326 ARG A O 1
ATOM 2704 N N . ASP A 1 327 ? -13.317 -15.186 -4.515 1.00 83.56 327 ASP A N 1
ATOM 2705 C CA . ASP A 1 327 ? -12.066 -15.835 -4.133 1.00 83.56 327 ASP A CA 1
ATOM 2706 C C . ASP A 1 327 ? -10.912 -15.213 -4.923 1.00 83.56 327 ASP A C 1
ATOM 2708 O O . ASP A 1 327 ? -9.917 -14.821 -4.304 1.00 83.56 327 ASP A O 1
ATOM 2712 N N . ASP A 1 328 ? -11.125 -14.955 -6.216 1.00 83.00 328 ASP A N 1
ATOM 2713 C CA . ASP A 1 328 ? -10.203 -14.203 -7.074 1.00 83.00 328 ASP A CA 1
ATOM 2714 C C . ASP A 1 328 ? -9.920 -12.814 -6.492 1.00 83.00 328 ASP A C 1
ATOM 2716 O O . ASP A 1 328 ? -8.777 -12.446 -6.210 1.00 83.00 328 ASP A O 1
ATOM 2720 N N . PHE A 1 329 ? -10.985 -12.056 -6.202 1.00 85.94 329 PHE A N 1
ATOM 2721 C CA . PHE A 1 329 ? -10.867 -10.710 -5.642 1.00 85.94 329 PHE A CA 1
ATOM 2722 C C . PHE A 1 329 ? -10.087 -10.700 -4.325 1.00 85.94 329 PHE A C 1
ATOM 2724 O O . PHE A 1 329 ? -9.251 -9.825 -4.077 1.00 85.94 329 PHE A O 1
ATOM 2731 N N . SER A 1 330 ? -10.348 -11.680 -3.460 1.00 83.12 330 SER A N 1
ATOM 2732 C CA . SER A 1 330 ? -9.681 -11.749 -2.167 1.00 83.12 330 SER A CA 1
ATOM 2733 C C . SER A 1 330 ? -8.210 -12.145 -2.287 1.00 83.12 330 SER A C 1
ATOM 2735 O O . SER A 1 330 ? -7.386 -11.638 -1.517 1.00 83.12 330 SER A O 1
ATOM 2737 N N . ALA A 1 331 ? -7.872 -13.033 -3.227 1.00 82.12 331 ALA A N 1
ATOM 2738 C CA . ALA A 1 331 ? -6.494 -13.400 -3.529 1.00 82.12 331 ALA A CA 1
ATOM 2739 C C . ALA A 1 331 ? -5.703 -12.175 -4.013 1.00 82.12 331 ALA A C 1
ATOM 2741 O O . ALA A 1 331 ? -4.634 -11.890 -3.466 1.00 82.12 331 ALA A O 1
ATOM 2742 N N . SER A 1 332 ? -6.285 -11.377 -4.914 1.00 79.00 332 SER A N 1
ATOM 2743 C CA . SER A 1 332 ? -5.678 -10.133 -5.403 1.00 79.00 332 SER A CA 1
ATOM 2744 C C . SER A 1 332 ? -5.512 -9.073 -4.313 1.00 79.00 332 SER A C 1
ATOM 2746 O O . SER A 1 332 ? -4.486 -8.403 -4.236 1.00 79.00 332 SER A O 1
ATOM 2748 N N . LEU A 1 333 ? -6.486 -8.915 -3.411 1.00 82.75 333 LEU A N 1
ATOM 2749 C CA . LEU A 1 333 ? -6.324 -7.994 -2.279 1.00 82.75 333 LEU A CA 1
ATOM 2750 C C . LEU A 1 333 ? -5.198 -8.421 -1.332 1.00 82.75 333 LEU A C 1
ATOM 2752 O O . LEU A 1 333 ? -4.533 -7.574 -0.740 1.00 82.75 333 LEU A O 1
ATOM 2756 N N . LYS A 1 334 ? -4.997 -9.729 -1.155 1.00 82.56 334 LYS A N 1
ATOM 2757 C CA . LYS A 1 334 ? -3.968 -10.273 -0.264 1.00 82.56 334 LYS A CA 1
ATOM 2758 C C . LYS A 1 334 ? -2.558 -10.131 -0.847 1.00 82.56 334 LYS A C 1
ATOM 2760 O O . LYS A 1 334 ? -1.607 -9.969 -0.079 1.00 82.56 334 LYS A O 1
ATOM 2765 N N . SER A 1 335 ? -2.414 -10.227 -2.166 1.00 73.50 335 SER A N 1
ATOM 2766 C CA . SER A 1 335 ? -1.130 -10.077 -2.860 1.00 73.50 335 SER A CA 1
ATOM 2767 C C . SER A 1 335 ? -0.683 -8.614 -2.918 1.00 73.50 335 SER A C 1
ATOM 2769 O O . SER A 1 335 ? 0.486 -8.314 -2.672 1.00 73.50 335 SER A O 1
ATOM 2771 N N . VAL A 1 336 ? -1.617 -7.687 -3.136 1.00 75.44 336 VAL A N 1
ATOM 2772 C CA . VAL A 1 336 ? -1.339 -6.249 -3.189 1.00 75.44 336 VAL A CA 1
ATOM 2773 C C . VAL A 1 336 ? -1.298 -5.663 -1.779 1.00 75.44 336 VAL A C 1
ATOM 2775 O O . VAL A 1 336 ? -2.335 -5.412 -1.176 1.00 75.44 336 VAL A O 1
ATOM 2778 N N . LYS A 1 337 ? -0.101 -5.423 -1.234 1.00 72.25 337 LYS A N 1
ATOM 2779 C CA . LYS A 1 337 ? 0.065 -4.910 0.142 1.00 72.25 337 LYS A CA 1
ATOM 2780 C C . LYS A 1 337 ? 0.009 -3.386 0.257 1.00 72.25 337 LYS A C 1
ATOM 2782 O O . LYS A 1 337 ? -0.302 -2.879 1.332 1.00 72.25 337 LYS A O 1
ATOM 2787 N N . GLU A 1 338 ? 0.298 -2.671 -0.824 1.00 78.88 338 GLU A N 1
ATOM 2788 C CA . GLU A 1 338 ? 0.402 -1.211 -0.822 1.00 78.88 338 GLU A CA 1
ATOM 2789 C C . GLU A 1 338 ? -0.959 -0.510 -0.930 1.00 78.88 338 GLU A C 1
ATOM 2791 O O . GLU A 1 338 ? -1.809 -0.861 -1.751 1.00 78.88 338 GLU A O 1
ATOM 2796 N N . GLU A 1 339 ? -1.146 0.547 -0.133 1.00 84.25 339 GLU A N 1
ATOM 2797 C CA . GLU A 1 339 ? -2.408 1.295 -0.022 1.00 84.25 339 GLU A CA 1
ATOM 2798 C C . GLU A 1 339 ? -2.900 1.839 -1.372 1.00 84.25 339 GLU A C 1
ATOM 2800 O O . GLU A 1 339 ? -4.053 1.639 -1.764 1.00 84.25 339 GLU A O 1
ATOM 2805 N N . LYS A 1 340 ? -2.009 2.529 -2.097 1.00 77.81 340 LYS A N 1
ATOM 2806 C CA . LYS A 1 340 ? -2.332 3.172 -3.377 1.00 77.81 340 LYS A CA 1
ATOM 2807 C C . LYS A 1 340 ? -2.692 2.138 -4.448 1.00 77.81 340 LYS A C 1
ATOM 2809 O O . LYS A 1 340 ? -3.629 2.358 -5.215 1.00 77.81 340 LYS A O 1
ATOM 2814 N N . ALA A 1 341 ? -1.993 1.002 -4.465 1.00 73.94 341 ALA A N 1
ATOM 2815 C CA . ALA A 1 341 ? -2.242 -0.087 -5.403 1.00 73.94 341 ALA A CA 1
ATOM 2816 C C . ALA A 1 341 ? -3.592 -0.769 -5.136 1.00 73.94 341 ALA A C 1
ATOM 2818 O O . ALA A 1 341 ? -4.375 -0.951 -6.069 1.00 73.94 341 ALA A O 1
ATOM 2819 N N . GLN A 1 342 ? -3.928 -1.046 -3.869 1.00 82.38 342 GLN A N 1
ATOM 2820 C CA . GLN A 1 342 ? -5.240 -1.595 -3.508 1.00 82.38 342 GLN A CA 1
ATOM 2821 C C . GLN A 1 342 ? -6.390 -0.658 -3.883 1.00 82.38 342 GLN A C 1
ATOM 2823 O O . GLN A 1 342 ? -7.394 -1.103 -4.444 1.00 82.38 342 GLN A O 1
ATOM 2828 N N . ARG A 1 343 ? -6.247 0.649 -3.613 1.00 85.19 343 ARG A N 1
ATOM 2829 C CA . ARG A 1 343 ? -7.250 1.641 -4.017 1.00 85.19 343 ARG A CA 1
ATOM 2830 C C . ARG A 1 343 ? -7.460 1.605 -5.529 1.00 85.19 343 ARG A C 1
ATOM 2832 O O . ARG A 1 343 ? -8.603 1.575 -5.979 1.00 85.19 343 ARG A O 1
ATOM 2839 N N . ARG A 1 344 ? -6.376 1.564 -6.309 1.00 77.31 344 ARG A N 1
ATOM 2840 C CA . ARG A 1 344 ? -6.474 1.554 -7.770 1.00 77.31 344 ARG A CA 1
ATOM 2841 C C . ARG A 1 344 ? -7.117 0.275 -8.308 1.00 77.31 344 ARG A C 1
ATOM 2843 O O . ARG A 1 344 ? -7.964 0.368 -9.190 1.00 77.31 344 ARG A O 1
ATOM 2850 N N . LEU A 1 345 ? -6.768 -0.890 -7.761 1.00 79.44 345 LEU A N 1
ATOM 2851 C CA . LEU A 1 345 ? -7.393 -2.170 -8.114 1.00 79.44 345 LEU A CA 1
ATOM 2852 C C . LEU A 1 345 ? -8.919 -2.117 -7.925 1.00 79.44 345 LEU A C 1
ATOM 2854 O O . LEU A 1 345 ? -9.678 -2.484 -8.820 1.00 79.44 345 LEU A O 1
ATOM 2858 N N . ILE A 1 346 ? -9.373 -1.596 -6.785 1.00 86.44 346 ILE A N 1
ATOM 2859 C CA . ILE A 1 346 ? -10.801 -1.452 -6.483 1.00 86.44 346 ILE A CA 1
ATOM 2860 C C . ILE A 1 346 ? -11.485 -0.437 -7.408 1.00 86.44 346 ILE A C 1
ATOM 2862 O O . ILE A 1 346 ? -12.589 -0.698 -7.887 1.00 86.44 346 ILE A O 1
ATOM 2866 N N . GLU A 1 347 ? -10.837 0.694 -7.701 1.00 83.44 347 GLU A N 1
ATOM 2867 C CA . GLU A 1 347 ? -11.343 1.672 -8.674 1.00 83.44 347 GLU A CA 1
ATOM 2868 C C . GLU A 1 347 ? -11.532 1.055 -10.063 1.00 83.44 347 GLU A C 1
ATOM 2870 O O . GLU A 1 347 ? -12.522 1.353 -10.733 1.00 83.44 347 GLU A O 1
ATOM 2875 N N . LEU A 1 348 ? -10.608 0.191 -10.494 1.00 78.25 348 LEU A N 1
ATOM 2876 C CA . LEU A 1 348 ? -10.709 -0.492 -11.778 1.00 78.25 348 LEU A CA 1
ATOM 2877 C C . LEU A 1 348 ? -11.872 -1.472 -11.810 1.00 78.25 348 LEU A C 1
ATOM 2879 O O . LEU A 1 348 ? -12.688 -1.389 -12.726 1.00 78.25 348 LEU A O 1
ATOM 2883 N N . LEU A 1 349 ? -11.968 -2.369 -10.827 1.00 82.44 349 LEU A N 1
ATOM 2884 C CA . LEU A 1 349 ? -13.058 -3.347 -10.741 1.00 82.44 349 LEU A CA 1
ATOM 2885 C C . LEU A 1 349 ? -14.426 -2.671 -10.621 1.00 82.44 349 LEU A C 1
ATOM 2887 O O . LEU A 1 349 ? -15.427 -3.209 -11.093 1.00 82.44 349 LEU A O 1
ATOM 2891 N N . GLY A 1 350 ? -14.456 -1.476 -10.035 1.00 85.69 350 GLY A N 1
ATOM 2892 C CA . GLY A 1 350 ? -15.658 -0.700 -9.803 1.00 85.69 350 GLY A CA 1
ATOM 2893 C C . GLY A 1 350 ? -16.344 -1.106 -8.502 1.00 85.69 350 GLY A C 1
ATOM 2894 O O . GLY A 1 350 ? -16.479 -2.284 -8.164 1.00 85.69 350 GLY A O 1
ATOM 2895 N N . ASN A 1 351 ? -16.834 -0.102 -7.774 1.00 88.88 351 ASN A N 1
ATOM 2896 C CA . ASN A 1 351 ? -17.427 -0.293 -6.449 1.00 88.88 351 ASN A CA 1
ATOM 2897 C C . ASN A 1 351 ? -18.604 -1.282 -6.454 1.00 88.88 351 ASN A C 1
ATOM 2899 O O . ASN A 1 351 ? -18.801 -2.000 -5.479 1.00 88.88 351 ASN A O 1
ATOM 2903 N N . GLU A 1 352 ? -19.389 -1.336 -7.533 1.00 87.69 352 GLU A N 1
ATOM 2904 C CA . GLU A 1 352 ? -20.542 -2.236 -7.637 1.00 87.69 352 GLU A CA 1
ATOM 2905 C C . GLU A 1 352 ? -20.131 -3.714 -7.682 1.00 87.69 352 GLU A C 1
ATOM 2907 O O . GLU A 1 352 ? -20.684 -4.524 -6.938 1.00 87.69 352 GLU A O 1
ATOM 2912 N N . ASN A 1 353 ? -19.096 -4.055 -8.454 1.00 87.19 353 ASN A N 1
ATOM 2913 C CA . ASN A 1 353 ? -18.564 -5.418 -8.499 1.00 87.19 353 ASN A CA 1
ATOM 2914 C C . ASN A 1 353 ? -17.990 -5.830 -7.142 1.00 87.19 353 ASN A C 1
ATOM 2916 O O . ASN A 1 353 ? -18.328 -6.889 -6.618 1.00 87.19 353 ASN A O 1
ATOM 2920 N N . VAL A 1 354 ? -17.233 -4.942 -6.493 1.00 88.75 354 VAL A N 1
ATOM 2921 C CA . VAL A 1 354 ? -16.692 -5.199 -5.148 1.00 88.75 354 VAL A CA 1
ATOM 2922 C C . VAL A 1 354 ? -17.806 -5.403 -4.108 1.00 88.75 354 VAL A C 1
ATOM 2924 O O . VAL A 1 354 ? -17.716 -6.282 -3.244 1.00 88.75 354 VAL A O 1
ATOM 2927 N N . ARG A 1 355 ? -18.912 -4.651 -4.207 1.00 91.19 355 ARG A N 1
ATOM 2928 C CA . ARG A 1 355 ? -20.112 -4.876 -3.378 1.00 91.19 355 ARG A CA 1
ATOM 2929 C C . ARG A 1 355 ? -20.778 -6.220 -3.674 1.00 91.19 355 ARG A C 1
ATOM 2931 O O . ARG A 1 355 ? -21.349 -6.814 -2.757 1.00 91.19 355 ARG A O 1
ATOM 2938 N N . ASN A 1 356 ? -20.728 -6.700 -4.914 1.00 89.19 356 ASN A N 1
ATOM 2939 C CA . ASN A 1 356 ? -21.257 -8.009 -5.304 1.00 89.19 356 ASN A CA 1
ATOM 2940 C C . ASN A 1 356 ? -20.384 -9.165 -4.800 1.00 89.19 356 ASN A C 1
ATOM 2942 O O . ASN A 1 356 ? -20.931 -10.207 -4.439 1.00 89.19 356 ASN A O 1
ATOM 2946 N N . PHE A 1 357 ? -19.071 -8.956 -4.670 1.00 88.88 357 PHE A N 1
ATOM 2947 C CA . PHE A 1 357 ? -18.141 -9.880 -4.004 1.00 88.88 357 PHE A CA 1
ATOM 2948 C C . PHE A 1 357 ? -18.252 -9.871 -2.472 1.00 88.88 357 PHE A C 1
ATOM 2950 O O . PHE A 1 357 ? -17.635 -10.693 -1.802 1.00 88.88 357 PHE A O 1
ATOM 2957 N N . THR A 1 358 ? -19.035 -8.944 -1.910 1.00 90.31 358 THR A N 1
ATOM 2958 C CA . THR A 1 358 ? -19.248 -8.791 -0.465 1.00 90.31 358 THR A CA 1
ATOM 2959 C C . THR A 1 358 ? -20.729 -8.991 -0.121 1.00 90.31 358 THR A C 1
ATOM 2961 O O . THR A 1 358 ? -21.476 -8.040 0.117 1.00 90.31 358 THR A O 1
ATOM 2964 N N . LYS A 1 359 ? -21.203 -10.236 -0.138 1.00 88.50 359 LYS A N 1
ATOM 2965 C CA . LYS A 1 359 ? -22.617 -10.614 0.034 1.00 88.50 359 LYS A CA 1
ATOM 2966 C C . LYS A 1 359 ? -23.039 -10.755 1.494 1.00 88.50 359 LYS A C 1
ATOM 2968 O O . LYS A 1 359 ? -24.210 -10.533 1.797 1.00 88.50 359 LYS A O 1
ATOM 2973 N N . ASN A 1 360 ? -22.118 -11.116 2.384 1.00 89.88 360 ASN A N 1
ATOM 2974 C CA . ASN A 1 360 ? -22.384 -11.349 3.807 1.00 89.88 360 ASN A CA 1
ATOM 2975 C C . ASN A 1 360 ? -21.264 -10.789 4.709 1.00 89.88 360 ASN A C 1
ATOM 2977 O O . ASN A 1 360 ? -20.221 -10.332 4.234 1.00 89.88 360 ASN A O 1
ATOM 2981 N N . MET A 1 361 ? -21.503 -10.793 6.024 1.00 89.06 361 MET A N 1
ATOM 2982 C CA . MET A 1 361 ? -20.571 -10.225 7.003 1.00 89.06 361 MET A CA 1
ATOM 2983 C C . MET A 1 361 ? -19.235 -10.984 7.067 1.00 89.06 361 MET A C 1
ATOM 2985 O O . MET A 1 361 ? -18.191 -10.376 7.296 1.00 89.06 361 MET A O 1
ATOM 2989 N N . PHE A 1 362 ? -19.242 -12.296 6.806 1.00 88.75 362 PHE A N 1
ATOM 2990 C CA . PHE A 1 362 ? -18.022 -13.103 6.755 1.00 88.75 362 PHE A CA 1
ATOM 2991 C C . PHE A 1 362 ? -17.101 -12.660 5.610 1.00 88.75 362 PHE A C 1
ATOM 2993 O O . PHE A 1 362 ? -15.912 -12.428 5.825 1.00 88.75 362 PHE A O 1
ATOM 3000 N N . GLU A 1 363 ? -17.652 -12.469 4.412 1.00 89.38 363 GLU A N 1
ATOM 3001 C CA . GLU A 1 363 ? -16.917 -11.964 3.248 1.00 89.38 363 GLU A CA 1
ATOM 3002 C C . GLU A 1 363 ? -16.405 -10.543 3.480 1.00 89.38 363 GLU A C 1
ATOM 3004 O O . GLU A 1 363 ? -15.243 -10.254 3.202 1.00 89.38 363 GLU A O 1
ATOM 3009 N N . PHE A 1 364 ? -17.228 -9.675 4.073 1.00 91.00 364 PHE A N 1
ATOM 3010 C CA . PHE A 1 364 ? -16.805 -8.326 4.443 1.00 91.00 364 PHE A CA 1
ATOM 3011 C C . PHE A 1 364 ? -15.611 -8.342 5.405 1.00 91.00 364 PHE A C 1
ATOM 3013 O O . PHE A 1 364 ? -14.615 -7.660 5.155 1.00 91.00 364 PHE A O 1
ATOM 3020 N N . LYS A 1 365 ? -15.674 -9.159 6.465 1.00 89.31 365 LYS A N 1
ATOM 3021 C CA . LYS A 1 365 ? -14.587 -9.328 7.441 1.00 89.31 365 LYS A CA 1
ATOM 3022 C C . LYS A 1 365 ? -13.317 -9.860 6.779 1.00 89.31 365 LYS A C 1
ATOM 3024 O O . LYS A 1 365 ? -12.226 -9.362 7.058 1.00 89.31 365 LYS A O 1
ATOM 3029 N N . TYR A 1 366 ? -13.457 -10.846 5.894 1.00 88.62 366 TYR A N 1
ATOM 3030 C CA . TYR A 1 366 ? -12.337 -11.431 5.164 1.00 88.62 366 TYR A CA 1
ATOM 3031 C C . TYR A 1 366 ? -11.645 -10.401 4.265 1.00 88.62 366 TYR A C 1
ATOM 3033 O O . TYR A 1 366 ? -10.435 -10.207 4.380 1.00 88.62 366 TYR A O 1
ATOM 3041 N N . ASN A 1 367 ? -12.416 -9.675 3.452 1.00 89.12 367 ASN A N 1
ATOM 3042 C CA . ASN A 1 367 ? -11.890 -8.659 2.542 1.00 89.12 367 ASN A CA 1
ATOM 3043 C C . ASN A 1 367 ? -11.217 -7.529 3.326 1.00 89.12 367 ASN A C 1
ATOM 3045 O O . ASN A 1 367 ? -10.065 -7.191 3.067 1.00 89.12 367 ASN A O 1
ATOM 3049 N N . LEU A 1 368 ? -11.884 -6.996 4.355 1.00 88.75 368 LEU A N 1
ATOM 3050 C CA . LEU A 1 368 ? -11.366 -5.874 5.138 1.00 88.75 368 LEU A CA 1
ATOM 3051 C C . LEU A 1 368 ? -10.069 -6.211 5.892 1.00 88.75 368 LEU A C 1
ATOM 3053 O O . LEU A 1 368 ? -9.219 -5.339 6.069 1.00 88.75 368 LEU A O 1
ATOM 3057 N N . LYS A 1 369 ? -9.878 -7.471 6.309 1.00 87.50 369 LYS A N 1
ATOM 3058 C CA . LYS A 1 369 ? -8.618 -7.924 6.918 1.00 87.50 369 LYS A CA 1
ATOM 3059 C C . LYS A 1 369 ? -7.437 -7.787 5.953 1.00 87.50 369 LYS A C 1
ATOM 3061 O O . LYS A 1 369 ? -6.346 -7.439 6.405 1.00 87.50 369 LYS A O 1
ATOM 3066 N N . ASN A 1 370 ? -7.671 -8.029 4.665 1.00 87.25 370 ASN A N 1
ATOM 3067 C CA . ASN A 1 370 ? -6.666 -7.914 3.609 1.00 87.25 370 ASN A CA 1
ATOM 3068 C C . ASN A 1 370 ? -6.511 -6.472 3.092 1.00 87.25 370 ASN A C 1
ATOM 3070 O O . ASN A 1 370 ? -5.489 -6.155 2.495 1.00 87.25 370 ASN A O 1
ATOM 3074 N N . ILE A 1 371 ? -7.463 -5.572 3.370 1.00 88.62 371 ILE A N 1
ATOM 3075 C CA . ILE A 1 371 ? -7.327 -4.142 3.059 1.00 88.62 371 ILE A CA 1
ATOM 3076 C C . ILE A 1 371 ? -6.306 -3.474 3.992 1.00 88.62 371 ILE A C 1
ATOM 3078 O O . ILE A 1 371 ? -6.354 -3.626 5.223 1.00 88.62 371 ILE A O 1
ATOM 3082 N N . HIS A 1 372 ? -5.418 -2.684 3.392 1.00 86.81 372 HIS A N 1
ATOM 3083 C CA . HIS A 1 372 ? -4.407 -1.871 4.051 1.00 86.81 372 HIS A CA 1
ATOM 3084 C C . HIS A 1 372 ? -5.044 -0.944 5.092 1.00 86.81 372 HIS A C 1
ATOM 3086 O O . HIS A 1 372 ? -6.058 -0.294 4.829 1.00 86.81 372 HIS A O 1
ATOM 3092 N N . VAL A 1 373 ? -4.447 -0.861 6.286 1.00 84.12 373 VAL A N 1
ATOM 3093 C CA . VAL A 1 373 ? -5.065 -0.233 7.471 1.00 84.12 373 VAL A CA 1
ATOM 3094 C C . VAL A 1 373 ? -5.522 1.209 7.229 1.00 84.12 373 VAL A C 1
ATOM 3096 O O . VAL A 1 373 ? -6.614 1.581 7.656 1.00 84.12 373 VAL A O 1
ATOM 3099 N N . ASN A 1 374 ? -4.740 1.986 6.479 1.00 83.94 374 ASN A N 1
ATOM 3100 C CA . ASN A 1 374 ? -5.047 3.380 6.155 1.00 83.94 374 ASN A CA 1
ATOM 3101 C C . ASN A 1 374 ? -6.210 3.533 5.163 1.00 83.94 374 ASN A C 1
ATOM 3103 O O . ASN A 1 374 ? -6.899 4.548 5.183 1.00 83.94 374 ASN A O 1
ATOM 3107 N N . TYR A 1 375 ? -6.463 2.522 4.326 1.00 86.50 375 TYR A N 1
ATOM 3108 C CA . TYR A 1 375 ? -7.527 2.557 3.323 1.00 86.50 375 TYR A CA 1
ATOM 3109 C C . TYR A 1 375 ? -8.843 1.941 3.817 1.00 86.50 375 TYR A C 1
ATOM 3111 O O . TYR A 1 375 ? -9.887 2.139 3.200 1.00 86.50 375 TYR A O 1
ATOM 3119 N N . ARG A 1 376 ? -8.845 1.239 4.960 1.00 86.75 376 ARG A N 1
ATOM 3120 C CA . ARG A 1 376 ? -10.043 0.565 5.497 1.00 86.75 376 ARG A CA 1
ATOM 3121 C C . ARG A 1 376 ? -11.240 1.494 5.658 1.00 86.75 376 ARG A C 1
ATOM 3123 O O . ARG A 1 376 ? -12.340 1.115 5.274 1.00 86.75 376 ARG A O 1
ATOM 3130 N N . THR A 1 377 ? -11.041 2.698 6.193 1.00 82.19 377 THR A N 1
ATOM 3131 C CA . THR A 1 377 ? -12.138 3.662 6.380 1.00 82.19 377 THR A CA 1
ATOM 3132 C C . THR A 1 377 ? -12.771 4.036 5.041 1.00 82.19 377 THR A C 1
ATOM 3134 O O . THR A 1 377 ? -13.978 3.892 4.868 1.00 82.19 377 THR A O 1
ATOM 3137 N N . ASP A 1 378 ? -11.952 4.415 4.058 1.00 86.38 378 ASP A N 1
ATOM 3138 C CA . ASP A 1 378 ? -12.427 4.751 2.715 1.00 86.38 378 ASP A CA 1
ATOM 3139 C C . ASP A 1 378 ? -13.076 3.555 2.009 1.00 86.38 378 ASP A C 1
ATOM 3141 O O . ASP A 1 378 ? -14.079 3.718 1.317 1.00 86.38 378 ASP A O 1
ATOM 3145 N N . TYR A 1 379 ? -12.542 2.347 2.191 1.00 89.94 379 TYR A N 1
ATOM 3146 C CA . TYR A 1 379 ? -13.138 1.127 1.657 1.00 89.94 379 TYR A CA 1
ATOM 3147 C C . TYR A 1 379 ? -14.552 0.905 2.211 1.00 89.94 379 TYR A C 1
ATOM 3149 O O . TYR A 1 379 ? -15.494 0.659 1.458 1.00 89.94 379 TYR A O 1
ATOM 3157 N N . VAL A 1 380 ? -14.741 1.046 3.524 1.00 89.00 380 VAL A N 1
ATOM 3158 C CA . VAL A 1 380 ? -16.064 0.892 4.145 1.00 89.00 380 VAL A CA 1
ATOM 3159 C C . VAL A 1 380 ? -17.020 1.996 3.690 1.00 89.00 380 VAL A C 1
ATOM 3161 O O . VAL A 1 380 ? -18.150 1.703 3.300 1.00 89.00 380 VAL A O 1
ATOM 3164 N N . GLU A 1 381 ? -16.578 3.253 3.698 1.00 85.56 381 GLU A N 1
ATOM 3165 C CA . GLU A 1 381 ? -17.438 4.409 3.429 1.00 85.56 381 GLU A CA 1
ATOM 3166 C C . GLU A 1 381 ? -17.757 4.608 1.943 1.00 85.56 381 GLU A C 1
ATOM 3168 O O . GLU A 1 381 ? -18.907 4.872 1.588 1.00 85.56 381 GLU A O 1
ATOM 3173 N N . LYS A 1 382 ? -16.753 4.496 1.068 1.00 88.50 382 LYS A N 1
ATOM 3174 C CA . LYS A 1 382 ? -16.858 4.861 -0.354 1.00 88.50 382 LYS A CA 1
ATOM 3175 C C . LYS A 1 382 ? -17.091 3.648 -1.243 1.00 88.50 382 LYS A C 1
ATOM 3177 O O . LYS A 1 382 ? -17.891 3.720 -2.177 1.00 88.50 382 LYS A O 1
ATOM 3182 N N . VAL A 1 383 ? -16.413 2.536 -0.955 1.00 91.69 383 VAL A N 1
ATOM 3183 C CA . VAL A 1 383 ? -16.479 1.331 -1.793 1.00 91.69 383 VAL A CA 1
ATOM 3184 C C . VAL A 1 383 ? -17.700 0.509 -1.420 1.00 91.69 383 VAL A C 1
ATOM 3186 O O . VAL A 1 383 ? -18.631 0.430 -2.216 1.00 91.69 383 VAL A O 1
ATOM 3189 N N . ILE A 1 384 ? -17.755 -0.039 -0.203 1.00 92.44 384 ILE A N 1
ATOM 3190 C CA . ILE A 1 384 ? -18.893 -0.850 0.250 1.00 92.44 384 ILE A CA 1
ATOM 3191 C C . ILE A 1 384 ? -20.130 0.027 0.449 1.00 92.44 384 ILE A C 1
ATOM 3193 O O . ILE A 1 384 ? -21.195 -0.274 -0.089 1.00 92.44 384 ILE A O 1
ATOM 3197 N N . GLY A 1 385 ? -19.971 1.153 1.141 1.00 89.56 385 GLY A N 1
ATOM 3198 C CA . GLY A 1 385 ? -21.016 2.149 1.324 1.00 89.56 385 GLY A CA 1
ATOM 3199 C C . GLY A 1 385 ? -22.031 1.803 2.414 1.00 89.56 385 GLY A C 1
ATOM 3200 O O . GLY A 1 385 ? -22.267 0.642 2.765 1.00 89.56 385 GLY A O 1
ATOM 3201 N N . LYS A 1 386 ? -22.673 2.855 2.935 1.00 89.31 386 LYS A N 1
ATOM 3202 C CA . LYS A 1 386 ? -23.631 2.786 4.050 1.00 89.31 386 LYS A CA 1
ATOM 3203 C C . LYS A 1 386 ? -24.767 1.796 3.816 1.00 89.31 386 LYS A C 1
ATOM 3205 O O . LYS A 1 386 ? -25.039 0.971 4.682 1.00 89.31 386 LYS A O 1
ATOM 3210 N N . GLU A 1 387 ? -25.402 1.845 2.651 1.00 90.00 387 GLU A N 1
ATOM 3211 C CA . GLU A 1 387 ? -26.547 0.985 2.327 1.00 90.00 387 GLU A CA 1
ATOM 3212 C C . GLU A 1 387 ? -26.191 -0.500 2.409 1.00 90.00 387 GLU A C 1
ATOM 3214 O O . GLU A 1 387 ? -26.907 -1.280 3.037 1.00 90.00 387 GLU A O 1
ATOM 3219 N N . LYS A 1 388 ? -25.043 -0.888 1.844 1.00 91.19 388 LYS A N 1
ATOM 3220 C CA . LYS A 1 388 ? -24.595 -2.279 1.856 1.00 91.19 388 LYS A CA 1
ATOM 3221 C C . LYS A 1 388 ? -24.244 -2.729 3.270 1.00 91.19 388 LYS A C 1
ATOM 3223 O O . LYS A 1 388 ? -24.722 -3.774 3.690 1.00 91.19 388 LYS A O 1
ATOM 3228 N N . ILE A 1 389 ? -23.489 -1.939 4.034 1.00 90.31 389 ILE A N 1
ATOM 3229 C CA . ILE A 1 389 ? -23.169 -2.274 5.432 1.00 90.31 389 ILE A CA 1
ATOM 3230 C C . ILE A 1 389 ? -24.442 -2.414 6.279 1.00 90.31 389 ILE A C 1
ATOM 3232 O O . ILE A 1 389 ? -24.543 -3.343 7.075 1.00 90.31 389 ILE A O 1
ATOM 3236 N N . LEU A 1 390 ? -25.448 -1.554 6.085 1.00 90.44 390 LEU A N 1
ATOM 3237 C CA . LEU A 1 390 ? -26.725 -1.673 6.794 1.00 90.44 390 LEU A CA 1
ATOM 3238 C C . LEU A 1 390 ? -27.473 -2.971 6.460 1.00 90.44 390 LEU A C 1
ATOM 3240 O O . LEU A 1 390 ? -28.208 -3.458 7.321 1.00 90.44 390 LEU A O 1
ATOM 3244 N N . LEU A 1 391 ? -27.289 -3.517 5.254 1.00 90.94 391 LEU A N 1
ATOM 3245 C CA . LEU A 1 391 ? -27.799 -4.832 4.864 1.00 90.94 391 LEU A CA 1
ATOM 3246 C C . LEU A 1 391 ? -26.943 -5.983 5.398 1.00 90.94 391 LEU A C 1
ATOM 3248 O O . LEU A 1 391 ? -27.480 -7.064 5.593 1.00 90.94 391 LEU A O 1
ATOM 3252 N N . LEU A 1 392 ? -25.641 -5.788 5.607 1.00 91.19 392 LEU A N 1
ATOM 3253 C CA . LEU A 1 392 ? -24.746 -6.817 6.148 1.00 91.19 392 LEU A CA 1
ATOM 3254 C C . LEU A 1 392 ? -24.877 -6.957 7.667 1.00 91.19 392 LEU A C 1
ATOM 3256 O O . LEU A 1 392 ? -24.768 -8.057 8.191 1.00 91.19 392 LEU A O 1
ATOM 3260 N N . VAL A 1 393 ? -25.134 -5.850 8.362 1.00 92.31 393 VAL A N 1
ATOM 3261 C CA . VAL A 1 393 ? -25.261 -5.797 9.818 1.00 92.31 393 VAL A CA 1
ATOM 3262 C C . VAL A 1 393 ? -26.742 -5.828 10.197 1.00 92.31 393 VAL A C 1
ATOM 3264 O O . VAL A 1 393 ? -27.416 -4.787 10.256 1.00 92.31 393 VAL A O 1
ATOM 3267 N N . LYS A 1 394 ? -27.255 -7.044 10.410 1.00 89.88 394 LYS A N 1
ATOM 3268 C CA . LYS A 1 394 ? -28.662 -7.327 10.740 1.00 89.88 394 LYS A CA 1
ATOM 3269 C C . LYS A 1 394 ? -28.856 -7.776 12.186 1.00 89.88 394 LYS A C 1
ATOM 3271 O O . LYS A 1 394 ? -29.962 -7.663 12.703 1.00 89.88 394 LYS A O 1
ATOM 3276 N N . SER A 1 395 ? -27.806 -8.274 12.826 1.00 91.25 395 SER A N 1
ATOM 3277 C CA . SER A 1 395 ? -27.831 -8.835 14.175 1.00 91.25 395 SER A CA 1
ATOM 3278 C C . SER A 1 395 ? -26.786 -8.197 15.091 1.00 91.25 395 SER A C 1
ATOM 3280 O O . SER A 1 395 ? -25.826 -7.574 14.635 1.00 91.25 395 SER A O 1
ATOM 3282 N N . TYR A 1 396 ? -26.951 -8.409 16.400 1.00 91.06 396 TYR A N 1
ATOM 3283 C CA . TYR A 1 396 ? -25.975 -8.012 17.420 1.00 91.06 396 TYR A CA 1
ATOM 3284 C C . TYR A 1 396 ? -24.566 -8.565 17.124 1.00 91.06 396 TYR A C 1
ATOM 3286 O O . TYR A 1 396 ? -23.591 -7.821 17.221 1.00 91.06 396 TYR A O 1
ATOM 3294 N N . CYS A 1 397 ? -24.451 -9.837 16.720 1.00 89.75 397 CYS A N 1
ATOM 3295 C CA . CYS A 1 397 ? -23.157 -10.465 16.441 1.00 89.75 397 CYS A CA 1
ATOM 3296 C C . CYS A 1 397 ? -22.431 -9.755 15.293 1.00 89.75 397 CYS A C 1
ATOM 3298 O O . CYS A 1 397 ? -21.264 -9.396 15.425 1.00 89.75 397 CYS A O 1
ATOM 3300 N N . GLU A 1 398 ? -23.143 -9.483 14.196 1.00 92.06 398 GLU A N 1
ATOM 3301 C CA . GLU A 1 398 ? -22.584 -8.787 13.031 1.00 92.06 398 GLU A CA 1
ATOM 3302 C C . GLU A 1 398 ? -22.232 -7.331 13.355 1.00 92.06 398 GLU A C 1
ATOM 3304 O O . GLU A 1 398 ? -21.242 -6.804 12.851 1.00 92.06 398 GLU A O 1
ATOM 3309 N N . TYR A 1 399 ? -23.008 -6.671 14.220 1.00 93.06 399 TYR A N 1
ATOM 3310 C CA . TYR A 1 399 ? -22.681 -5.324 14.683 1.00 93.06 399 TYR A CA 1
ATOM 3311 C C . TYR A 1 399 ? -21.396 -5.321 15.514 1.00 93.06 399 TYR A C 1
ATOM 3313 O O . TYR A 1 399 ? -20.539 -4.461 15.323 1.00 93.06 399 TYR A O 1
ATOM 3321 N N . ASN A 1 400 ? -21.201 -6.321 16.370 1.00 90.56 400 ASN A N 1
ATOM 3322 C CA . ASN A 1 400 ? -19.975 -6.447 17.149 1.00 90.56 400 ASN A CA 1
ATOM 3323 C C . ASN A 1 400 ? -18.760 -6.814 16.298 1.00 90.56 400 ASN A C 1
ATOM 3325 O O . ASN A 1 400 ? -17.681 -6.270 16.536 1.00 90.56 400 ASN A O 1
ATOM 3329 N N . ASP A 1 401 ? -18.929 -7.666 15.287 1.00 88.50 401 ASP A N 1
ATOM 3330 C CA . ASP A 1 401 ? -17.901 -7.884 14.268 1.00 88.50 401 ASP A CA 1
ATOM 3331 C C . ASP A 1 401 ? -17.554 -6.568 13.556 1.00 88.50 401 ASP A C 1
ATOM 3333 O O . ASP A 1 401 ? -16.383 -6.266 13.346 1.00 88.50 401 ASP A O 1
ATOM 3337 N N . PHE A 1 402 ? -18.548 -5.738 13.228 1.00 89.31 402 PHE A N 1
ATOM 3338 C CA . PHE A 1 402 ? -18.305 -4.433 12.616 1.00 89.31 402 PHE A CA 1
ATOM 3339 C C . PHE A 1 402 ? -17.541 -3.485 13.555 1.00 89.31 402 PHE A C 1
ATOM 3341 O O . PHE A 1 402 ? -16.593 -2.834 13.118 1.00 89.31 402 PHE A O 1
ATOM 3348 N N . LEU A 1 403 ? -17.899 -3.435 14.843 1.00 89.12 403 LEU A N 1
ATOM 3349 C CA . LEU A 1 403 ? -17.206 -2.615 15.844 1.00 89.12 403 LEU A CA 1
ATOM 3350 C C . LEU A 1 403 ? -15.731 -3.003 16.018 1.00 89.12 403 LEU A C 1
ATOM 3352 O O . LEU A 1 403 ? -14.899 -2.127 16.235 1.00 89.12 403 LEU A O 1
ATOM 3356 N N . GLU A 1 404 ? -15.403 -4.294 15.918 1.00 85.06 404 GLU A N 1
ATOM 3357 C CA . GLU A 1 404 ? -14.020 -4.789 15.982 1.00 85.06 404 GLU A CA 1
ATOM 3358 C C . GLU A 1 404 ? -13.184 -4.325 14.776 1.00 85.06 404 GLU A C 1
ATOM 3360 O O . GLU A 1 404 ? -11.973 -4.118 14.877 1.00 85.06 404 GLU A O 1
ATOM 3365 N N . LEU A 1 405 ? -13.843 -4.161 13.630 1.00 78.06 405 LEU A N 1
ATOM 3366 C CA . LEU A 1 405 ? -13.218 -3.905 12.339 1.00 78.06 405 LEU A CA 1
ATOM 3367 C C . LEU A 1 405 ? -12.994 -2.421 12.032 1.00 78.06 405 LEU A C 1
ATOM 3369 O O . LEU A 1 405 ? -12.066 -2.084 11.289 1.00 78.06 405 LEU A O 1
ATOM 3373 N N . ILE A 1 406 ? -13.832 -1.533 12.566 1.00 75.00 406 ILE A N 1
ATOM 3374 C CA . ILE A 1 406 ? -13.693 -0.093 12.337 1.00 75.00 406 ILE A CA 1
ATOM 3375 C C . ILE A 1 406 ? -12.526 0.496 13.125 1.00 75.00 406 ILE A C 1
ATOM 3377 O O . ILE A 1 406 ? -12.254 0.135 14.270 1.00 75.00 406 ILE A O 1
ATOM 3381 N N . ASN A 1 407 ? -11.822 1.430 12.484 1.00 65.94 407 ASN A N 1
ATOM 3382 C CA . ASN A 1 407 ? -10.629 2.033 13.051 1.00 65.94 407 ASN A CA 1
ATOM 3383 C C . ASN A 1 407 ? -10.969 2.769 14.353 1.00 65.94 407 ASN A C 1
ATOM 3385 O O . ASN A 1 407 ? -11.930 3.543 14.425 1.00 65.94 407 ASN A O 1
ATOM 3389 N N . LYS A 1 408 ? -10.156 2.537 15.382 1.00 65.56 408 LYS A N 1
ATOM 3390 C CA . LYS A 1 408 ? -10.373 3.031 16.737 1.00 65.56 408 LYS A CA 1
ATOM 3391 C C . LYS A 1 408 ? -9.962 4.509 16.879 1.00 65.56 408 LYS A C 1
ATOM 3393 O O . LYS A 1 408 ? -9.079 4.849 17.666 1.00 65.56 408 LYS A O 1
ATOM 3398 N N . SER A 1 409 ? -10.561 5.372 16.063 1.00 68.31 409 SER A N 1
ATOM 3399 C CA . SER A 1 409 ? -10.308 6.815 16.043 1.00 68.31 409 SER A CA 1
ATOM 3400 C C . SER A 1 409 ? -11.075 7.564 17.137 1.00 68.31 409 SER A C 1
ATOM 3402 O O . SER A 1 409 ? -12.056 7.071 17.686 1.00 68.31 409 SER A O 1
ATOM 3404 N N . ASP A 1 410 ? -10.669 8.806 17.383 1.00 67.31 410 ASP A N 1
ATOM 3405 C CA . ASP A 1 410 ? -11.244 9.735 18.367 1.00 67.31 410 ASP A CA 1
ATOM 3406 C C . ASP A 1 410 ? -12.654 10.234 18.016 1.00 67.31 410 ASP A C 1
ATOM 3408 O O . ASP A 1 410 ? -13.197 11.081 18.710 1.00 67.31 410 ASP A O 1
ATOM 3412 N N . LYS A 1 411 ? -13.228 9.783 16.897 1.00 82.94 411 LYS A N 1
ATOM 3413 C CA . LYS A 1 411 ? -14.560 10.192 16.426 1.00 82.94 411 LYS A CA 1
ATOM 3414 C C . LYS A 1 411 ? -15.462 8.987 16.166 1.00 82.94 411 LYS A C 1
ATOM 3416 O O . LYS A 1 411 ? -16.363 9.054 15.326 1.00 82.94 411 LYS A O 1
ATOM 3421 N N . GLN A 1 412 ? -15.200 7.874 16.851 1.00 86.81 412 GLN A N 1
ATOM 3422 C CA . GLN A 1 412 ? -15.893 6.606 16.633 1.00 86.81 412 GLN A CA 1
ATOM 3423 C C . GLN A 1 412 ? -17.396 6.728 16.915 1.00 86.81 412 GLN A C 1
ATOM 3425 O O . GLN A 1 412 ? -18.196 6.219 16.132 1.00 86.81 412 GLN A O 1
ATOM 3430 N N . VAL A 1 413 ? -17.798 7.448 17.970 1.00 90.69 413 VAL A N 1
ATOM 3431 C CA . VAL A 1 413 ? -19.219 7.623 18.319 1.00 90.69 413 VAL A CA 1
ATOM 3432 C C . VAL A 1 413 ? -19.955 8.430 17.257 1.00 90.69 413 VAL A C 1
ATOM 3434 O O . VAL A 1 413 ? -20.991 7.988 16.767 1.00 90.69 413 VAL A O 1
ATOM 3437 N N . THR A 1 414 ? -19.397 9.565 16.832 1.00 89.81 414 THR A N 1
ATOM 3438 C CA . THR A 1 414 ? -19.979 10.398 15.767 1.00 89.81 414 THR A CA 1
ATOM 3439 C C . THR A 1 414 ? -20.106 9.627 14.456 1.00 89.81 414 THR A C 1
ATOM 3441 O O . THR A 1 414 ? -21.123 9.724 13.769 1.00 89.81 414 THR A O 1
ATOM 3444 N N . TYR A 1 415 ? -19.090 8.830 14.113 1.00 87.50 415 TYR A N 1
ATOM 3445 C CA . TYR A 1 415 ? -19.132 7.964 12.942 1.00 87.50 415 TYR A CA 1
ATOM 3446 C C . TYR A 1 415 ? -20.283 6.953 13.037 1.00 87.50 415 TYR A C 1
ATOM 3448 O O . TYR A 1 415 ? -21.130 6.910 12.147 1.00 87.50 415 TYR A O 1
ATOM 3456 N N . LEU A 1 416 ? -20.376 6.202 14.139 1.00 90.94 416 LEU A N 1
ATOM 3457 C CA . LEU A 1 416 ? -21.434 5.208 14.355 1.00 90.94 416 LEU A CA 1
ATOM 3458 C C . LEU A 1 416 ? -22.834 5.832 14.364 1.00 90.94 416 LEU A C 1
ATOM 3460 O O . LEU A 1 416 ? -23.749 5.275 13.755 1.00 90.94 416 LEU A O 1
ATOM 3464 N N . ALA A 1 417 ? -22.982 7.010 14.978 1.00 91.12 417 ALA A N 1
ATOM 3465 C CA . ALA A 1 417 ? -24.218 7.787 14.983 1.00 91.12 417 ALA A CA 1
ATOM 3466 C C . ALA A 1 417 ? -24.687 8.096 13.555 1.00 91.12 417 ALA A C 1
ATOM 3468 O O . ALA A 1 417 ? -25.824 7.801 13.191 1.00 91.12 417 ALA A O 1
ATOM 3469 N N . ASN A 1 418 ? -23.790 8.633 12.724 1.00 88.25 418 ASN A N 1
ATOM 3470 C CA . ASN A 1 418 ? -24.091 8.977 11.335 1.00 88.25 418 ASN A CA 1
ATOM 3471 C C . ASN A 1 418 ? -24.358 7.735 10.477 1.00 88.25 418 ASN A C 1
ATOM 3473 O O . ASN A 1 418 ? -25.138 7.778 9.518 1.00 88.25 418 ASN A O 1
ATOM 3477 N N . PHE A 1 419 ? -23.700 6.624 10.803 1.00 87.94 419 PHE A N 1
ATOM 3478 C CA . PHE A 1 419 ? -23.729 5.420 9.992 1.00 87.94 419 PHE A CA 1
ATOM 3479 C C . PHE A 1 419 ? -24.971 4.560 10.257 1.00 87.94 419 PHE A C 1
ATOM 3481 O O . PHE A 1 419 ? -25.708 4.259 9.319 1.00 87.94 419 PHE A O 1
ATOM 3488 N N . PHE A 1 420 ? -25.243 4.201 11.513 1.00 91.00 420 PHE A N 1
ATOM 3489 C CA . PHE A 1 420 ? -26.365 3.328 11.882 1.00 91.00 420 PHE A CA 1
ATOM 3490 C C . PHE A 1 420 ? -27.593 4.080 12.386 1.00 91.00 420 PHE A C 1
ATOM 3492 O O . PHE A 1 420 ? -28.705 3.577 12.234 1.00 91.00 420 PHE A O 1
ATOM 3499 N N . GLY A 1 421 ? -27.411 5.275 12.947 1.00 92.06 421 GLY A N 1
ATOM 3500 C CA . GLY A 1 421 ? -28.449 5.937 13.729 1.00 92.06 421 GLY A CA 1
ATOM 3501 C C . GLY A 1 421 ? -28.594 5.323 15.122 1.00 92.06 421 GLY A C 1
ATOM 3502 O O . GLY A 1 421 ? -28.201 4.182 15.381 1.00 92.06 421 GLY A O 1
ATOM 3503 N N . LYS A 1 422 ? -29.164 6.106 16.037 1.00 94.12 422 LYS A N 1
ATOM 3504 C CA . LYS A 1 422 ? -29.319 5.730 17.445 1.00 94.12 422 LYS A CA 1
ATOM 3505 C C . LYS A 1 422 ? -30.247 4.526 17.603 1.00 94.12 422 LYS A C 1
ATOM 3507 O O . LYS A 1 422 ? -29.914 3.571 18.297 1.00 94.12 422 LYS A O 1
ATOM 3512 N N . GLU A 1 423 ? -31.376 4.539 16.906 1.00 93.44 423 GLU A N 1
ATOM 3513 C CA . GLU A 1 423 ? -32.442 3.545 17.027 1.00 93.44 423 GLU A CA 1
ATOM 3514 C C . GLU A 1 423 ? -31.954 2.147 16.629 1.00 93.44 423 GLU A C 1
ATOM 3516 O O . GLU A 1 423 ? -32.225 1.162 17.317 1.00 93.44 423 GLU A O 1
ATOM 3521 N N . LYS A 1 424 ? -31.178 2.051 15.541 1.00 92.88 424 LYS A N 1
ATOM 3522 C CA . LYS A 1 424 ? -30.639 0.769 15.073 1.00 92.88 424 LYS A CA 1
ATOM 3523 C C . LYS A 1 424 ? -29.584 0.214 16.030 1.00 92.88 424 LYS A C 1
ATOM 3525 O O . LYS A 1 424 ? -29.570 -0.987 16.273 1.00 92.88 424 LYS A O 1
ATOM 3530 N N . ILE A 1 425 ? -28.741 1.069 16.611 1.00 95.12 425 ILE A N 1
ATOM 3531 C CA . ILE A 1 425 ? -27.755 0.646 17.618 1.00 95.12 425 ILE A CA 1
ATOM 3532 C C . ILE A 1 425 ? -28.459 0.145 18.881 1.00 95.12 425 ILE A C 1
ATOM 3534 O O . ILE A 1 425 ? -28.106 -0.910 19.405 1.00 95.12 425 ILE A O 1
ATOM 3538 N N . GLN A 1 426 ? -29.500 0.845 19.335 1.00 95.50 426 GLN A N 1
ATOM 3539 C CA . GLN A 1 426 ? -30.316 0.406 20.467 1.00 95.50 426 GLN A CA 1
ATOM 3540 C C . GLN A 1 426 ? -31.010 -0.937 20.205 1.00 95.50 426 GLN A C 1
ATOM 3542 O O . GLN A 1 426 ? -31.168 -1.723 21.138 1.00 95.50 426 GLN A O 1
ATOM 3547 N N . ALA A 1 427 ? -31.391 -1.236 18.960 1.00 94.12 427 ALA A N 1
ATOM 3548 C CA . ALA A 1 427 ? -31.953 -2.536 18.595 1.00 94.12 427 ALA A CA 1
ATOM 3549 C C . ALA A 1 427 ? -30.947 -3.696 18.742 1.00 94.12 427 ALA A C 1
ATOM 3551 O O . ALA A 1 427 ? -31.361 -4.829 18.948 1.00 94.12 427 ALA A O 1
ATOM 3552 N N . PHE A 1 428 ? -29.635 -3.429 18.703 1.00 95.25 428 PHE A N 1
ATOM 3553 C CA . PHE A 1 428 ? -28.590 -4.435 18.954 1.00 95.25 428 PHE A CA 1
ATOM 3554 C C . PHE A 1 428 ? -28.267 -4.641 20.439 1.00 95.25 428 PHE A C 1
ATOM 3556 O O . PHE A 1 428 ? -27.338 -5.377 20.776 1.00 95.25 428 PHE A O 1
ATOM 3563 N N . VAL A 1 429 ? -28.997 -3.968 21.328 1.00 94.19 429 VAL A N 1
ATOM 3564 C CA . VAL A 1 429 ? -28.810 -4.033 22.774 1.00 94.19 429 VAL A CA 1
ATOM 3565 C C . VAL A 1 429 ? -30.071 -4.625 23.396 1.00 94.19 429 VAL A C 1
ATOM 3567 O O . VAL A 1 429 ? -31.093 -3.968 23.512 1.00 94.19 429 VAL A O 1
ATOM 3570 N N . GLU A 1 430 ? -30.023 -5.874 23.821 1.00 93.44 430 GLU A N 1
ATOM 3571 C CA . GLU A 1 430 ? -31.127 -6.575 24.491 1.00 93.44 430 GLU A CA 1
ATOM 3572 C C . GLU A 1 430 ? -30.757 -6.996 25.919 1.00 93.44 430 GLU A C 1
ATOM 3574 O O . GLU A 1 430 ? -31.636 -7.269 26.729 1.00 93.44 430 GLU A O 1
ATOM 3579 N N . SER A 1 431 ? -29.464 -7.004 26.262 1.00 94.00 431 SER A N 1
ATOM 3580 C CA . SER A 1 431 ? -28.968 -7.373 27.593 1.00 94.00 431 SER A CA 1
ATOM 3581 C C . SER A 1 431 ? -27.741 -6.563 28.021 1.00 94.00 431 SER A C 1
ATOM 3583 O O . SER A 1 431 ? -27.013 -6.008 27.193 1.00 94.00 431 SER A O 1
ATOM 3585 N N . HIS A 1 432 ? -27.462 -6.548 29.328 1.00 93.56 432 HIS A N 1
ATOM 3586 C CA . HIS A 1 432 ? -26.257 -5.934 29.897 1.00 93.56 432 HIS A CA 1
ATOM 3587 C C . HIS A 1 432 ? -24.955 -6.544 29.343 1.00 93.56 432 HIS A C 1
ATOM 3589 O O . HIS A 1 432 ? -23.999 -5.813 29.093 1.00 93.56 432 HIS A O 1
ATOM 3595 N N . CYS A 1 433 ? -24.922 -7.856 29.074 1.00 94.19 433 CYS A N 1
ATOM 3596 C CA . CYS A 1 433 ? -23.766 -8.509 28.455 1.00 94.19 433 CYS A CA 1
ATOM 3597 C C . CYS A 1 433 ? -23.441 -7.897 27.089 1.00 94.19 433 CYS A C 1
ATOM 3599 O O . CYS A 1 433 ? -22.278 -7.646 26.794 1.00 94.19 433 CYS A O 1
ATOM 3601 N N . GLN A 1 434 ? -24.458 -7.606 26.273 1.00 95.00 434 GLN A N 1
ATOM 3602 C CA . GLN A 1 434 ? -24.262 -6.994 24.956 1.00 95.00 434 GLN A CA 1
ATOM 3603 C C . GLN A 1 434 ? -23.800 -5.536 25.064 1.00 95.00 434 GLN A C 1
ATOM 3605 O O . GLN A 1 434 ? -22.960 -5.116 24.271 1.00 95.00 434 GLN A O 1
ATOM 3610 N N . VAL A 1 435 ? -24.277 -4.784 26.068 1.00 95.06 435 VAL A N 1
ATOM 3611 C CA . VAL A 1 435 ? -23.749 -3.441 26.382 1.00 95.06 435 VAL A CA 1
ATOM 3612 C C . VAL A 1 435 ? -22.254 -3.512 26.681 1.00 95.06 435 VAL A C 1
ATOM 3614 O O . VAL A 1 435 ? -21.470 -2.786 26.076 1.00 95.06 435 VAL A O 1
ATOM 3617 N N . ILE A 1 436 ? -21.849 -4.415 27.575 1.00 95.19 436 ILE A N 1
ATOM 3618 C CA . ILE A 1 436 ? -20.445 -4.610 27.962 1.00 95.19 436 ILE A CA 1
ATOM 3619 C C . ILE A 1 436 ? -19.599 -5.013 26.749 1.00 95.19 436 ILE A C 1
ATOM 3621 O O . ILE A 1 436 ? -18.529 -4.449 26.518 1.00 95.19 436 ILE A O 1
ATOM 3625 N N . ASP A 1 437 ? -20.090 -5.956 25.945 1.00 94.19 437 ASP A N 1
ATOM 3626 C CA . ASP A 1 437 ? -19.396 -6.464 24.761 1.00 94.1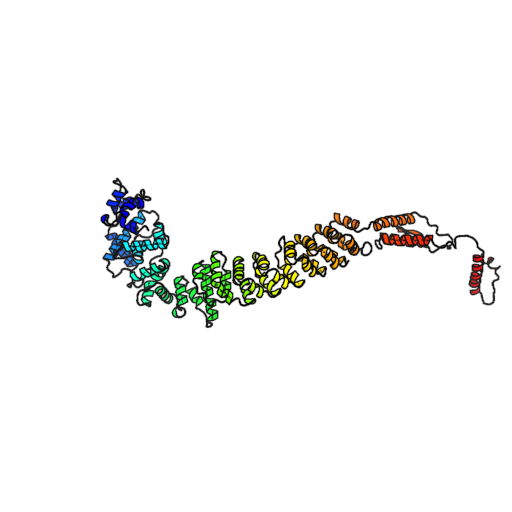9 437 ASP A CA 1
ATOM 3627 C C . ASP A 1 437 ? -19.162 -5.351 23.720 1.00 94.19 437 ASP A C 1
ATOM 3629 O O . ASP A 1 437 ? -18.061 -5.216 23.177 1.00 94.19 437 ASP A O 1
ATOM 3633 N N . GLN A 1 438 ? -20.163 -4.492 23.497 1.00 94.44 438 GLN A N 1
ATOM 3634 C CA . GLN A 1 438 ? -20.027 -3.310 22.644 1.00 94.44 438 GLN A CA 1
ATOM 3635 C C . GLN A 1 438 ? -19.030 -2.302 23.229 1.00 94.44 438 GLN A C 1
ATOM 3637 O O . GLN A 1 438 ? -18.095 -1.903 22.539 1.00 94.44 438 GLN A O 1
ATOM 3642 N N . LEU A 1 439 ? -19.166 -1.930 24.508 1.00 93.75 439 LEU A N 1
ATOM 3643 C CA . LEU A 1 439 ? -18.283 -0.957 25.167 1.00 93.75 439 LEU A CA 1
ATOM 3644 C C . LEU A 1 439 ? -16.810 -1.390 25.160 1.00 93.75 439 LEU A C 1
ATOM 3646 O O . LEU A 1 439 ? -15.921 -0.557 24.979 1.00 93.75 439 LEU A O 1
ATOM 3650 N N . ASN A 1 440 ? -16.535 -2.688 25.290 1.00 92.75 440 ASN A N 1
ATOM 3651 C CA . ASN A 1 440 ? -15.176 -3.226 25.219 1.00 92.75 440 ASN A CA 1
ATOM 3652 C C . ASN A 1 440 ? -14.535 -3.087 23.826 1.00 92.75 440 ASN A C 1
ATOM 3654 O O . ASN A 1 440 ? -13.307 -3.037 23.726 1.00 92.75 440 ASN A O 1
ATOM 3658 N N . ARG A 1 441 ? -15.338 -2.984 22.757 1.00 90.94 441 ARG A N 1
ATOM 3659 C CA . ARG A 1 441 ? -14.865 -2.748 21.377 1.00 90.94 441 ARG A CA 1
ATOM 3660 C C . ARG A 1 441 ? -14.734 -1.264 21.028 1.00 90.94 441 ARG A C 1
ATOM 3662 O O . ARG A 1 441 ? -14.033 -0.930 20.073 1.00 90.94 441 ARG A O 1
ATOM 3669 N N . ILE A 1 442 ? -15.344 -0.379 21.814 1.00 91.75 442 ILE A N 1
ATOM 3670 C CA . ILE A 1 442 ? -15.194 1.076 21.699 1.00 91.75 442 ILE A CA 1
ATOM 3671 C C . ILE A 1 442 ? -13.919 1.541 22.418 1.00 91.75 442 ILE A C 1
ATOM 3673 O O . ILE A 1 442 ? -13.517 0.980 23.445 1.00 91.75 442 ILE A O 1
ATOM 3677 N N . GLN A 1 443 ? -13.267 2.579 21.881 1.00 89.44 443 GLN A N 1
ATOM 3678 C CA . GLN A 1 443 ? -12.120 3.212 22.542 1.00 89.44 443 GLN A CA 1
ATOM 3679 C C . GLN A 1 443 ? -12.478 3.690 23.955 1.00 89.44 443 GLN A C 1
ATOM 3681 O O . GLN A 1 443 ? -13.522 4.323 24.097 1.00 89.44 443 GLN A O 1
ATOM 3686 N N . PRO A 1 444 ? -11.614 3.495 24.975 1.00 90.62 444 PRO A N 1
ATOM 3687 C CA . PRO A 1 444 ? -11.913 3.877 26.358 1.00 90.62 444 PRO A CA 1
ATOM 3688 C C . PRO A 1 444 ? -12.478 5.295 26.503 1.00 90.62 444 PRO A C 1
ATOM 3690 O O . PRO A 1 444 ? -13.564 5.462 27.043 1.00 90.62 444 PRO A O 1
ATOM 3693 N N . LYS A 1 445 ? -11.830 6.289 25.882 1.00 90.31 445 LYS A N 1
ATOM 3694 C CA . LYS A 1 445 ? -12.257 7.700 25.908 1.00 90.31 445 LYS A CA 1
ATOM 3695 C C . LYS A 1 445 ? -13.607 8.002 25.241 1.00 90.31 445 LYS A C 1
ATOM 3697 O O . LYS A 1 445 ? -14.190 9.046 25.497 1.00 90.31 445 LYS A O 1
ATOM 3702 N N . GLU A 1 446 ? -14.087 7.116 24.372 1.00 91.94 446 GLU A N 1
ATOM 3703 C CA . GLU A 1 446 ? -15.355 7.260 23.647 1.00 91.94 446 GLU A CA 1
ATOM 3704 C C . GLU A 1 446 ? -16.490 6.464 24.318 1.00 91.94 446 GLU A C 1
ATOM 3706 O O . GLU A 1 446 ? -17.653 6.624 23.947 1.00 91.94 446 GLU A O 1
ATOM 3711 N N . ARG A 1 447 ? -16.199 5.605 25.309 1.00 93.06 447 ARG A N 1
ATOM 3712 C CA . ARG A 1 447 ? -17.198 4.724 25.942 1.00 93.06 447 ARG A CA 1
ATOM 3713 C C . ARG A 1 447 ? -18.326 5.507 26.593 1.00 93.06 447 ARG A C 1
ATOM 3715 O O . ARG A 1 447 ? -19.491 5.150 26.418 1.00 93.06 447 ARG A O 1
ATOM 3722 N N . TYR A 1 448 ? -18.001 6.577 27.318 1.00 93.75 448 TYR A N 1
ATOM 3723 C CA . TYR A 1 448 ? -19.009 7.411 27.970 1.00 93.75 448 TYR A CA 1
ATOM 3724 C C . TYR A 1 448 ? -19.931 8.082 26.943 1.00 93.75 448 TYR A C 1
ATOM 3726 O O . TYR A 1 448 ? -21.156 8.056 27.084 1.00 93.75 448 TYR A O 1
ATOM 3734 N N . ALA A 1 449 ? -19.362 8.611 25.857 1.00 93.50 449 ALA A N 1
ATOM 3735 C CA . ALA A 1 449 ? -20.128 9.176 24.749 1.00 93.50 449 ALA A CA 1
ATOM 3736 C C . ALA A 1 449 ? -20.990 8.110 24.047 1.00 93.50 449 ALA A C 1
ATOM 3738 O O . ALA A 1 449 ? -22.158 8.361 23.766 1.00 93.50 449 ALA A O 1
ATOM 3739 N N . TYR A 1 450 ? -20.471 6.898 23.836 1.00 94.88 450 TYR A N 1
ATOM 3740 C CA . TYR A 1 450 ? -21.225 5.784 23.256 1.00 94.88 450 TYR A CA 1
ATOM 3741 C C . TYR A 1 450 ? -22.432 5.398 24.123 1.00 94.88 450 TYR A C 1
ATOM 3743 O O . TYR A 1 450 ? -23.559 5.295 23.630 1.00 94.88 450 TYR A O 1
ATOM 3751 N N . LEU A 1 451 ? -22.216 5.245 25.434 1.00 95.25 451 LEU A N 1
ATOM 3752 C CA . LEU A 1 451 ? -23.270 4.912 26.390 1.00 95.25 451 LEU A CA 1
ATOM 3753 C C . LEU A 1 451 ? -24.349 6.000 26.442 1.00 95.25 451 LEU A C 1
ATOM 3755 O O . LEU A 1 451 ? -25.535 5.689 26.467 1.00 95.25 451 LEU A O 1
ATOM 3759 N N . THR A 1 452 ? -23.958 7.272 26.447 1.00 93.50 452 THR A N 1
ATOM 3760 C CA . THR A 1 452 ? -24.888 8.398 26.632 1.00 93.50 452 THR A CA 1
ATOM 3761 C C . THR A 1 452 ? -25.618 8.788 25.348 1.00 93.50 452 THR A C 1
ATOM 3763 O O . THR A 1 452 ? -26.826 9.028 25.375 1.00 93.50 452 THR A O 1
ATOM 3766 N N . GLN A 1 453 ? -24.917 8.830 24.214 1.00 94.50 453 GLN A N 1
ATOM 3767 C CA . GLN A 1 453 ? -25.454 9.338 22.950 1.00 94.50 453 GLN A CA 1
ATOM 3768 C C . GLN A 1 453 ? -26.138 8.247 22.121 1.00 94.50 453 GLN A C 1
ATOM 3770 O O . GLN A 1 453 ? -27.156 8.524 21.483 1.00 94.50 453 GLN A O 1
ATOM 3775 N N . LEU A 1 454 ? -25.613 7.015 22.141 1.00 95.56 454 LEU A N 1
ATOM 3776 C CA . LEU A 1 454 ? -26.079 5.932 21.268 1.00 95.56 454 LEU A CA 1
ATOM 3777 C C . LEU A 1 454 ? -26.935 4.907 22.007 1.00 95.56 454 LEU A C 1
ATOM 3779 O O . LEU A 1 454 ? -28.062 4.660 21.589 1.00 95.56 454 LEU A O 1
ATOM 3783 N N . ILE A 1 455 ? -26.465 4.359 23.131 1.00 95.25 455 ILE A N 1
ATOM 3784 C CA . ILE A 1 455 ? -27.312 3.471 23.948 1.00 95.25 455 ILE A CA 1
ATOM 3785 C C . ILE A 1 455 ? -28.415 4.300 24.615 1.00 95.25 455 ILE A C 1
ATOM 3787 O O . ILE A 1 455 ? -29.602 4.035 24.435 1.00 95.25 455 ILE A O 1
ATOM 3791 N N . GLY A 1 456 ? -28.039 5.362 25.322 1.00 92.81 456 GLY A N 1
ATOM 3792 C CA . GLY A 1 456 ? -28.948 6.247 26.037 1.00 92.81 456 GLY A CA 1
ATOM 3793 C C . GLY A 1 456 ? -29.483 5.660 27.348 1.00 92.81 456 GLY A C 1
ATOM 3794 O O . GLY A 1 456 ? -29.547 4.447 27.551 1.00 92.81 456 GLY A O 1
ATOM 3795 N N . ALA A 1 457 ? -29.907 6.561 28.235 1.00 91.00 457 ALA A N 1
ATOM 3796 C CA . ALA A 1 457 ? -30.386 6.233 29.576 1.00 91.00 457 ALA A CA 1
ATOM 3797 C C . ALA A 1 457 ? -31.570 5.257 29.575 1.00 91.00 457 ALA A C 1
ATOM 3799 O O . ALA A 1 457 ? -31.529 4.244 30.260 1.00 91.00 457 ALA A O 1
ATOM 3800 N N . GLU A 1 458 ? -32.608 5.524 28.782 1.00 91.00 458 GLU A N 1
ATOM 3801 C CA . GLU A 1 458 ? -33.825 4.702 28.746 1.00 91.00 458 GLU A CA 1
ATOM 3802 C C . GLU A 1 458 ? -33.525 3.242 28.384 1.00 91.00 458 GLU A C 1
ATOM 3804 O O . GLU A 1 458 ? -33.939 2.315 29.085 1.00 91.00 458 GLU A O 1
ATOM 3809 N N . LYS A 1 459 ? -32.725 3.035 27.333 1.00 93.81 459 LYS A N 1
ATOM 3810 C CA . LYS A 1 459 ? -32.352 1.694 26.897 1.00 93.81 459 LYS A CA 1
ATOM 3811 C C . LYS A 1 459 ? -31.476 0.996 27.931 1.00 93.81 459 LYS A C 1
ATOM 3813 O O . LYS A 1 459 ? -31.726 -0.171 28.228 1.00 93.81 459 LYS A O 1
ATOM 3818 N N . LEU A 1 460 ? -30.506 1.707 28.512 1.00 92.44 460 LEU A N 1
ATOM 3819 C CA . LEU A 1 460 ? -29.658 1.176 29.578 1.00 92.44 460 LEU A CA 1
ATOM 3820 C C . LEU A 1 460 ? -30.492 0.717 30.783 1.00 92.44 460 LEU A C 1
ATOM 3822 O O . LEU A 1 460 ? -30.309 -0.398 31.256 1.00 92.44 460 LEU A O 1
ATOM 3826 N N . ARG A 1 461 ? -31.457 1.526 31.234 1.00 90.25 461 ARG A N 1
ATOM 3827 C CA . ARG A 1 461 ? -32.360 1.159 32.339 1.00 90.25 461 ARG A CA 1
ATOM 3828 C C . ARG A 1 461 ? -33.154 -0.108 32.017 1.00 90.25 461 ARG A C 1
ATOM 3830 O O . ARG A 1 461 ? -33.196 -1.021 32.836 1.00 90.25 461 ARG A O 1
ATOM 3837 N N . SER A 1 462 ? -33.688 -0.216 30.795 1.00 91.00 462 SER A N 1
ATOM 3838 C CA . SER A 1 462 ? -34.454 -1.400 30.374 1.00 91.00 462 SER A CA 1
ATOM 3839 C C . SER A 1 462 ? -33.645 -2.705 30.441 1.00 91.00 462 SER A C 1
ATOM 3841 O O . SER A 1 462 ? -34.165 -3.723 30.892 1.00 91.00 462 SER A O 1
ATOM 3843 N N . VAL A 1 463 ? -32.359 -2.683 30.064 1.00 92.62 463 VAL A N 1
ATOM 3844 C CA . VAL A 1 463 ? -31.515 -3.895 30.061 1.00 92.62 463 VAL A CA 1
ATOM 3845 C C . VAL A 1 463 ? -30.927 -4.245 31.423 1.00 92.62 463 VAL A C 1
ATOM 3847 O O . VAL A 1 463 ? -30.512 -5.385 31.619 1.00 92.62 463 VAL A O 1
ATOM 3850 N N . LEU A 1 464 ? -30.876 -3.288 32.354 1.00 90.25 464 LEU A N 1
ATOM 3851 C CA . LEU A 1 464 ? -30.433 -3.535 33.725 1.00 90.25 464 LEU A CA 1
ATOM 3852 C C . LEU A 1 464 ? -31.522 -4.204 34.575 1.00 90.25 464 LEU A C 1
ATOM 3854 O O . LEU A 1 464 ? -31.175 -4.894 35.527 1.00 90.25 464 LEU A O 1
ATOM 3858 N N . SER A 1 465 ? -32.808 -4.045 34.226 1.00 81.19 465 SER A N 1
ATOM 3859 C CA . SER A 1 465 ? -33.937 -4.764 34.851 1.00 81.19 465 SER A CA 1
ATOM 3860 C C . SER A 1 465 ? -33.910 -4.751 36.392 1.00 81.19 465 SER A C 1
ATOM 3862 O O . SER A 1 465 ? -34.130 -5.781 37.022 1.00 81.19 465 SER A O 1
ATOM 3864 N N . GLU A 1 466 ? -33.581 -3.604 36.997 1.00 81.31 466 GLU A N 1
ATOM 3865 C CA . GLU A 1 466 ? -33.475 -3.436 38.461 1.00 81.31 466 GLU A CA 1
ATOM 3866 C C . GLU A 1 466 ? -32.430 -4.353 39.147 1.00 81.31 466 GLU A C 1
ATOM 3868 O O . GLU A 1 466 ? -32.475 -4.571 40.353 1.00 81.31 466 GLU A O 1
ATOM 3873 N N . ASN A 1 467 ? -31.450 -4.887 38.406 1.00 87.56 467 ASN A N 1
ATOM 3874 C CA . ASN A 1 467 ? -30.460 -5.832 38.924 1.00 87.56 467 ASN A CA 1
ATOM 3875 C C . ASN A 1 467 ? -29.081 -5.181 39.132 1.00 87.56 467 ASN A C 1
ATOM 3877 O O . ASN A 1 467 ? -28.393 -4.798 38.179 1.00 87.56 467 ASN A O 1
ATOM 3881 N N . TRP A 1 468 ? -28.637 -5.107 40.389 1.00 90.00 468 TRP A N 1
ATOM 3882 C CA . TRP A 1 468 ? -27.362 -4.483 40.745 1.00 90.00 468 TRP A CA 1
ATOM 3883 C C . TRP A 1 468 ? -26.134 -5.230 40.210 1.00 90.00 468 TRP A C 1
ATOM 3885 O O . TRP A 1 468 ? -25.152 -4.570 39.880 1.00 90.00 468 TRP A O 1
ATOM 3895 N N . CYS A 1 469 ? -26.174 -6.560 40.045 1.00 91.06 469 CYS A N 1
ATOM 3896 C CA . CYS A 1 469 ? -25.059 -7.318 39.458 1.00 91.06 469 CYS A CA 1
ATOM 3897 C C . CYS A 1 469 ? -24.804 -6.877 38.009 1.00 91.06 469 CYS A C 1
ATOM 3899 O O . CYS A 1 469 ? -23.661 -6.772 37.566 1.00 91.06 469 CYS A O 1
ATOM 3901 N N . MET A 1 470 ? -25.879 -6.604 37.262 1.00 93.69 470 MET A N 1
ATOM 3902 C CA . MET A 1 470 ? -25.786 -6.127 35.880 1.00 93.69 470 MET A CA 1
ATOM 3903 C C . MET A 1 470 ? -25.201 -4.714 35.827 1.00 93.69 470 MET A C 1
ATOM 3905 O O . MET A 1 470 ? -24.353 -4.427 34.982 1.00 93.69 470 MET A O 1
ATOM 3909 N N . LEU A 1 471 ? -25.622 -3.847 36.754 1.00 93.31 471 LEU A N 1
ATOM 3910 C CA . LEU A 1 471 ? -25.095 -2.490 36.880 1.00 93.31 471 LEU A CA 1
ATOM 3911 C C . LEU A 1 471 ? -23.604 -2.506 37.234 1.00 93.31 471 LEU A C 1
ATOM 3913 O O . LEU A 1 471 ? -22.806 -1.843 36.574 1.00 93.31 471 LEU A O 1
ATOM 3917 N N . GLU A 1 472 ? -23.218 -3.302 38.228 1.00 94.19 472 GLU A N 1
ATOM 3918 C CA . GLU A 1 472 ? -21.827 -3.496 38.637 1.00 94.19 472 GLU A CA 1
ATOM 3919 C C . GLU A 1 472 ? -20.952 -3.920 37.445 1.00 94.19 472 GLU A C 1
ATOM 3921 O O . GLU A 1 472 ? -19.889 -3.342 37.205 1.00 94.19 472 GLU A O 1
ATOM 3926 N N . ALA A 1 473 ? -21.420 -4.893 36.657 1.00 94.12 473 ALA A N 1
ATOM 3927 C CA . ALA A 1 473 ? -20.702 -5.386 35.488 1.00 94.12 473 ALA A CA 1
ATOM 3928 C C . ALA A 1 473 ? -20.502 -4.302 34.413 1.00 94.12 473 ALA A C 1
ATOM 3930 O O . ALA A 1 473 ? -19.423 -4.223 33.825 1.00 94.12 473 ALA A O 1
ATOM 3931 N N . VAL A 1 474 ? -21.498 -3.437 34.183 1.00 94.44 474 VAL A N 1
ATOM 3932 C CA . VAL A 1 474 ? -21.378 -2.303 33.249 1.00 94.44 474 VAL A CA 1
ATOM 3933 C C . VAL A 1 474 ? -20.400 -1.251 33.781 1.00 94.44 474 VAL A C 1
ATOM 3935 O O . VAL A 1 474 ? -19.536 -0.800 33.032 1.00 94.44 474 VAL A O 1
ATOM 3938 N N . LEU A 1 475 ? -20.478 -0.885 35.066 1.00 94.56 475 LEU A N 1
ATOM 3939 C CA . LEU A 1 475 ? -19.614 0.140 35.674 1.00 94.56 475 LEU A CA 1
ATOM 3940 C C . LEU A 1 475 ? -18.129 -0.234 35.642 1.00 94.56 475 LEU A C 1
ATOM 3942 O O . LEU A 1 475 ? -17.282 0.640 35.456 1.00 94.56 475 LEU A O 1
ATOM 3946 N N . LYS A 1 476 ? -17.803 -1.526 35.765 1.00 94.31 476 LYS A N 1
ATOM 3947 C CA . LYS A 1 476 ? -16.419 -2.029 35.692 1.00 94.31 476 LYS A CA 1
ATOM 3948 C C . LYS A 1 476 ? -15.729 -1.763 34.350 1.00 94.31 476 LYS A C 1
ATOM 3950 O O . LYS A 1 476 ? -14.504 -1.814 34.292 1.00 94.31 476 LYS A O 1
ATOM 3955 N N . VAL A 1 477 ? -16.480 -1.470 33.286 1.00 94.38 477 VAL A N 1
ATOM 3956 C CA . VAL A 1 477 ? -15.927 -1.145 31.957 1.00 94.38 477 VAL A CA 1
ATOM 3957 C C . VAL A 1 477 ? -15.417 0.304 31.874 1.00 94.38 477 VAL A C 1
ATOM 3959 O O . VAL A 1 477 ? -14.662 0.642 30.958 1.00 94.38 477 VAL A O 1
ATOM 3962 N N . PHE A 1 478 ? -15.809 1.157 32.821 1.00 94.06 478 PHE A N 1
ATOM 3963 C CA . PHE A 1 478 ? -15.479 2.580 32.847 1.00 94.06 478 PHE A CA 1
ATOM 3964 C C . PHE A 1 478 ? -14.410 2.903 33.887 1.00 94.06 478 PHE A C 1
ATOM 3966 O O . PHE A 1 478 ? -14.258 2.194 34.892 1.00 94.06 478 PHE A O 1
ATOM 3973 N N . ASP A 1 479 ? -13.707 4.009 33.657 1.00 90.56 479 ASP A N 1
ATOM 3974 C CA . ASP A 1 479 ? -12.752 4.562 34.610 1.00 90.56 479 ASP A CA 1
ATOM 3975 C C . ASP A 1 479 ? -13.479 5.140 35.831 1.00 90.56 479 ASP A C 1
ATOM 3977 O O . ASP A 1 479 ? -14.644 5.541 35.763 1.00 90.56 479 ASP A O 1
ATOM 3981 N N . GLU A 1 480 ? -12.785 5.201 36.969 1.00 86.06 480 GLU A N 1
ATOM 3982 C CA . GLU A 1 480 ? -13.361 5.646 38.247 1.00 86.06 480 GLU A CA 1
ATOM 3983 C C . GLU A 1 480 ? -14.038 7.022 38.160 1.00 86.06 480 GLU A C 1
ATOM 3985 O O . GLU A 1 480 ? -15.109 7.219 38.730 1.00 86.06 480 GLU A O 1
ATOM 3990 N N . SER A 1 481 ? -13.467 7.944 37.381 1.00 85.12 481 SER A N 1
ATOM 3991 C CA . SER A 1 481 ? -13.971 9.313 37.206 1.00 85.12 481 SER A CA 1
ATOM 3992 C C . SER A 1 481 ? -15.281 9.414 36.409 1.00 85.12 481 SER A C 1
ATOM 3994 O O . SER A 1 481 ? -15.942 10.456 36.439 1.00 85.12 481 SER A O 1
ATOM 3996 N N . GLU A 1 482 ? -15.668 8.359 35.689 1.00 89.81 482 GLU A N 1
ATOM 3997 C CA . GLU A 1 482 ? -16.886 8.316 34.871 1.00 89.81 482 GLU A CA 1
ATOM 3998 C C . GLU A 1 482 ? -18.033 7.581 35.573 1.00 89.81 482 GLU A C 1
ATOM 4000 O O . GLU A 1 482 ? -19.202 7.848 35.290 1.00 89.81 482 GLU A O 1
ATOM 4005 N N . ARG A 1 483 ? -17.722 6.686 36.520 1.00 92.31 483 ARG A N 1
ATOM 4006 C CA . ARG A 1 483 ? -18.712 5.834 37.198 1.00 92.31 483 ARG A CA 1
ATOM 4007 C C . ARG A 1 483 ? -19.766 6.641 37.954 1.00 92.31 483 ARG A C 1
ATOM 4009 O O . ARG A 1 483 ? -20.948 6.335 37.822 1.00 92.31 483 ARG A O 1
ATOM 4016 N N . GLU A 1 484 ? -19.382 7.699 38.673 1.00 88.12 484 GLU A N 1
ATOM 4017 C CA . GLU A 1 484 ? -20.352 8.563 39.372 1.00 88.12 484 GLU A CA 1
ATOM 4018 C C . GLU A 1 484 ? -21.323 9.240 38.391 1.00 88.12 484 GLU A C 1
ATOM 4020 O O . GLU A 1 484 ? -22.533 9.263 38.625 1.00 88.12 484 GLU A O 1
ATOM 4025 N N . LYS A 1 485 ? -20.819 9.730 37.254 1.00 89.50 485 LYS A N 1
ATOM 4026 C CA . LYS A 1 485 ? -21.656 10.357 36.221 1.00 89.50 485 LYS A CA 1
ATOM 4027 C C . LYS A 1 485 ? -22.625 9.353 35.610 1.00 89.50 485 LYS A C 1
ATOM 4029 O O . LYS A 1 485 ? -23.787 9.666 35.391 1.00 89.50 485 LYS A O 1
ATOM 4034 N N . ILE A 1 486 ? -22.191 8.116 35.376 1.00 91.88 486 ILE A N 1
ATOM 4035 C CA . ILE A 1 486 ? -23.079 7.062 34.867 1.00 91.88 486 ILE A CA 1
ATOM 4036 C C . ILE A 1 486 ? -24.202 6.773 35.866 1.00 91.88 486 ILE A C 1
ATOM 4038 O O . ILE A 1 486 ? -25.367 6.682 35.476 1.00 91.88 486 ILE A O 1
ATOM 4042 N N . LEU A 1 487 ? -23.867 6.672 37.153 1.00 90.81 487 LEU A N 1
ATOM 4043 C CA . LEU A 1 487 ? -24.846 6.465 38.214 1.00 90.81 487 LEU A CA 1
ATOM 4044 C C . LEU A 1 487 ? -25.884 7.603 38.230 1.00 90.81 487 LEU A C 1
ATOM 4046 O O . LEU A 1 487 ? -27.084 7.347 38.120 1.00 90.81 487 LEU A O 1
ATOM 4050 N N . PHE A 1 488 ? -25.459 8.862 38.315 1.00 87.25 488 PHE A N 1
ATOM 4051 C CA . PHE A 1 488 ? -26.397 9.964 38.559 1.00 87.25 488 PHE A CA 1
ATOM 4052 C C . PHE A 1 488 ? -26.922 10.658 37.304 1.00 87.25 488 PHE A C 1
ATOM 4054 O O . PHE A 1 488 ? -28.114 10.956 37.246 1.00 87.25 488 PHE A O 1
ATOM 4061 N N . ASP A 1 489 ? -26.082 10.882 36.299 1.00 86.75 489 ASP A N 1
ATOM 4062 C CA . ASP A 1 489 ? -26.455 11.646 35.104 1.00 86.75 489 ASP A CA 1
ATOM 4063 C C . ASP A 1 489 ? -27.138 10.758 34.053 1.00 86.75 489 ASP A C 1
ATOM 4065 O O . ASP A 1 489 ? -27.989 11.228 33.298 1.00 86.75 489 ASP A O 1
ATOM 4069 N N . VAL A 1 490 ? -26.794 9.463 34.001 1.00 89.69 490 VAL A N 1
ATOM 4070 C CA . VAL A 1 490 ? -27.361 8.517 33.023 1.00 89.69 490 VAL A CA 1
ATOM 4071 C C . VAL A 1 490 ? -28.491 7.698 33.640 1.00 89.69 490 VAL A C 1
ATOM 4073 O O . VAL A 1 490 ? -29.635 7.750 33.177 1.00 89.69 490 VAL A O 1
ATOM 4076 N N . ILE A 1 491 ? -28.207 6.935 34.697 1.00 90.56 491 ILE A N 1
ATOM 4077 C CA . ILE A 1 491 ? -29.219 6.072 35.320 1.00 90.56 491 ILE A CA 1
ATOM 4078 C C . ILE A 1 491 ? -30.221 6.918 36.098 1.00 90.56 491 ILE A C 1
ATOM 4080 O O . ILE A 1 491 ? -31.422 6.746 35.908 1.00 90.56 491 ILE A O 1
ATOM 4084 N N . GLY A 1 492 ? -29.749 7.889 36.874 1.00 89.75 492 GLY A N 1
ATOM 4085 C CA . GLY A 1 492 ? -30.608 8.772 37.652 1.00 89.75 492 GLY A CA 1
ATOM 4086 C C . GLY A 1 492 ? -30.991 8.177 39.004 1.00 89.75 492 GLY A C 1
ATOM 4087 O O . GLY A 1 492 ? -31.090 6.963 39.181 1.00 89.75 492 GLY A O 1
ATOM 4088 N N . LEU A 1 493 ? -31.214 9.062 39.975 1.00 87.50 493 LEU A N 1
ATOM 4089 C CA . LEU A 1 493 ? -31.357 8.687 41.381 1.00 87.50 493 LEU A CA 1
ATOM 4090 C C . LEU A 1 493 ? -32.551 7.762 41.655 1.00 87.50 493 LEU A C 1
ATOM 4092 O O . LEU A 1 493 ? -32.423 6.810 42.422 1.00 87.50 493 LEU A O 1
ATOM 4096 N N . ASP A 1 494 ? -33.694 8.025 41.026 1.00 85.75 494 ASP A N 1
ATOM 4097 C CA . ASP A 1 494 ? -34.910 7.239 41.253 1.00 85.75 494 ASP A CA 1
ATOM 4098 C C . ASP A 1 494 ? -34.749 5.795 40.776 1.00 85.75 494 ASP A C 1
ATOM 4100 O O . ASP A 1 494 ? -35.181 4.868 41.455 1.00 85.75 494 ASP A O 1
ATOM 4104 N N . GLU A 1 495 ? -34.082 5.592 39.641 1.00 87.88 495 GLU A N 1
ATOM 4105 C CA . GLU A 1 495 ? -33.842 4.254 39.107 1.00 87.88 495 GLU A CA 1
ATOM 4106 C C . GLU A 1 495 ? -32.726 3.535 39.872 1.00 87.88 495 GLU A C 1
ATOM 4108 O O . GLU A 1 495 ? -32.836 2.345 40.164 1.00 87.88 495 GLU A O 1
ATOM 4113 N N . LEU A 1 496 ? -31.685 4.266 40.285 1.00 88.19 496 LEU A N 1
ATOM 4114 C CA . LEU A 1 496 ? -30.652 3.727 41.167 1.00 88.19 496 LEU A CA 1
ATOM 4115 C C . LEU A 1 496 ? -31.226 3.191 42.474 1.00 88.19 496 LEU A C 1
ATOM 4117 O O . LEU A 1 496 ? -30.777 2.149 42.934 1.00 88.19 496 LEU A O 1
ATOM 4121 N N . ARG A 1 497 ? -32.221 3.863 43.061 1.00 86.06 497 ARG A N 1
ATOM 4122 C CA . ARG A 1 497 ? -32.889 3.393 44.285 1.00 86.06 497 ARG A CA 1
ATOM 4123 C C . ARG A 1 497 ? -33.670 2.096 44.081 1.00 86.06 497 ARG A C 1
ATOM 4125 O O . ARG A 1 497 ? -33.833 1.351 45.042 1.00 86.06 497 ARG A O 1
ATOM 4132 N N . LYS A 1 498 ? -34.132 1.810 42.859 1.00 85.62 498 LYS A N 1
ATOM 4133 C CA . LYS A 1 498 ? -34.753 0.518 42.523 1.00 85.62 498 LYS A CA 1
ATOM 4134 C C . LYS A 1 498 ? -33.707 -0.580 42.355 1.00 85.62 498 LYS A C 1
ATOM 4136 O O . LYS A 1 498 ? -33.906 -1.684 42.840 1.00 85.62 498 LYS A O 1
ATOM 4141 N N . ILE A 1 499 ? -32.585 -0.258 41.707 1.00 85.19 499 ILE A N 1
ATOM 4142 C CA . ILE A 1 499 ? -31.476 -1.198 41.481 1.00 85.19 499 ILE A CA 1
ATOM 4143 C C . ILE A 1 499 ? -30.723 -1.505 42.789 1.00 85.19 499 ILE A C 1
ATOM 4145 O O . ILE A 1 499 ? -30.294 -2.635 43.008 1.00 85.19 499 ILE A O 1
ATOM 4149 N N . ILE A 1 500 ? -30.556 -0.504 43.657 1.00 84.44 500 ILE A N 1
ATOM 4150 C CA . ILE A 1 500 ? -29.826 -0.560 44.931 1.00 84.44 500 ILE A CA 1
ATOM 4151 C C . ILE A 1 500 ? -30.793 -0.186 46.071 1.00 84.44 500 ILE A C 1
ATOM 4153 O O . ILE A 1 500 ? -30.721 0.922 46.616 1.00 84.44 500 ILE A O 1
ATOM 4157 N N . PRO A 1 501 ? -31.736 -1.073 46.430 1.00 73.50 501 PRO A N 1
ATOM 4158 C CA . PRO A 1 501 ? -32.703 -0.789 47.478 1.00 73.50 501 PRO A CA 1
ATOM 4159 C C . PRO A 1 501 ? -32.018 -0.787 48.851 1.00 73.50 501 PRO A C 1
ATOM 4161 O O . PRO A 1 501 ? -31.506 -1.806 49.325 1.00 73.50 501 PRO A O 1
ATOM 4164 N N . LEU A 1 502 ? -32.027 0.370 49.517 1.00 68.44 502 LEU A N 1
ATOM 4165 C CA . LEU A 1 502 ? -31.466 0.524 50.859 1.00 68.44 502 LEU A CA 1
ATOM 4166 C C . LEU A 1 502 ? -32.153 -0.421 51.859 1.00 68.44 502 LEU A C 1
ATOM 4168 O O . LEU A 1 502 ? -33.378 -0.504 51.905 1.00 68.44 502 LEU A O 1
ATOM 4172 N N . GLY A 1 503 ? -31.348 -1.134 52.653 1.00 60.59 503 GLY A N 1
ATOM 4173 C CA . GLY A 1 503 ? -31.791 -1.955 53.788 1.00 60.59 503 GLY A CA 1
ATOM 4174 C C . GLY A 1 503 ? -32.351 -3.348 53.471 1.00 60.59 503 GLY A C 1
ATOM 4175 O O . GLY A 1 503 ? -32.621 -4.090 54.409 1.00 60.59 503 GLY A O 1
ATOM 4176 N N . SER A 1 504 ? -32.488 -3.739 52.196 1.00 57.97 504 SER A N 1
ATOM 4177 C CA . SER A 1 504 ? -32.930 -5.099 51.814 1.00 57.97 504 SER A CA 1
ATOM 4178 C C . SER A 1 504 ? -31.824 -5.963 51.197 1.00 57.97 504 SER A C 1
ATOM 4180 O O . SER A 1 504 ? -31.803 -7.173 51.426 1.00 57.97 504 SER A O 1
ATOM 4182 N N . ASP A 1 505 ? -30.865 -5.362 50.481 1.00 67.56 505 ASP A N 1
ATOM 4183 C CA . ASP A 1 505 ? -29.735 -6.086 49.893 1.00 67.56 505 ASP A CA 1
ATOM 4184 C C . ASP A 1 505 ? -28.405 -5.349 50.098 1.00 67.56 505 ASP A C 1
ATOM 4186 O O . ASP A 1 505 ? -27.922 -4.597 49.249 1.00 67.56 505 ASP A O 1
ATOM 4190 N N . LYS A 1 506 ? -27.777 -5.603 51.252 1.00 75.44 506 LYS A N 1
ATOM 4191 C CA . LYS A 1 506 ? -26.455 -5.062 51.598 1.00 75.44 506 LYS A CA 1
ATOM 4192 C C . LYS A 1 506 ? -25.377 -5.406 50.558 1.00 75.44 506 LYS A C 1
ATOM 4194 O O . LYS A 1 506 ? -24.443 -4.633 50.369 1.00 75.44 506 LYS A O 1
ATOM 4199 N N . ARG A 1 507 ? -25.541 -6.512 49.819 1.00 81.75 507 ARG A N 1
ATOM 4200 C CA . ARG A 1 507 ? -24.580 -6.939 48.790 1.00 81.75 507 ARG A CA 1
ATOM 4201 C C . ARG A 1 507 ? -24.513 -5.946 47.634 1.00 81.75 507 ARG A C 1
ATOM 4203 O O . ARG A 1 507 ? -23.433 -5.750 47.092 1.00 81.75 507 ARG A O 1
ATOM 4210 N N . ALA A 1 508 ? -25.628 -5.296 47.293 1.00 84.94 508 ALA A N 1
ATOM 4211 C CA . ALA A 1 508 ? -25.672 -4.293 46.232 1.00 84.94 508 ALA A CA 1
ATOM 4212 C C . ALA A 1 508 ? -24.807 -3.069 46.572 1.00 84.94 508 ALA A C 1
ATOM 4214 O O . ALA A 1 508 ? -24.023 -2.597 45.747 1.00 84.94 508 ALA A O 1
ATOM 4215 N N . ILE A 1 509 ? -24.918 -2.585 47.814 1.00 84.94 509 ILE A N 1
ATOM 4216 C CA . ILE A 1 509 ? -24.131 -1.457 48.326 1.00 84.94 509 ILE A CA 1
ATOM 4217 C C . ILE A 1 509 ? -22.654 -1.848 48.410 1.00 84.94 509 ILE A C 1
ATOM 4219 O O . ILE A 1 509 ? -21.803 -1.116 47.902 1.00 84.94 509 ILE A O 1
ATOM 4223 N N . ASP A 1 510 ? -22.358 -3.011 48.992 1.00 85.94 510 ASP A N 1
ATOM 4224 C CA . ASP A 1 510 ? -20.993 -3.522 49.152 1.00 85.94 510 ASP A CA 1
ATOM 4225 C C . ASP A 1 510 ? -20.304 -3.808 47.805 1.00 85.94 510 ASP A C 1
ATOM 4227 O O . ASP A 1 510 ? -19.081 -3.735 47.720 1.00 85.94 510 ASP A O 1
ATOM 4231 N N . ALA A 1 511 ? -21.058 -4.106 46.741 1.00 88.94 511 ALA A N 1
ATOM 4232 C CA . ALA A 1 511 ? -20.513 -4.340 45.405 1.00 88.94 511 ALA A CA 1
ATOM 4233 C C . ALA A 1 511 ? -20.265 -3.043 44.618 1.00 88.94 511 ALA A C 1
ATOM 4235 O O . ALA A 1 511 ? -19.241 -2.915 43.949 1.00 88.94 511 ALA A O 1
ATOM 4236 N N . ILE A 1 512 ? -21.185 -2.073 44.682 1.00 89.94 512 ILE A N 1
ATOM 4237 C CA . ILE A 1 512 ? -21.122 -0.861 43.848 1.00 89.94 512 ILE A CA 1
ATOM 4238 C C . ILE A 1 512 ? -20.293 0.247 44.501 1.00 89.94 512 ILE A C 1
ATOM 4240 O O . ILE A 1 512 ? -19.546 0.935 43.807 1.00 89.94 512 ILE A O 1
ATOM 4244 N N . THR A 1 513 ? -20.380 0.416 45.823 1.00 89.06 513 THR A N 1
ATOM 4245 C CA . THR A 1 513 ? -19.701 1.512 46.536 1.00 89.06 513 THR A CA 1
ATOM 4246 C C . THR A 1 513 ? -18.179 1.476 46.347 1.00 89.06 513 THR A C 1
ATOM 4248 O O . THR A 1 513 ? -17.616 2.513 45.998 1.00 89.06 513 THR A O 1
ATOM 4251 N N . PRO A 1 514 ? -17.487 0.321 46.455 1.00 90.94 514 PRO A N 1
ATOM 4252 C CA . PRO A 1 514 ? -16.036 0.264 46.261 1.00 90.94 514 PRO A CA 1
ATOM 4253 C C . PRO A 1 514 ? -15.576 0.560 44.829 1.00 90.94 514 PRO A C 1
ATOM 4255 O O . PRO A 1 514 ? -14.385 0.765 44.612 1.00 90.94 514 PRO A O 1
ATOM 4258 N N . LEU A 1 515 ? -16.485 0.576 43.845 1.00 90.88 515 LEU A N 1
ATOM 4259 C CA . LEU A 1 515 ? -16.150 0.966 42.475 1.00 90.88 515 LEU A CA 1
ATOM 4260 C C . LEU A 1 515 ? -15.975 2.483 42.325 1.00 90.88 515 LEU A C 1
ATOM 4262 O O . LEU A 1 515 ? -15.505 2.920 41.276 1.00 90.88 515 LEU A O 1
ATOM 4266 N N . LEU A 1 516 ? -16.358 3.282 43.323 1.00 89.38 516 LEU A N 1
ATOM 4267 C CA . LEU A 1 516 ? -16.204 4.733 43.307 1.00 89.38 516 LEU A CA 1
ATOM 4268 C C . LEU A 1 516 ? -14.968 5.191 44.101 1.00 89.38 516 LEU A C 1
ATOM 4270 O O . LEU A 1 516 ? -14.621 4.564 45.110 1.00 89.38 516 LEU A O 1
ATOM 4274 N N . PRO A 1 517 ? -14.352 6.323 43.709 1.00 87.12 517 PRO A N 1
ATOM 4275 C CA . PRO A 1 517 ? -13.373 7.037 44.524 1.00 87.12 517 PRO A CA 1
ATOM 4276 C C . PRO A 1 517 ? -13.862 7.274 45.957 1.00 87.12 517 PRO A C 1
ATOM 4278 O O . PRO A 1 517 ? -15.044 7.533 46.183 1.00 87.12 517 PRO A O 1
ATOM 4281 N N . VAL A 1 518 ? -12.953 7.210 46.935 1.00 84.50 518 VAL A N 1
ATOM 4282 C CA . VAL A 1 518 ? -13.276 7.292 48.377 1.00 84.50 518 VAL A CA 1
ATOM 4283 C C . VAL A 1 518 ? -14.069 8.556 48.731 1.00 84.50 518 VAL A C 1
ATOM 4285 O O . VAL A 1 518 ? -14.990 8.508 49.543 1.00 84.50 518 VAL A O 1
ATOM 4288 N N . ASP A 1 519 ? -13.758 9.681 48.094 1.00 83.62 519 ASP A N 1
ATOM 4289 C CA . ASP A 1 519 ? -14.455 10.959 48.252 1.00 83.62 519 ASP A CA 1
ATOM 4290 C C . ASP A 1 519 ? -15.889 10.951 47.687 1.00 83.62 519 ASP A C 1
ATOM 4292 O O . ASP A 1 519 ? -16.739 11.714 48.146 1.00 83.62 519 ASP A O 1
ATOM 4296 N N . GLN A 1 520 ? -16.189 10.046 46.752 1.00 85.00 520 GLN A N 1
ATOM 4297 C CA . GLN A 1 520 ? -17.504 9.883 46.122 1.00 85.00 520 GLN A CA 1
ATOM 4298 C C . GLN A 1 520 ? -18.358 8.780 46.770 1.00 85.00 520 GLN A C 1
ATOM 4300 O O . GLN A 1 520 ? -19.580 8.777 46.613 1.00 85.00 520 GLN A O 1
ATOM 4305 N N . GLN A 1 521 ? -17.760 7.874 47.551 1.00 87.00 521 GLN A N 1
ATOM 4306 C CA . GLN A 1 521 ? -18.482 6.796 48.246 1.00 87.00 521 GLN A CA 1
ATOM 4307 C C . GLN A 1 521 ? -19.525 7.339 49.230 1.00 87.00 521 GLN A C 1
ATOM 4309 O O . GLN A 1 521 ? -20.685 6.925 49.213 1.00 87.00 521 GLN A O 1
ATOM 4314 N N . THR A 1 522 ? -19.140 8.323 50.044 1.00 82.56 522 THR A N 1
ATOM 4315 C CA . THR A 1 522 ? -20.054 8.976 50.994 1.00 82.56 522 THR A CA 1
ATOM 4316 C C . THR A 1 522 ? -21.171 9.726 50.265 1.00 82.56 522 THR A C 1
ATOM 4318 O O . THR A 1 522 ? -22.326 9.647 50.672 1.00 82.56 522 THR A O 1
ATOM 4321 N N . SER A 1 523 ? -20.847 10.390 49.146 1.00 83.12 523 SER A N 1
ATOM 4322 C CA . SER A 1 523 ? -21.817 11.084 48.280 1.00 83.12 523 SER A CA 1
ATOM 4323 C C . SER A 1 523 ? -22.873 10.120 47.726 1.00 83.12 523 SER A C 1
ATOM 4325 O O . SER A 1 523 ? -24.063 10.444 47.727 1.00 83.12 523 SER A O 1
ATOM 4327 N N . LEU A 1 524 ? -22.470 8.911 47.311 1.00 84.81 524 LEU A N 1
ATOM 4328 C CA . LEU A 1 524 ? -23.399 7.884 46.836 1.00 84.81 524 LEU A CA 1
ATOM 4329 C C . LEU A 1 524 ? -24.401 7.477 47.919 1.00 84.81 524 LEU A C 1
ATOM 4331 O O . LEU A 1 524 ? -25.610 7.512 47.680 1.00 84.81 524 LEU A O 1
ATOM 4335 N N . LEU A 1 525 ? -23.907 7.132 49.109 1.00 83.12 525 LEU A N 1
ATOM 4336 C CA . LEU A 1 525 ? -24.746 6.708 50.232 1.00 83.12 525 LEU A CA 1
ATOM 4337 C C . LEU A 1 525 ? -25.716 7.817 50.666 1.00 83.12 525 LEU A C 1
ATOM 4339 O O . LEU A 1 525 ? -26.909 7.562 50.859 1.00 83.12 525 LEU A O 1
ATOM 4343 N N . ASP A 1 526 ? -25.241 9.061 50.748 1.00 82.75 526 ASP A N 1
ATOM 4344 C CA . ASP A 1 526 ? -26.060 10.209 51.146 1.00 82.75 526 ASP A CA 1
ATOM 4345 C C . ASP A 1 526 ? -27.183 10.524 50.153 1.00 82.75 526 ASP A C 1
ATOM 4347 O O . ASP A 1 526 ? -28.277 10.917 50.578 1.00 82.75 526 ASP A O 1
ATOM 4351 N N . LYS A 1 527 ? -26.924 10.356 48.847 1.00 83.75 527 LYS A N 1
ATOM 4352 C CA . LYS A 1 527 ? -27.909 10.561 47.773 1.00 83.75 527 LYS A CA 1
ATOM 4353 C C . LYS A 1 527 ? -28.929 9.423 47.718 1.00 83.75 527 LYS A C 1
ATOM 4355 O O . LYS A 1 527 ? -30.127 9.681 47.566 1.00 83.75 527 LYS A O 1
ATOM 4360 N N . LEU A 1 528 ? -28.482 8.172 47.860 1.00 82.81 528 LEU A N 1
ATOM 4361 C CA . LEU A 1 528 ? -29.380 7.014 47.892 1.00 82.81 528 LEU A CA 1
ATOM 4362 C C . LEU A 1 528 ? -30.354 7.108 49.071 1.00 82.81 528 LEU A C 1
ATOM 4364 O O . LEU A 1 528 ? -31.536 6.804 48.896 1.00 82.81 528 LEU A O 1
ATOM 4368 N N . THR A 1 529 ? -29.891 7.598 50.227 1.00 81.88 529 THR A N 1
ATOM 4369 C CA . THR A 1 529 ? -30.705 7.731 51.446 1.00 81.88 529 THR A CA 1
ATOM 4370 C C . THR A 1 529 ? -31.796 8.787 51.270 1.00 81.88 529 THR A C 1
ATOM 4372 O O . THR A 1 529 ? -31.508 9.972 51.093 1.00 81.88 529 THR A O 1
ATOM 4375 N N . THR A 1 530 ? -33.062 8.363 51.330 1.00 80.56 530 THR A N 1
ATOM 4376 C CA . THR A 1 530 ? -34.223 9.260 51.224 1.00 80.56 530 THR A CA 1
ATOM 4377 C C . THR A 1 530 ? -34.349 10.152 52.461 1.00 80.56 530 THR A C 1
ATOM 4379 O O . THR A 1 530 ? -33.903 9.794 53.552 1.00 80.56 530 THR A O 1
ATOM 4382 N N . ASP A 1 531 ? -34.992 11.313 52.320 1.00 83.00 531 ASP A N 1
ATOM 4383 C CA . ASP A 1 531 ? -35.275 12.187 53.469 1.00 83.00 531 ASP A CA 1
ATOM 4384 C C . ASP A 1 531 ? -36.183 11.500 54.499 1.00 83.00 531 ASP A C 1
ATOM 4386 O O . ASP A 1 531 ? -36.031 11.713 55.701 1.00 83.00 531 ASP A O 1
ATOM 4390 N N . GLU A 1 532 ? -37.078 10.621 54.038 1.00 82.44 532 GLU A N 1
ATOM 4391 C CA . GLU A 1 532 ? -37.912 9.773 54.892 1.00 82.44 532 GLU A CA 1
ATOM 4392 C C . GLU A 1 532 ? -37.065 8.814 55.737 1.00 82.44 532 GLU A C 1
ATOM 4394 O O . GLU A 1 532 ? -37.260 8.736 56.947 1.00 82.44 532 GLU A O 1
ATOM 4399 N N . GLU A 1 533 ? -36.075 8.148 55.139 1.00 84.19 533 GLU A N 1
ATOM 4400 C CA . GLU A 1 533 ? -35.155 7.252 55.846 1.00 84.19 533 GLU A CA 1
ATOM 4401 C C . GLU A 1 533 ? -34.288 8.026 56.855 1.00 84.19 533 GLU A C 1
ATOM 4403 O O . GLU A 1 533 ? -34.105 7.589 57.995 1.00 84.19 533 GLU A O 1
ATOM 4408 N N . LYS A 1 534 ? -33.817 9.229 56.486 1.00 84.38 534 LYS A N 1
ATOM 4409 C CA . LYS A 1 534 ? -33.075 10.128 57.393 1.00 84.38 534 LYS A CA 1
ATOM 4410 C C . LYS A 1 534 ? -33.935 10.562 58.582 1.00 84.38 534 LYS A C 1
ATOM 4412 O O . LYS A 1 534 ? -33.468 10.521 59.722 1.00 84.38 534 LYS A O 1
ATOM 4417 N N . ALA A 1 535 ? -35.186 10.951 58.340 1.00 85.69 535 ALA A N 1
ATOM 4418 C CA . ALA A 1 535 ? -36.125 11.346 59.386 1.00 85.69 535 ALA A CA 1
ATOM 4419 C C . ALA A 1 535 ? -36.501 10.161 60.291 1.00 85.69 535 ALA A C 1
ATOM 4421 O O . ALA A 1 535 ? -36.472 10.281 61.517 1.00 85.69 535 ALA A O 1
ATOM 4422 N N . ALA A 1 536 ? -36.777 8.996 59.704 1.00 86.56 536 ALA A N 1
ATOM 4423 C CA . ALA A 1 536 ? -37.094 7.781 60.439 1.00 86.56 536 ALA A CA 1
ATOM 4424 C C . ALA A 1 536 ? -35.928 7.326 61.323 1.00 86.56 536 ALA A C 1
ATOM 4426 O O . ALA A 1 536 ? -36.148 6.960 62.476 1.00 86.56 536 ALA A O 1
ATOM 4427 N N . LYS A 1 537 ? -34.679 7.433 60.848 1.00 87.88 537 LYS A N 1
ATOM 4428 C CA . LYS A 1 537 ? -33.485 7.145 61.657 1.00 87.88 537 LYS A CA 1
ATOM 4429 C C . LYS A 1 537 ? -33.445 7.978 62.935 1.00 87.88 537 LYS A C 1
ATOM 4431 O O . LYS A 1 537 ? -33.176 7.438 64.007 1.00 87.88 537 LYS A O 1
ATOM 4436 N N . ILE A 1 538 ? -33.758 9.271 62.847 1.00 89.69 538 ILE A N 1
ATOM 4437 C CA . ILE A 1 538 ? -33.828 10.156 64.018 1.00 89.69 538 ILE A CA 1
ATOM 4438 C C . ILE A 1 538 ? -34.897 9.659 65.003 1.00 89.69 538 ILE A C 1
ATOM 4440 O O . ILE A 1 538 ? -34.633 9.571 66.203 1.00 89.69 538 ILE A O 1
ATOM 4444 N N . GLU A 1 539 ? -36.086 9.301 64.519 1.00 91.19 539 GLU A N 1
ATOM 4445 C CA . GLU A 1 539 ? -37.193 8.854 65.375 1.00 91.19 539 GLU A CA 1
ATOM 4446 C C . GLU A 1 539 ? -36.953 7.474 66.014 1.00 91.19 539 GLU A C 1
ATOM 4448 O O . GLU A 1 539 ? -37.181 7.293 67.214 1.00 91.19 539 GLU A O 1
ATOM 4453 N N . VAL A 1 540 ? -36.401 6.513 65.269 1.00 88.88 540 VAL A N 1
ATOM 4454 C CA . VAL A 1 540 ? -36.019 5.189 65.792 1.00 88.88 540 VAL A CA 1
ATOM 4455 C C . VAL A 1 540 ? -34.961 5.324 66.891 1.00 88.88 540 VAL A C 1
ATOM 4457 O O . VAL A 1 540 ? -35.083 4.702 67.950 1.00 88.88 540 VAL A O 1
ATOM 4460 N N . LEU A 1 541 ? -33.955 6.184 66.696 1.00 90.12 541 LEU A N 1
ATOM 4461 C CA . LEU A 1 541 ? -32.924 6.436 67.708 1.00 90.12 541 LEU A CA 1
ATOM 4462 C C . LEU A 1 541 ? -33.479 7.165 68.942 1.00 90.12 541 LEU A C 1
ATOM 4464 O O . LEU A 1 541 ? -33.093 6.841 70.066 1.00 90.12 541 LEU A O 1
ATOM 4468 N N . LYS A 1 542 ? -34.455 8.070 68.787 1.00 90.44 542 LYS A N 1
ATOM 4469 C CA . LYS A 1 542 ? -35.179 8.649 69.935 1.00 90.44 542 LYS A CA 1
ATOM 4470 C C . LYS A 1 542 ? -35.923 7.583 70.738 1.00 90.44 542 LYS A C 1
ATOM 4472 O O . LYS A 1 542 ? -35.914 7.632 71.969 1.00 90.44 542 LYS A O 1
ATOM 4477 N N . VAL A 1 543 ? -36.552 6.606 70.076 1.00 87.81 543 VAL A N 1
ATOM 4478 C CA . VAL A 1 543 ? -37.198 5.475 70.764 1.00 87.81 543 VAL A CA 1
ATOM 4479 C C . VAL A 1 543 ? -36.171 4.639 71.513 1.00 87.81 543 VAL A C 1
ATOM 4481 O O . VAL A 1 543 ? -36.396 4.333 72.683 1.00 87.81 543 VAL A O 1
ATOM 4484 N N . LYS A 1 544 ? -35.023 4.341 70.898 1.00 90.56 544 LYS A N 1
ATOM 4485 C CA . LYS A 1 544 ? -33.907 3.661 71.566 1.00 90.56 544 LYS A CA 1
ATOM 4486 C C . LYS A 1 544 ? -33.506 4.378 72.854 1.00 90.56 544 LYS A C 1
ATOM 4488 O O . LYS A 1 544 ? -33.516 3.773 73.925 1.00 90.56 544 LYS A O 1
ATOM 4493 N N . GLU A 1 545 ? -33.220 5.677 72.773 1.00 89.69 545 GLU A N 1
ATOM 4494 C CA . GLU A 1 545 ? -32.855 6.476 73.944 1.00 89.69 545 GLU A CA 1
ATOM 4495 C C . GLU A 1 545 ? -33.948 6.480 75.011 1.00 89.69 545 GLU A C 1
ATOM 4497 O O . GLU A 1 545 ? -33.658 6.357 76.203 1.00 89.69 545 GLU A O 1
ATOM 4502 N N . LYS A 1 546 ? -35.213 6.600 74.595 1.00 87.31 546 LYS A N 1
ATOM 4503 C CA . LYS A 1 546 ? -36.355 6.554 75.505 1.00 87.31 546 LYS A CA 1
ATOM 4504 C C . LYS A 1 546 ? -36.420 5.211 76.227 1.00 87.31 546 LYS A C 1
ATOM 4506 O O . LYS A 1 546 ? -36.588 5.200 77.445 1.00 87.31 546 LYS A O 1
ATOM 4511 N N . ILE A 1 547 ? -36.250 4.091 75.525 1.00 85.69 547 ILE A N 1
ATOM 4512 C CA . ILE A 1 547 ? -36.243 2.749 76.124 1.00 85.69 547 ILE A CA 1
ATOM 4513 C C . ILE A 1 547 ? -35.078 2.603 77.106 1.00 85.69 547 ILE A C 1
ATOM 4515 O O . ILE A 1 547 ? -35.282 2.097 78.209 1.00 85.69 547 ILE A O 1
ATOM 4519 N N . ILE A 1 548 ? -33.883 3.093 76.764 1.00 85.94 548 ILE A N 1
ATOM 4520 C CA . ILE A 1 548 ? -32.705 3.050 77.645 1.00 85.94 548 ILE A CA 1
ATOM 4521 C C . ILE A 1 548 ? -32.948 3.862 78.926 1.00 85.94 548 ILE A C 1
ATOM 4523 O O . ILE A 1 548 ? -32.738 3.343 80.023 1.00 85.94 548 ILE A O 1
ATOM 4527 N N . LYS A 1 549 ? -33.459 5.094 78.809 1.00 85.38 549 LYS A N 1
ATOM 4528 C CA . LYS A 1 549 ? -33.659 6.026 79.937 1.00 85.38 549 LYS A CA 1
ATOM 4529 C C . LYS A 1 549 ? -34.872 5.693 80.816 1.00 85.38 549 LYS A C 1
ATOM 4531 O O . LYS A 1 549 ? -34.904 6.079 81.979 1.00 85.38 549 LYS A O 1
ATOM 4536 N N . THR A 1 550 ? -35.878 4.996 80.285 1.00 81.88 550 THR A N 1
ATOM 4537 C CA . THR A 1 550 ? -37.128 4.724 81.017 1.00 81.88 550 THR A CA 1
ATOM 4538 C C . THR A 1 550 ? -36.965 3.557 81.986 1.00 81.88 550 THR A C 1
ATOM 4540 O O . THR A 1 550 ? -36.598 2.457 81.577 1.00 81.88 550 THR A O 1
ATOM 4543 N N . THR A 1 551 ? -37.286 3.752 83.263 1.00 76.38 551 THR A N 1
ATOM 4544 C CA . THR A 1 551 ? -37.420 2.647 84.222 1.00 76.38 551 THR A CA 1
ATOM 4545 C C . THR A 1 551 ? -38.798 2.016 84.064 1.00 76.38 551 THR A C 1
ATOM 4547 O O . THR A 1 551 ? -39.811 2.692 84.227 1.00 76.38 551 THR A O 1
ATOM 4550 N N . PHE A 1 552 ? -38.848 0.726 83.744 1.00 73.94 552 PHE A N 1
ATOM 4551 C CA . PHE A 1 552 ? -40.107 -0.001 83.604 1.00 73.94 552 PHE A CA 1
ATOM 4552 C C . PHE A 1 552 ? -40.413 -0.742 84.905 1.00 73.94 552 PHE A C 1
ATOM 4554 O O . PHE A 1 552 ? -39.635 -1.585 85.346 1.00 73.94 552 PHE A O 1
ATOM 4561 N N . SER A 1 553 ? -41.549 -0.435 85.527 1.00 59.50 553 SER A N 1
ATOM 4562 C CA . SER A 1 553 ? -42.068 -1.202 86.655 1.00 59.50 553 SER A CA 1
ATOM 4563 C C . SER A 1 553 ? -42.785 -2.446 86.131 1.00 59.50 553 SER A C 1
ATOM 4565 O O . SER A 1 553 ? -43.946 -2.405 85.731 1.00 59.50 553 SER A O 1
ATOM 4567 N N . LEU A 1 554 ? -42.089 -3.581 86.125 1.00 58.03 554 LEU A N 1
ATOM 4568 C CA . LEU A 1 554 ? -42.737 -4.879 85.950 1.00 58.03 554 LEU A CA 1
ATOM 4569 C C . LEU A 1 554 ? -43.391 -5.238 87.290 1.00 58.03 554 LEU A C 1
ATOM 4571 O O . LEU A 1 554 ? -42.710 -5.343 88.308 1.00 58.03 554 LEU A O 1
ATOM 4575 N N . GLY A 1 555 ? -44.723 -5.311 87.322 1.00 48.41 555 GLY A N 1
ATOM 4576 C CA . GLY A 1 555 ? -45.484 -5.455 88.566 1.00 48.41 555 GLY A CA 1
ATOM 4577 C C . GLY A 1 555 ? -45.063 -6.673 89.401 1.00 48.41 555 GLY A C 1
ATOM 4578 O O . GLY A 1 555 ? -44.862 -7.764 88.874 1.00 48.41 555 GLY A O 1
ATOM 4579 N N . LEU A 1 556 ? -45.008 -6.491 90.725 1.00 38.09 556 LEU A N 1
ATOM 4580 C CA . LEU A 1 556 ? -44.499 -7.447 91.724 1.00 38.09 556 LEU A CA 1
ATOM 4581 C C . LEU A 1 556 ? -45.330 -8.741 91.905 1.00 38.09 556 LEU A C 1
ATOM 4583 O O . LEU A 1 556 ? -44.999 -9.552 92.762 1.00 38.09 556 LEU A O 1
ATOM 4587 N N . PHE A 1 557 ? -46.401 -8.955 91.130 1.00 40.19 557 PHE A N 1
ATOM 4588 C CA . PHE A 1 557 ? -47.344 -10.071 91.332 1.00 40.19 557 PHE A CA 1
ATOM 4589 C C . PHE A 1 557 ? -47.905 -10.697 90.046 1.00 40.19 557 PHE A C 1
ATOM 4591 O O . PHE A 1 557 ? -49.004 -11.247 90.060 1.00 40.19 557 PHE A O 1
ATOM 4598 N N . GLY A 1 558 ? -47.184 -10.633 88.921 1.00 39.81 558 GLY A N 1
ATOM 4599 C CA . GLY A 1 558 ? -47.506 -11.469 87.752 1.00 39.81 558 GLY A CA 1
ATOM 4600 C C . GLY A 1 558 ? -48.926 -11.306 87.184 1.00 39.81 558 GLY A C 1
ATOM 4601 O O . GLY A 1 558 ? -49.438 -12.212 86.534 1.00 39.81 558 GLY A O 1
ATOM 4602 N N . MET A 1 559 ? -49.580 -10.166 87.412 1.00 39.81 559 MET A N 1
ATOM 4603 C CA . MET A 1 559 ? -50.864 -9.829 86.797 1.00 39.81 559 MET A CA 1
ATOM 4604 C C . MET A 1 559 ? -50.682 -8.555 85.979 1.00 39.81 559 MET A C 1
ATOM 4606 O O . MET A 1 559 ? -50.995 -7.457 86.426 1.00 39.81 559 MET A O 1
ATOM 4610 N N . GLY A 1 560 ? -50.093 -8.722 84.791 1.00 39.81 560 GLY A N 1
ATOM 4611 C CA . GLY A 1 560 ? -49.873 -7.631 83.847 1.00 39.81 560 GLY A CA 1
ATOM 4612 C C . GLY A 1 560 ? -48.814 -7.899 82.771 1.00 39.81 560 GLY A C 1
ATOM 4613 O O . GLY A 1 560 ? -47.814 -7.201 82.753 1.00 39.81 560 GLY A O 1
ATOM 4614 N N . TRP A 1 561 ? -49.092 -8.855 81.874 1.00 48.03 561 TRP A N 1
ATOM 4615 C CA . TRP A 1 561 ? -48.522 -9.042 80.523 1.00 48.03 561 TRP A CA 1
ATOM 4616 C C . TRP A 1 561 ? -47.037 -9.443 80.398 1.00 48.03 561 TRP A C 1
ATOM 4618 O O . TRP A 1 561 ? -46.144 -8.879 81.016 1.00 48.03 561 TRP A O 1
ATOM 4628 N N . SER A 1 562 ? -46.795 -10.450 79.548 1.00 54.62 562 SER A N 1
ATOM 4629 C CA . SER A 1 562 ? -45.493 -11.021 79.177 1.00 54.62 562 SER A CA 1
ATOM 4630 C C . SER A 1 562 ? -44.428 -9.938 78.966 1.00 54.62 562 SER A C 1
ATOM 4632 O O . SER A 1 562 ? -44.490 -9.193 77.991 1.00 54.62 562 SER A O 1
ATOM 4634 N N . GLY A 1 563 ? -43.476 -9.825 79.887 1.00 63.59 563 GLY A N 1
ATOM 4635 C CA . GLY A 1 563 ? -42.257 -9.043 79.700 1.00 63.59 563 GLY A CA 1
ATOM 4636 C C . GLY A 1 563 ? -41.135 -9.937 79.186 1.00 63.59 563 GLY A C 1
ATOM 4637 O O . GLY A 1 563 ? -41.166 -11.150 79.390 1.00 63.59 563 GLY A O 1
ATOM 4638 N N . GLY A 1 564 ? -40.147 -9.341 78.531 1.00 71.88 564 GLY A N 1
ATOM 4639 C CA . GLY A 1 564 ? -38.941 -10.041 78.109 1.00 71.88 564 GLY A CA 1
ATOM 4640 C C . GLY A 1 564 ? -37.688 -9.252 78.456 1.00 71.88 564 GLY A C 1
ATOM 4641 O O . GLY A 1 564 ? -37.748 -8.054 78.744 1.00 71.88 564 GLY A O 1
ATOM 4642 N N . GLU A 1 565 ? -36.550 -9.938 78.458 1.00 83.19 565 GLU A N 1
ATOM 4643 C CA . GLU A 1 565 ? -35.246 -9.295 78.591 1.00 83.19 565 GLU A CA 1
ATOM 4644 C C . GLU A 1 565 ? -34.812 -8.731 77.235 1.00 83.19 565 GLU A C 1
ATOM 4646 O O . GLU A 1 565 ? -34.916 -9.401 76.202 1.00 83.19 565 GLU A O 1
ATOM 4651 N N . ILE A 1 566 ? -34.324 -7.495 77.248 1.00 86.50 566 ILE A N 1
ATOM 4652 C CA . ILE A 1 566 ? -33.544 -6.905 76.161 1.00 86.50 566 ILE A CA 1
ATOM 4653 C C . ILE A 1 566 ? -32.095 -6.753 76.615 1.00 86.50 566 ILE A C 1
ATOM 4655 O O . ILE A 1 566 ? -31.829 -6.526 77.795 1.00 86.50 566 ILE A O 1
ATOM 4659 N N . GLU A 1 567 ? -31.165 -6.859 75.674 1.00 90.06 567 GLU A N 1
ATOM 4660 C CA . GLU A 1 567 ? -29.748 -6.569 75.889 1.00 90.06 567 GLU A CA 1
ATOM 4661 C C . GLU A 1 567 ? -29.447 -5.150 75.393 1.00 90.06 567 GLU A C 1
ATOM 4663 O O . GLU A 1 567 ? -29.815 -4.789 74.268 1.00 90.06 567 GLU A O 1
ATOM 4668 N N . LEU A 1 568 ? -28.841 -4.337 76.259 1.00 87.50 568 LEU A N 1
ATOM 4669 C CA . LEU A 1 568 ? -28.390 -2.980 75.965 1.00 87.50 568 LEU A CA 1
ATOM 4670 C C . LEU A 1 568 ? -27.014 -3.003 75.284 1.00 87.50 568 LEU A C 1
ATOM 4672 O O . LEU A 1 568 ? -26.343 -4.029 75.231 1.00 87.50 568 LEU A O 1
ATOM 4676 N N . ASP A 1 569 ? -26.578 -1.859 74.755 1.00 84.75 569 ASP A N 1
ATOM 4677 C CA . ASP A 1 569 ? -25.315 -1.777 74.004 1.00 84.75 569 ASP A CA 1
ATOM 4678 C C . ASP A 1 569 ? -24.063 -2.044 74.861 1.00 84.75 569 ASP A C 1
ATOM 4680 O O . ASP A 1 569 ? -23.018 -2.391 74.320 1.00 84.75 569 ASP A O 1
ATOM 4684 N N . ASP A 1 570 ? -24.162 -1.905 76.185 1.00 85.88 570 ASP A N 1
ATOM 4685 C CA . ASP A 1 570 ? -23.102 -2.233 77.147 1.00 85.88 570 ASP A CA 1
ATOM 4686 C C . ASP A 1 570 ? -23.106 -3.716 77.576 1.00 85.88 570 ASP A C 1
ATOM 4688 O O . ASP A 1 570 ? -22.352 -4.107 78.467 1.00 85.88 570 ASP A O 1
ATOM 4692 N N . GLY A 1 571 ? -23.959 -4.543 76.959 1.00 83.56 571 GLY A N 1
ATOM 4693 C CA . GLY A 1 571 ? -24.140 -5.960 77.283 1.00 83.56 571 GLY A CA 1
ATOM 4694 C C . GLY A 1 571 ? -24.982 -6.213 78.538 1.00 83.56 571 GLY A C 1
ATOM 4695 O O . GLY A 1 571 ? -25.218 -7.366 78.905 1.00 83.56 571 GLY A O 1
ATOM 4696 N N . SER A 1 572 ? -25.459 -5.164 79.217 1.00 87.56 572 SER A N 1
ATOM 4697 C CA . SER A 1 572 ? -26.355 -5.323 80.359 1.00 87.56 572 SER A CA 1
ATOM 4698 C C . SER A 1 572 ? -27.761 -5.728 79.909 1.00 87.56 572 SER A C 1
ATOM 4700 O O . SER A 1 572 ? -28.224 -5.397 78.815 1.00 87.56 572 SER A O 1
ATOM 4702 N N . LYS A 1 573 ? -28.467 -6.467 80.769 1.00 86.88 573 LYS A N 1
ATOM 4703 C CA . LYS A 1 573 ? -29.837 -6.913 80.507 1.00 86.88 573 LYS A CA 1
ATOM 4704 C C . LYS A 1 573 ? -30.848 -6.028 81.216 1.00 86.88 573 LYS A C 1
ATOM 4706 O O . LYS A 1 573 ? -30.682 -5.690 82.387 1.00 86.88 573 LYS A O 1
ATOM 4711 N N . LYS A 1 574 ? -31.936 -5.706 80.520 1.00 84.25 574 LYS A N 1
ATOM 4712 C CA . LYS A 1 574 ? -33.036 -4.893 81.034 1.00 84.25 574 LYS A CA 1
ATOM 4713 C C . LYS A 1 574 ? -34.369 -5.577 80.772 1.00 84.25 574 LYS A C 1
ATOM 4715 O O . LYS A 1 574 ? -34.671 -5.952 79.644 1.00 84.25 574 LYS A O 1
ATOM 4720 N N . SER A 1 575 ? -35.191 -5.702 81.805 1.00 81.50 575 SER A N 1
ATOM 4721 C CA . SER A 1 575 ? -36.522 -6.295 81.678 1.00 81.50 575 SER A CA 1
ATOM 4722 C C . SER A 1 575 ? -37.540 -5.229 81.270 1.00 81.50 575 SER A C 1
ATOM 4724 O O . SER A 1 575 ? -37.642 -4.180 81.912 1.00 81.50 575 SER A O 1
ATOM 4726 N N . VAL A 1 576 ? -38.289 -5.483 80.195 1.00 80.38 576 VAL A N 1
ATOM 4727 C CA . VAL A 1 576 ? -39.235 -4.523 79.601 1.00 80.38 576 VAL A CA 1
ATOM 4728 C C . VAL A 1 576 ? -40.560 -5.199 79.207 1.00 80.38 576 VAL A C 1
ATOM 4730 O O . VAL A 1 576 ? -40.596 -6.418 79.022 1.00 80.38 576 VAL A O 1
ATOM 4733 N N . PRO A 1 577 ? -41.667 -4.446 79.051 1.00 82.62 577 PRO A N 1
ATOM 4734 C CA . PRO A 1 577 ? -42.918 -4.985 78.506 1.00 82.62 577 PRO A CA 1
ATOM 4735 C C . PRO A 1 577 ? -42.738 -5.569 77.092 1.00 82.62 577 PRO A C 1
ATOM 4737 O O . PRO A 1 577 ? -41.944 -5.039 76.317 1.00 82.62 577 PRO A O 1
ATOM 4740 N N . ALA A 1 578 ? -43.509 -6.594 76.701 1.00 78.31 578 ALA A N 1
ATOM 4741 C CA . ALA A 1 578 ? -43.395 -7.211 75.365 1.00 78.31 578 ALA A CA 1
ATOM 4742 C C . ALA A 1 578 ? -43.512 -6.223 74.191 1.00 78.31 578 ALA A C 1
ATOM 4744 O O . ALA A 1 578 ? -42.831 -6.395 73.182 1.00 78.31 578 ALA A O 1
ATOM 4745 N N . SER A 1 579 ? -44.352 -5.188 74.290 1.00 80.81 579 SER A N 1
ATOM 4746 C CA . SER A 1 579 ? -44.454 -4.153 73.249 1.00 80.81 579 SER A CA 1
ATOM 4747 C C . SER A 1 579 ? -43.144 -3.374 73.094 1.00 80.81 579 SER A C 1
ATOM 4749 O O . SER A 1 579 ? -42.675 -3.167 71.978 1.00 80.81 579 SER A O 1
ATOM 4751 N N . VAL A 1 580 ? -42.503 -3.029 74.213 1.00 83.38 580 VAL A N 1
ATOM 4752 C CA . VAL A 1 580 ? -41.195 -2.363 74.253 1.00 83.38 580 VAL A CA 1
ATOM 4753 C C . VAL A 1 580 ? -40.089 -3.296 73.767 1.00 83.38 580 VAL A C 1
ATOM 4755 O O . VAL A 1 580 ? -39.208 -2.862 73.034 1.00 83.38 580 VAL A O 1
ATOM 4758 N N . GLN A 1 581 ? -40.155 -4.584 74.106 1.00 85.00 581 GLN A N 1
ATOM 4759 C CA . GLN A 1 581 ? -39.224 -5.588 73.593 1.00 85.00 581 GLN A CA 1
ATOM 4760 C C . GLN A 1 581 ? -39.309 -5.700 72.063 1.00 85.00 581 GLN A C 1
ATOM 4762 O O . GLN A 1 581 ? -38.284 -5.728 71.390 1.00 85.00 581 GLN A O 1
ATOM 4767 N N . LYS A 1 582 ? -40.520 -5.711 71.490 1.00 85.88 582 LYS A N 1
ATOM 4768 C CA . LYS A 1 582 ? -40.706 -5.709 70.031 1.00 85.88 582 LYS A CA 1
ATOM 4769 C C . LYS A 1 582 ? -40.167 -4.431 69.387 1.00 85.88 582 LYS A C 1
ATOM 4771 O O . LYS A 1 582 ? -39.473 -4.521 68.381 1.00 85.88 582 LYS A O 1
ATOM 4776 N N . GLN A 1 583 ? -40.438 -3.263 69.976 1.00 88.50 583 GLN A N 1
ATOM 4777 C CA . GLN A 1 583 ? -39.867 -1.997 69.502 1.00 88.50 583 GLN A CA 1
ATOM 4778 C C . GLN A 1 583 ? -38.335 -2.020 69.549 1.00 88.50 583 GLN A C 1
ATOM 4780 O O . GLN A 1 583 ? -37.692 -1.620 68.585 1.00 88.50 583 GLN A O 1
ATOM 4785 N N . TRP A 1 584 ? -37.750 -2.547 70.629 1.00 89.44 584 TRP A N 1
ATOM 4786 C CA . TRP A 1 584 ? -36.304 -2.725 70.758 1.00 89.44 584 TRP A CA 1
ATOM 4787 C C . TRP A 1 584 ? -35.739 -3.648 69.680 1.00 89.44 584 TRP A C 1
ATOM 4789 O O . TRP A 1 584 ? -34.719 -3.329 69.081 1.00 89.44 584 TRP A O 1
ATOM 4799 N N . ASN A 1 585 ? -36.415 -4.756 69.373 1.00 89.00 585 ASN A N 1
ATOM 4800 C CA . ASN A 1 585 ? -35.980 -5.654 68.307 1.00 89.00 585 ASN A CA 1
ATOM 4801 C C . ASN A 1 585 ? -35.948 -4.942 66.950 1.00 89.00 585 ASN A C 1
ATOM 4803 O O . ASN A 1 585 ? -34.934 -5.034 66.269 1.00 89.00 585 ASN A O 1
ATOM 4807 N N . TYR A 1 586 ? -36.978 -4.165 66.596 1.00 88.94 586 TYR A N 1
ATOM 4808 C CA . TYR A 1 586 ? -36.976 -3.373 65.358 1.00 88.94 586 TYR A CA 1
ATOM 4809 C C . TYR A 1 586 ? -35.898 -2.282 65.342 1.00 88.94 586 TYR A C 1
ATOM 4811 O O . TYR A 1 586 ? -35.258 -2.089 64.312 1.00 88.94 586 TYR A O 1
ATOM 4819 N N . VAL A 1 587 ? -35.626 -1.625 66.478 1.00 89.06 587 VAL A N 1
ATOM 4820 C CA . VAL A 1 587 ? -34.471 -0.718 66.621 1.00 89.06 587 VAL A CA 1
ATOM 4821 C C . VAL A 1 587 ? -33.174 -1.472 66.323 1.00 89.06 587 VAL A C 1
ATOM 4823 O O . VAL A 1 587 ? -32.394 -1.039 65.483 1.00 89.06 587 VAL A O 1
ATOM 4826 N N . LYS A 1 588 ? -32.933 -2.615 66.979 1.00 89.06 588 LYS A N 1
ATOM 4827 C CA . LYS A 1 588 ? -31.692 -3.385 66.803 1.00 89.06 588 LYS A CA 1
ATOM 4828 C C . LYS A 1 588 ? -31.582 -4.001 65.410 1.00 89.06 588 LYS A C 1
ATOM 4830 O O . LYS A 1 588 ? -30.467 -4.137 64.920 1.00 89.06 588 LYS A O 1
ATOM 4835 N N . TRP A 1 589 ? -32.691 -4.365 64.769 1.00 87.44 589 TRP A N 1
ATOM 4836 C CA . TRP A 1 589 ? -32.705 -4.808 63.376 1.00 87.44 589 TRP A CA 1
ATOM 4837 C C . TRP A 1 589 ? -32.338 -3.665 62.433 1.00 87.44 589 TRP A C 1
ATOM 4839 O O . TRP A 1 589 ? -31.494 -3.878 61.570 1.00 87.44 589 TRP A O 1
ATOM 4849 N N . ALA A 1 590 ? -32.860 -2.455 62.647 1.00 84.50 590 ALA A N 1
ATOM 4850 C CA . ALA A 1 590 ? -32.466 -1.282 61.867 1.00 84.50 590 ALA A CA 1
ATOM 4851 C C . ALA A 1 590 ? -30.995 -0.889 62.084 1.00 84.50 590 ALA A C 1
ATOM 4853 O O . ALA A 1 590 ? -30.273 -0.637 61.126 1.00 84.50 590 ALA A O 1
ATOM 4854 N N . GLU A 1 591 ? -30.501 -0.920 63.326 1.00 83.69 591 GLU A N 1
ATOM 4855 C CA . GLU A 1 591 ? -29.084 -0.656 63.631 1.00 83.69 591 GLU A CA 1
ATOM 4856 C C . GLU A 1 591 ? -28.133 -1.699 63.040 1.00 83.69 591 GLU A C 1
ATOM 4858 O O . GLU A 1 591 ? -26.995 -1.380 62.707 1.00 83.69 591 GLU A O 1
ATOM 4863 N N . LYS A 1 592 ? -28.590 -2.948 62.913 1.00 82.06 592 LYS A N 1
ATOM 4864 C CA . LYS A 1 592 ? -27.861 -4.023 62.229 1.00 82.06 592 LYS A CA 1
ATOM 4865 C C . LYS A 1 592 ? -28.112 -4.031 60.717 1.00 82.06 592 LYS A C 1
ATOM 4867 O O . LYS A 1 592 ? -27.752 -5.011 60.069 1.00 82.06 592 LYS A O 1
ATOM 4872 N N . GLU A 1 593 ? -28.748 -2.989 60.174 1.00 69.81 593 GLU A N 1
ATOM 4873 C CA . GLU A 1 593 ? -29.085 -2.834 58.750 1.00 69.81 593 GLU A CA 1
ATOM 4874 C C . GLU A 1 593 ? -29.909 -4.006 58.185 1.00 69.81 593 GLU A C 1
ATOM 4876 O O . GLU A 1 593 ? -29.872 -4.299 56.996 1.00 69.81 593 GLU A O 1
ATOM 4881 N N . SER A 1 594 ? -30.635 -4.717 59.051 1.00 70.44 594 SER A N 1
ATOM 4882 C CA . SER A 1 594 ? -31.465 -5.871 58.689 1.00 70.44 594 SER A CA 1
ATOM 4883 C C . SER A 1 594 ? -32.866 -5.470 58.214 1.00 70.44 594 SER A C 1
ATOM 4885 O O . SER A 1 594 ? -33.562 -6.295 57.634 1.00 70.44 594 SER A O 1
ATOM 4887 N N . VAL A 1 595 ? -33.289 -4.235 58.506 1.00 79.00 595 VAL A N 1
ATOM 4888 C CA . VAL A 1 595 ? -34.551 -3.609 58.076 1.00 79.00 595 VAL A CA 1
ATOM 4889 C C . VAL A 1 595 ? -34.283 -2.103 57.893 1.00 79.00 595 VAL A C 1
ATOM 4891 O O . VAL A 1 595 ? -33.571 -1.541 58.728 1.00 79.00 595 VAL A O 1
ATOM 4894 N N . PRO A 1 596 ? -34.827 -1.419 56.868 1.00 82.69 596 PRO A N 1
ATOM 4895 C CA . PRO A 1 596 ? -34.733 0.039 56.748 1.00 82.69 596 PRO A CA 1
ATOM 4896 C C . PRO A 1 596 ? -35.302 0.772 57.974 1.00 82.69 596 PRO A C 1
ATOM 4898 O O . PRO A 1 596 ? -36.282 0.329 58.582 1.00 82.69 596 PRO A O 1
ATOM 4901 N N . PHE A 1 597 ? -34.745 1.932 58.326 1.00 85.69 597 PHE A N 1
ATOM 4902 C CA . PHE A 1 597 ? -35.236 2.761 59.428 1.00 85.69 597 PHE A CA 1
ATOM 4903 C C . PHE A 1 597 ? -36.680 3.216 59.211 1.00 85.69 597 PHE A C 1
ATOM 4905 O O . PHE A 1 597 ? -37.434 3.252 60.182 1.00 85.69 597 PHE A O 1
ATOM 4912 N N . ALA A 1 598 ? -37.097 3.521 57.979 1.00 85.56 598 ALA A N 1
ATOM 4913 C CA . ALA A 1 598 ? -38.481 3.877 57.664 1.00 85.56 598 ALA A CA 1
ATOM 4914 C C . ALA A 1 598 ? -39.463 2.730 57.954 1.00 85.56 598 ALA A C 1
ATOM 4916 O O . ALA A 1 598 ? -40.513 2.944 58.565 1.00 85.56 598 ALA A O 1
ATOM 4917 N N . GLU A 1 599 ? -39.108 1.496 57.590 1.00 85.62 599 GLU A N 1
ATOM 4918 C CA . GLU A 1 599 ? -39.926 0.313 57.876 1.00 85.62 599 GLU A CA 1
ATOM 4919 C C . GLU A 1 599 ? -39.939 -0.010 59.376 1.00 85.62 599 GLU A C 1
ATOM 4921 O O . GLU A 1 599 ? -41.006 -0.204 59.964 1.00 85.62 599 GLU A O 1
ATOM 4926 N N . ALA A 1 600 ? -38.775 0.035 60.029 1.00 86.44 600 ALA A N 1
ATOM 4927 C CA . ALA A 1 600 ? -38.679 -0.129 61.473 1.00 86.44 600 ALA A CA 1
ATOM 4928 C C . ALA A 1 600 ? -39.511 0.928 62.210 1.00 86.44 600 ALA A C 1
ATOM 4930 O O . ALA A 1 600 ? -40.233 0.597 63.149 1.00 86.44 600 ALA A O 1
ATOM 4931 N N . TRP A 1 601 ? -39.472 2.188 61.768 1.00 91.56 601 TRP A N 1
ATOM 4932 C CA . TRP A 1 601 ? -40.279 3.265 62.335 1.00 91.56 601 TRP A CA 1
ATOM 4933 C C . TRP A 1 601 ? -41.775 3.023 62.152 1.00 91.56 601 TRP A C 1
ATOM 4935 O O . TRP A 1 601 ? -42.541 3.227 63.096 1.00 91.56 601 TRP A O 1
ATOM 4945 N N . LYS A 1 602 ? -42.203 2.545 60.980 1.00 89.50 602 LYS A N 1
ATOM 4946 C CA . LYS A 1 602 ? -43.602 2.197 60.706 1.00 89.50 602 LYS A CA 1
ATOM 4947 C C . LYS A 1 602 ? -44.111 1.116 61.664 1.00 89.50 602 LYS A C 1
ATOM 4949 O O . LYS A 1 602 ? -45.175 1.285 62.262 1.00 89.50 602 LYS A O 1
ATOM 4954 N N . GLU A 1 603 ? -43.334 0.056 61.875 1.00 89.88 603 GLU A N 1
ATOM 4955 C CA . GLU A 1 603 ? -43.688 -1.030 62.798 1.00 89.88 603 GLU A CA 1
ATOM 4956 C C . GLU A 1 603 ? -43.616 -0.592 64.269 1.00 89.88 603 GLU A C 1
ATOM 4958 O O . GLU A 1 603 ? -44.537 -0.854 65.044 1.00 89.88 603 GLU A O 1
ATOM 4963 N N . ILE A 1 604 ? -42.583 0.160 64.661 1.00 89.38 604 ILE A N 1
ATOM 4964 C CA . ILE A 1 604 ? -42.462 0.752 66.003 1.00 89.38 604 ILE A CA 1
ATOM 4965 C C . ILE A 1 604 ? -43.659 1.660 66.315 1.00 89.38 604 ILE A C 1
ATOM 4967 O O . ILE A 1 604 ? -44.238 1.560 67.405 1.00 89.38 604 ILE A O 1
ATOM 4971 N N . SER A 1 605 ? -44.053 2.511 65.364 1.00 86.81 605 SER A N 1
ATOM 4972 C CA . SER A 1 605 ? -45.205 3.411 65.481 1.00 86.81 605 SER A CA 1
ATOM 4973 C C . SER A 1 605 ? -46.506 2.630 65.629 1.00 86.81 605 SER A C 1
ATOM 4975 O O . SER A 1 605 ? -47.309 2.934 66.512 1.00 86.81 605 SER A O 1
ATOM 4977 N N . LYS A 1 606 ? -46.690 1.574 64.827 1.00 87.00 606 LYS A N 1
ATOM 4978 C CA . LYS A 1 606 ? -47.853 0.683 64.905 1.00 87.00 606 LYS A CA 1
ATOM 4979 C C . LYS A 1 606 ? -47.961 0.016 66.277 1.00 87.00 606 LYS A C 1
ATOM 4981 O O . LYS A 1 606 ? -49.019 0.081 66.896 1.00 87.00 606 LYS A O 1
ATOM 4986 N N . ILE A 1 607 ? -46.857 -0.526 66.799 1.00 84.88 607 ILE A N 1
ATOM 4987 C CA . ILE A 1 607 ? -46.805 -1.124 68.144 1.00 84.88 607 ILE A CA 1
ATOM 4988 C C . ILE A 1 607 ? -47.156 -0.085 69.220 1.00 84.88 607 ILE A C 1
ATOM 4990 O O . ILE A 1 607 ? -47.850 -0.401 70.186 1.00 84.88 607 ILE A O 1
ATOM 4994 N N . GLY A 1 608 ? -46.701 1.162 69.055 1.00 74.19 608 GLY A N 1
ATOM 4995 C CA . GLY A 1 608 ? -47.036 2.265 69.957 1.00 74.19 608 GLY A CA 1
ATOM 4996 C C . GLY A 1 608 ? -48.534 2.586 69.979 1.00 74.19 608 GLY A C 1
ATOM 4997 O O . GLY A 1 608 ? -49.103 2.774 71.053 1.00 74.19 608 GLY A O 1
ATOM 4998 N N . ILE A 1 609 ? -49.182 2.591 68.811 1.00 73.94 609 ILE A N 1
ATOM 4999 C CA . ILE A 1 609 ? -50.627 2.820 68.665 1.00 73.94 609 ILE A CA 1
ATOM 5000 C C . ILE A 1 609 ? -51.433 1.640 69.226 1.00 73.94 609 ILE A C 1
ATOM 5002 O O . ILE A 1 609 ? -52.399 1.851 69.956 1.00 73.94 609 ILE A O 1
ATOM 5006 N N . GLU A 1 610 ? -51.033 0.399 68.942 1.00 70.12 610 GLU A N 1
ATOM 5007 C CA . GLU A 1 610 ? -51.680 -0.811 69.475 1.00 70.12 610 GLU A CA 1
ATOM 5008 C C . GLU A 1 610 ? -51.593 -0.882 71.007 1.00 70.12 610 GLU A C 1
ATOM 5010 O O . GLU A 1 610 ? -52.569 -1.233 71.667 1.00 70.12 610 GLU A O 1
ATOM 5015 N N . ALA A 1 611 ? -50.455 -0.485 71.587 1.00 63.28 611 ALA A N 1
ATOM 5016 C CA . ALA A 1 611 ? -50.287 -0.399 73.036 1.00 63.28 611 ALA A CA 1
ATOM 5017 C C . ALA A 1 611 ? -51.131 0.723 73.670 1.00 63.28 611 ALA A C 1
ATOM 5019 O O . ALA A 1 611 ? -51.596 0.564 74.797 1.00 63.28 611 ALA A O 1
ATOM 5020 N N . ALA A 1 612 ? -51.349 1.835 72.960 1.00 60.28 612 ALA A N 1
ATOM 5021 C CA . ALA A 1 612 ? -52.195 2.939 73.418 1.00 60.28 612 ALA A CA 1
ATOM 5022 C C . ALA A 1 612 ? -53.704 2.643 73.293 1.00 60.28 612 ALA A C 1
ATOM 5024 O O . ALA A 1 612 ? -54.490 3.145 74.093 1.00 60.28 612 ALA A O 1
ATOM 5025 N N . ASN A 1 613 ? -54.102 1.810 72.324 1.00 51.62 613 ASN A N 1
ATOM 5026 C CA . ASN A 1 613 ? -55.498 1.456 72.033 1.00 51.62 613 ASN A CA 1
ATOM 5027 C C . ASN A 1 613 ? -55.962 0.134 72.676 1.00 51.62 613 ASN A C 1
ATOM 5029 O O . ASN A 1 613 ? -57.084 -0.309 72.418 1.00 51.62 613 ASN A O 1
ATOM 5033 N N . ALA A 1 614 ? -55.136 -0.513 73.503 1.00 48.22 614 ALA A N 1
ATOM 5034 C CA . ALA A 1 614 ? -55.553 -1.692 74.255 1.00 48.22 614 ALA A CA 1
ATOM 5035 C C . ALA A 1 614 ? -56.767 -1.345 75.156 1.00 48.22 614 ALA A C 1
ATOM 5037 O O . ALA A 1 614 ? -56.705 -0.369 75.909 1.00 48.22 614 ALA A O 1
ATOM 5038 N N . PRO A 1 615 ? -57.888 -2.093 75.086 1.00 39.16 615 PRO A N 1
ATOM 5039 C CA . PRO A 1 615 ? -59.142 -1.690 75.713 1.00 39.16 615 PRO A CA 1
ATOM 5040 C C . PRO A 1 615 ? -59.025 -1.564 77.237 1.00 39.16 615 PRO A C 1
ATOM 5042 O O . PRO A 1 615 ? -58.588 -2.479 77.936 1.00 39.16 615 PRO A O 1
ATOM 5045 N N . VAL A 1 616 ? -59.504 -0.423 77.736 1.00 41.22 616 VAL A N 1
ATOM 5046 C CA . VAL A 1 616 ? -59.604 0.030 79.137 1.00 41.22 616 VAL A CA 1
ATOM 5047 C C . VAL A 1 616 ? -60.635 -0.799 79.937 1.00 41.22 616 VAL A C 1
ATOM 5049 O O . VAL A 1 616 ? -61.453 -0.263 80.672 1.00 41.22 616 VAL A O 1
ATOM 5052 N N . TYR A 1 617 ? -60.652 -2.128 79.792 1.00 38.22 617 TYR A N 1
ATOM 5053 C CA . TYR A 1 617 ? -61.512 -3.021 80.589 1.00 38.22 617 TYR A CA 1
ATOM 5054 C C . TYR A 1 617 ? -60.803 -3.629 81.807 1.00 38.22 617 TYR A C 1
ATOM 5056 O O . TYR A 1 617 ? -61.402 -4.405 82.546 1.00 38.22 617 TYR A O 1
ATOM 5064 N N . LEU A 1 618 ? -59.541 -3.271 82.060 1.00 37.47 618 LEU A N 1
ATOM 5065 C CA . LEU A 1 618 ? -58.733 -3.865 83.134 1.00 37.47 618 LEU A CA 1
ATOM 5066 C C . LEU A 1 618 ? -57.992 -2.837 84.004 1.00 37.47 618 LEU A C 1
ATOM 5068 O O . LEU A 1 618 ? -56.976 -3.160 84.611 1.00 37.47 618 LEU A O 1
ATOM 5072 N N . THR A 1 619 ? -58.493 -1.604 84.099 1.00 36.22 619 THR A N 1
ATOM 5073 C CA . THR A 1 619 ? -57.819 -0.524 84.849 1.00 36.22 619 THR A CA 1
ATOM 5074 C C . THR A 1 619 ? -58.668 0.120 85.943 1.00 36.22 619 THR A C 1
ATOM 5076 O O . THR A 1 619 ? -58.428 1.274 86.285 1.00 36.22 619 THR A O 1
ATOM 5079 N N . GLN A 1 620 ? -59.615 -0.603 86.555 1.00 31.28 620 GLN A N 1
ATOM 5080 C CA . GLN A 1 620 ? -60.145 -0.195 87.864 1.00 31.28 620 GLN A CA 1
ATOM 5081 C C . GLN A 1 620 ? -60.148 -1.341 88.888 1.00 31.28 620 GLN A C 1
ATOM 5083 O O . GLN A 1 620 ? -60.449 -2.484 88.535 1.00 31.28 620 GLN A O 1
ATOM 5088 N N . PRO A 1 621 ? -59.787 -1.059 90.156 1.00 44.94 621 PRO A N 1
ATOM 5089 C CA . PRO A 1 621 ? -59.756 -2.052 91.216 1.00 44.94 621 PRO A CA 1
ATOM 5090 C C . PRO A 1 621 ? -61.184 -2.370 91.686 1.00 44.94 621 PRO A C 1
ATOM 5092 O O . PRO A 1 621 ? -62.051 -1.504 91.715 1.00 44.94 621 PRO A O 1
ATOM 5095 N N . THR A 1 622 ? -61.396 -3.614 92.122 1.00 45.09 622 THR A N 1
ATOM 5096 C CA . THR A 1 622 ? -62.590 -4.144 92.816 1.00 45.09 622 THR A CA 1
ATOM 5097 C C . THR A 1 622 ? -63.892 -4.276 92.012 1.00 45.09 622 THR A C 1
ATOM 5099 O O . THR A 1 622 ? -64.749 -3.404 92.029 1.00 45.09 622 THR A O 1
ATOM 5102 N N . THR A 1 623 ? -64.143 -5.471 91.461 1.00 41.41 623 THR A N 1
ATOM 5103 C CA . THR A 1 623 ? -65.512 -6.017 91.416 1.00 41.41 623 THR A CA 1
ATOM 5104 C C . THR A 1 623 ? -65.546 -7.484 91.854 1.00 41.41 623 THR A C 1
ATOM 5106 O O . THR A 1 623 ? -64.772 -8.332 91.401 1.00 41.41 623 THR A O 1
ATOM 5109 N N . VAL A 1 624 ? -66.486 -7.756 92.764 1.00 39.78 624 VAL A N 1
ATOM 5110 C CA . VAL A 1 624 ? -66.779 -9.016 93.476 1.00 39.78 624 VAL A CA 1
ATOM 5111 C C . VAL A 1 624 ? -66.977 -10.222 92.541 1.00 39.78 624 VAL A C 1
ATOM 5113 O O . VAL A 1 624 ? -66.736 -11.363 92.933 1.00 39.78 624 VAL A O 1
ATOM 5116 N N . LEU A 1 625 ? -67.321 -9.984 91.273 1.00 37.34 625 LEU A N 1
ATOM 5117 C CA . LEU A 1 625 ? -67.529 -11.028 90.266 1.00 37.34 625 LEU A CA 1
ATOM 5118 C C . LEU A 1 625 ? -66.246 -11.813 89.927 1.00 37.34 625 LEU A C 1
ATOM 5120 O O . LEU A 1 625 ? -66.304 -13.019 89.690 1.00 37.34 625 LEU A O 1
ATOM 5124 N N . SER A 1 626 ? -65.085 -11.146 89.962 1.00 44.94 626 SER A N 1
ATOM 5125 C CA . SER A 1 626 ? -63.770 -11.772 89.729 1.00 44.94 626 SER A CA 1
ATOM 5126 C C . SER A 1 626 ? -63.313 -12.665 90.889 1.00 44.94 626 SER A C 1
ATOM 5128 O O . SER A 1 626 ? -62.532 -13.599 90.697 1.00 44.94 626 SER A O 1
ATOM 5130 N N . TYR A 1 627 ? -63.828 -12.411 92.095 1.00 40.34 627 TYR A N 1
ATOM 5131 C CA . TYR A 1 627 ? -63.533 -13.208 93.284 1.00 40.34 627 TYR A CA 1
ATOM 5132 C C . TYR A 1 627 ? -64.356 -14.507 93.295 1.00 40.34 627 TYR A C 1
ATOM 5134 O O . TYR A 1 627 ? -63.836 -15.573 93.624 1.00 40.34 627 TYR A O 1
ATOM 5142 N N . LEU A 1 628 ? -65.615 -14.444 92.844 1.00 39.72 628 LEU A N 1
ATOM 5143 C CA . LEU A 1 628 ? -66.529 -15.594 92.803 1.00 39.72 628 LEU A CA 1
ATOM 5144 C C . LEU A 1 628 ? -66.178 -16.627 91.717 1.00 39.72 628 LEU A C 1
ATOM 5146 O O . LEU A 1 628 ? -66.382 -17.822 91.925 1.00 39.72 628 LEU A O 1
ATOM 5150 N N . THR A 1 629 ? -65.595 -16.198 90.593 1.00 44.69 629 THR A N 1
ATOM 5151 C CA . THR A 1 629 ? -65.147 -17.104 89.513 1.00 44.69 629 THR A CA 1
ATOM 5152 C C . THR A 1 629 ? -63.810 -17.788 89.808 1.00 44.69 629 THR A C 1
ATOM 5154 O O . THR A 1 629 ? -63.569 -18.894 89.332 1.00 44.69 629 THR A O 1
ATOM 5157 N N . ARG A 1 630 ? -62.939 -17.185 90.633 1.00 44.00 630 ARG A N 1
ATOM 5158 C CA . ARG A 1 630 ? -61.687 -17.834 91.073 1.00 44.00 630 ARG A CA 1
ATOM 5159 C C . ARG A 1 630 ? -61.904 -18.843 92.200 1.00 44.00 630 ARG A C 1
ATOM 5161 O O . ARG A 1 630 ? -61.207 -19.854 92.230 1.00 44.00 630 ARG A O 1
ATOM 5168 N N . ALA A 1 631 ? -62.864 -18.611 93.097 1.00 40.91 631 ALA A N 1
ATOM 5169 C CA . ALA A 1 631 ? -63.164 -19.550 94.180 1.00 40.91 631 ALA A CA 1
ATOM 5170 C C . ALA A 1 631 ? -63.626 -20.918 93.643 1.00 40.91 631 ALA A C 1
ATOM 5172 O O . ALA A 1 631 ? -63.114 -21.943 94.075 1.00 40.91 631 ALA A O 1
ATOM 5173 N N . THR A 1 632 ? -64.497 -20.931 92.632 1.00 46.38 632 THR A N 1
ATOM 5174 C CA . THR A 1 632 ? -65.032 -22.155 92.006 1.00 46.38 632 THR A CA 1
ATOM 5175 C C . THR A 1 632 ? -63.963 -22.966 91.270 1.00 46.38 632 THR A C 1
ATOM 5177 O O . THR A 1 632 ? -63.849 -24.168 91.499 1.00 46.38 632 THR A O 1
ATOM 5180 N N . ALA A 1 633 ? -63.097 -22.311 90.489 1.00 47.16 633 ALA A N 1
ATOM 5181 C CA . ALA A 1 633 ? -62.007 -22.989 89.778 1.00 47.16 633 ALA A CA 1
ATOM 5182 C C . ALA A 1 633 ? -60.932 -23.568 90.722 1.00 47.16 633 ALA A C 1
ATOM 5184 O O . ALA A 1 633 ? -60.300 -24.578 90.419 1.00 47.16 633 ALA A O 1
ATOM 5185 N N . THR A 1 634 ? -60.729 -22.947 91.890 1.00 48.47 634 THR A N 1
ATOM 5186 C CA . THR A 1 634 ? -59.760 -23.441 92.882 1.00 48.47 634 THR A CA 1
ATOM 5187 C C . THR A 1 634 ? -60.318 -24.647 93.646 1.00 48.47 634 THR A C 1
ATOM 5189 O O . THR A 1 634 ? -59.574 -25.578 93.945 1.00 48.47 634 THR A O 1
ATOM 5192 N N . THR A 1 635 ? -61.627 -24.687 93.917 1.00 46.19 635 THR A N 1
ATOM 5193 C CA . THR A 1 635 ? -62.279 -25.847 94.547 1.00 46.19 635 THR A CA 1
ATOM 5194 C C . THR A 1 635 ? -62.274 -27.073 93.629 1.00 46.19 635 THR A C 1
ATOM 5196 O O . THR A 1 635 ? -61.927 -28.156 94.096 1.00 46.19 635 THR A O 1
ATOM 5199 N N . GLU A 1 636 ? -62.548 -26.904 92.330 1.00 51.28 636 GLU A N 1
ATOM 5200 C CA . GLU A 1 636 ? -62.478 -27.993 91.337 1.00 51.28 636 GLU A CA 1
ATOM 5201 C C . GLU A 1 636 ? -61.054 -28.548 91.180 1.00 51.28 636 GLU A C 1
ATOM 5203 O O . GLU A 1 636 ? -60.862 -29.763 91.098 1.00 51.28 636 GLU A O 1
ATOM 5208 N N . TYR A 1 637 ? -60.041 -27.674 91.215 1.00 50.25 637 TYR A N 1
ATOM 5209 C CA . TYR A 1 637 ? -58.639 -28.083 91.151 1.00 50.25 637 TYR A CA 1
ATOM 5210 C C . TYR A 1 637 ? -58.243 -28.961 92.347 1.00 50.25 637 TYR A C 1
ATOM 5212 O O . TYR A 1 637 ? -57.673 -30.029 92.146 1.00 50.25 637 TYR A O 1
ATOM 5220 N N . TYR A 1 638 ? -58.596 -28.591 93.584 1.00 48.50 638 TYR A N 1
ATOM 5221 C CA . TYR A 1 638 ? -58.255 -29.399 94.766 1.00 48.50 638 TYR A CA 1
ATOM 5222 C C . TYR A 1 638 ? -59.163 -30.627 94.971 1.00 48.50 638 TYR A C 1
ATOM 5224 O O . TYR A 1 638 ? -58.693 -31.636 95.492 1.00 48.50 638 TYR A O 1
ATOM 5232 N N . GLN A 1 639 ? -60.418 -30.607 94.502 1.00 52.56 639 GLN A N 1
ATOM 5233 C CA . GLN A 1 639 ? -61.292 -31.792 94.492 1.00 52.56 639 GLN A CA 1
ATOM 5234 C C . GLN A 1 639 ? -60.786 -32.901 93.564 1.00 52.56 639 GLN A C 1
ATOM 5236 O O . GLN A 1 639 ? -61.073 -34.069 93.807 1.00 52.56 639 GLN A O 1
ATOM 5241 N N . SER A 1 640 ? -59.987 -32.567 92.546 1.00 53.31 640 SER A N 1
ATOM 5242 C CA . SER A 1 640 ? -59.372 -33.566 91.662 1.00 53.31 640 SER A CA 1
ATOM 5243 C C . SER A 1 640 ? -58.249 -34.389 92.318 1.00 53.31 640 SER A C 1
ATOM 5245 O O . SER A 1 640 ? -57.866 -35.428 91.781 1.00 53.31 640 SER A O 1
ATOM 5247 N N . PHE A 1 641 ? -57.759 -33.965 93.492 1.00 47.94 641 PHE A N 1
ATOM 5248 C CA . PHE A 1 641 ? -56.685 -34.631 94.241 1.00 47.94 641 PHE A CA 1
ATOM 5249 C C . PHE A 1 641 ? -57.159 -35.340 95.523 1.00 47.94 641 PHE A C 1
ATOM 5251 O O . PHE A 1 641 ? -56.337 -35.937 96.218 1.00 47.94 641 PHE A O 1
ATOM 5258 N N . LEU A 1 642 ? -58.460 -35.307 95.839 1.00 49.94 642 LEU A N 1
ATOM 5259 C CA . LEU A 1 642 ? -59.035 -36.003 96.996 1.00 49.94 642 LEU A CA 1
ATOM 5260 C C . LEU A 1 642 ? -59.658 -37.356 96.588 1.00 49.94 642 LEU A C 1
ATOM 5262 O O . LEU A 1 642 ? -60.209 -37.472 95.489 1.00 49.94 642 LEU A O 1
ATOM 5266 N N . PRO A 1 643 ? -59.606 -38.396 97.445 1.00 54.16 643 PRO A N 1
ATOM 5267 C CA . PRO A 1 643 ? -60.359 -39.634 97.237 1.00 54.16 643 PRO A CA 1
ATOM 5268 C C . PRO A 1 643 ? -61.861 -39.340 97.099 1.00 54.16 643 PRO A C 1
ATOM 5270 O O . PRO A 1 643 ? -62.377 -38.449 97.768 1.00 54.16 643 PRO A O 1
ATOM 5273 N N . LYS A 1 644 ? -62.567 -40.098 96.247 1.00 54.75 644 LYS A N 1
ATOM 5274 C CA . LYS A 1 644 ? -63.932 -39.802 95.745 1.00 54.75 644 LYS A CA 1
ATOM 5275 C C . LYS A 1 644 ? -65.036 -39.572 96.796 1.00 54.75 644 LYS A C 1
ATOM 5277 O O . LYS A 1 644 ? -66.118 -39.135 96.407 1.00 54.75 644 LYS A O 1
ATOM 5282 N N . ASP A 1 645 ? -64.768 -39.797 98.078 1.00 53.50 645 ASP A N 1
ATOM 5283 C CA . ASP A 1 645 ? -65.771 -39.770 99.144 1.00 53.50 645 ASP A CA 1
ATOM 5284 C C . ASP A 1 645 ? -65.616 -38.594 100.136 1.00 53.50 645 ASP A C 1
ATOM 5286 O O . ASP A 1 645 ? -66.407 -38.489 101.072 1.00 53.50 645 ASP A O 1
ATOM 5290 N N . GLU A 1 646 ? -64.683 -37.652 99.922 1.00 53.62 646 GLU A N 1
ATOM 5291 C CA . GLU A 1 646 ? -64.560 -36.434 100.748 1.00 53.62 646 GLU A CA 1
ATOM 5292 C C . GLU A 1 646 ? -64.847 -35.142 99.959 1.00 53.62 646 GLU A C 1
ATOM 5294 O O . GLU A 1 646 ? -64.219 -34.846 98.941 1.00 53.62 646 GLU A O 1
ATOM 5299 N N . LYS A 1 647 ? -65.799 -34.330 100.449 1.00 51.50 647 LYS A N 1
ATOM 5300 C CA . LYS A 1 647 ? -66.096 -32.986 99.922 1.00 51.50 647 LYS A CA 1
ATOM 5301 C C . LYS A 1 647 ? -65.510 -31.905 100.833 1.00 51.50 647 LYS A C 1
ATOM 5303 O O . LYS A 1 647 ? -65.758 -31.897 102.033 1.00 51.50 647 LYS A O 1
ATOM 5308 N N . LEU A 1 648 ? -64.791 -30.953 100.236 1.00 48.75 648 LEU A N 1
ATOM 5309 C CA . LEU A 1 648 ? -64.341 -29.718 100.886 1.00 48.75 648 LEU A CA 1
ATOM 5310 C C . LEU A 1 648 ? -65.489 -28.698 100.964 1.00 48.75 648 LEU A C 1
ATOM 5312 O O . LEU A 1 648 ? -65.938 -28.211 99.927 1.00 48.75 648 LEU A O 1
ATOM 5316 N N . ASP A 1 649 ? -65.905 -28.326 102.178 1.00 51.00 649 ASP A N 1
ATOM 5317 C CA . ASP A 1 649 ? -66.696 -27.111 102.409 1.00 51.00 649 ASP A CA 1
ATOM 5318 C C . ASP A 1 649 ? -65.775 -25.886 102.528 1.00 51.00 649 ASP A C 1
ATOM 5320 O O . ASP A 1 649 ? -64.707 -25.928 103.150 1.00 51.00 649 ASP A O 1
ATOM 5324 N N . ALA A 1 650 ? -66.207 -24.772 101.928 1.00 47.38 650 ALA A N 1
ATOM 5325 C CA . ALA A 1 650 ? -65.402 -23.577 101.642 1.00 47.38 650 ALA A CA 1
ATOM 5326 C C . ALA A 1 650 ? -64.767 -22.879 102.866 1.00 47.38 650 ALA A C 1
ATOM 5328 O O . ALA A 1 650 ? -63.932 -21.991 102.702 1.00 47.38 650 ALA A O 1
ATOM 5329 N N . VAL A 1 651 ? -65.122 -23.274 104.091 1.00 44.88 651 VAL A N 1
ATOM 5330 C CA . VAL A 1 651 ? -64.623 -22.659 105.331 1.00 44.88 651 VAL A CA 1
ATOM 5331 C C . VAL A 1 651 ? -63.273 -23.245 105.787 1.00 44.88 651 VAL A C 1
ATOM 5333 O O . VAL A 1 651 ? -62.531 -22.570 106.495 1.00 44.88 651 VAL A O 1
ATOM 5336 N N . ASN A 1 652 ? -62.871 -24.435 105.319 1.00 46.44 652 ASN A N 1
ATOM 5337 C CA . ASN A 1 652 ? -61.651 -25.106 105.806 1.00 46.44 652 ASN A CA 1
ATOM 5338 C C . ASN A 1 652 ? -60.350 -24.789 105.041 1.00 46.44 652 ASN A C 1
ATOM 5340 O O . ASN A 1 652 ? -59.278 -25.231 105.450 1.00 46.44 652 ASN A O 1
ATOM 5344 N N . VAL A 1 653 ? -60.384 -23.972 103.982 1.00 45.91 653 VAL A N 1
ATOM 5345 C CA . VAL A 1 653 ? -59.171 -23.627 103.203 1.00 45.91 653 VAL A CA 1
ATOM 5346 C C . VAL A 1 653 ? -58.206 -22.713 103.982 1.00 45.91 653 VAL A C 1
ATOM 5348 O O . VAL A 1 653 ? -57.015 -22.670 103.681 1.00 45.91 653 VAL A O 1
ATOM 5351 N N . ASN A 1 654 ? -58.672 -22.025 105.031 1.00 44.75 654 ASN A N 1
ATOM 5352 C CA . ASN A 1 654 ? -57.818 -21.143 105.837 1.00 44.75 654 ASN A CA 1
ATOM 5353 C C . ASN A 1 654 ? -56.960 -21.865 106.892 1.00 44.75 654 ASN A C 1
ATOM 5355 O O . ASN A 1 654 ? -56.065 -21.232 107.445 1.00 44.75 654 ASN A O 1
ATOM 5359 N N . ILE A 1 655 ? -57.174 -23.161 107.156 1.00 42.62 655 ILE A N 1
ATOM 5360 C CA . ILE A 1 655 ? -56.383 -23.913 108.152 1.00 42.62 655 ILE A CA 1
ATOM 5361 C C . ILE A 1 655 ? -55.116 -24.542 107.535 1.00 42.62 655 ILE A C 1
ATOM 5363 O O . ILE A 1 655 ? -54.162 -24.809 108.251 1.00 42.62 655 ILE A O 1
ATOM 5367 N N . LEU A 1 656 ? -55.025 -24.673 106.206 1.00 39.72 656 LEU A N 1
ATOM 5368 C CA . LEU A 1 656 ? -53.840 -25.215 105.509 1.00 39.72 656 LEU A CA 1
ATOM 5369 C C . LEU A 1 656 ? -52.799 -24.150 105.100 1.00 39.72 656 LEU A C 1
ATOM 5371 O O . LEU A 1 656 ? -51.944 -24.408 104.255 1.00 39.72 656 LEU A O 1
ATOM 5375 N N . LYS A 1 657 ? -52.889 -22.932 105.651 1.00 40.88 657 LYS A N 1
ATOM 5376 C CA . LYS A 1 657 ? -51.958 -21.817 105.374 1.00 40.88 657 LYS A CA 1
ATOM 5377 C C . LYS A 1 657 ? -51.128 -21.356 106.586 1.00 40.88 657 LYS A C 1
ATOM 5379 O O . LYS A 1 657 ? -50.457 -20.330 106.482 1.00 40.88 657 LYS A O 1
ATOM 5384 N N . GLN A 1 658 ? -51.156 -22.098 107.694 1.00 33.50 658 GLN A N 1
ATOM 5385 C CA . GLN A 1 658 ? -50.083 -22.103 108.701 1.00 33.50 658 GLN A CA 1
ATOM 5386 C C . GLN A 1 658 ? -49.221 -23.337 108.468 1.00 33.50 658 GLN A C 1
ATOM 5388 O O . GLN A 1 658 ? -47.992 -23.215 108.654 1.00 33.50 658 GLN A O 1
#

Foldseek 3Di:
DQQLLVLCLQQNDPVPDDPVSVVCLLVSCVVVLPQLLLLLLSCVRPVPSSCVNPNDDPDRDDQDDDDLVVLLVLQVVLCVQALACPPHPSPLLSVLLSSQLSSLSSCPRRVPDDPDDDSSQLSNVLCLQQNDSNDSSSSVVLLVVQCVVVVPDDPRCSCCPQRVDGNHHPPVSDHQPSVQLSQQCSPPHVVLSSLLVSCRVQLCVQVVHGDNYNQSSLQSVLVVQEVCCVVVSVVSSLCSSVVPHNVLQCQLVDDDDPVLVSPQVSVLSVLVVCLVVVVLVSVVVDDPPSHALVSVLQLLQSQADPVSCVVCVVCLVVLLVRCPALVSLLSSLQSRADQVSNVSSLVSNDLVNVLVNCQELVSVLSSLVSHHPVCSVVCVPPRNHLVSLQVRPPELVSVLSVLLRDDQDPCVQVVCCVRQNQVRLLVNDQALVSLLSNLVSHDQVCSLVCCPVRNAQVSVLNRCVLALVSLLSNLVSHDQVCSLCCLPVRPHQVSNCSNVPFLADVVSLVRSLVSHDPVCSVVVVVSSQDPLLVVLLVVLVVLVVCLVPDDDDPDPPPPDADWDWDQDPVRDIDIDHPLSVLLVVLSVCCVVSNGGSNVSSVVNVVSVVCVVVDDPPPPDDDDPVVVVVVLVVVLVVVCVVDDPPDHDDSPPPVVVPD

Radius of gyration: 56.5 Å; chains: 1; bounding box: 121×80×159 Å

Secondary structure (DSSP, 8-state):
--HHHHHHHHHS-GGGS-HHHHHHHHHHTGGGTT-HHHHHHHHHH-HHHHHHHH-S-TT--------HHHHHHHHHHHHHHH-SSTTS-HHHHHHHHHHHHHHHHHHHHHS----S--HHHHHHHHHHHH--TT-HHHHHHHHHHHHHHTT---HHHHHHHHS-SPPPP-TT-----HHHHHHHHHHH-HHHHHHHHTTHHHHHHHHTS--SSHHHHHHHHHHHH-TTTTTSHHHHHHHHHTT--HHHHHHHH-S-S-HHHHHHHHHHHHHHHHHHTT-HHHHHTS--TT--HHHHHHHHHT--SGGGHHHHHHTHHHHHHH--SHHHHHHHHHH--SHHHHHHHHHHH-HHHHHHT--SHHHHHHHHHHS-TTTHHHIIIIII-HHHHHHH--SHHHHHHHHHHS---TTHHHHHHHHH-HHHHHHT--SHHHHHHHHHHS-GGGHHHIIIIII-HHHHHHHHTT-HHHHHHHHTTS-HHHHHHIIIIII-HHHHHHHS-TTT-HHHHHHHGGGS-HHHHHHHHHHHS-HHHHHHHHHHHHHHHHHHHPPP---TTS-S--EEEEE-TTS-EEEEEHHHHHHHHHHHHHHTTSS-HHHHHHHHHHHHHHHHSS-SSS-S---THHHHHHHHHHHHHHHTTS-TT-PPPTTGGGGGG-